Protein AF-A0A9P6NY14-F1 (afdb_monomer)

Structure (mmCIF, N/CA/C/O backbone):
data_AF-A0A9P6NY14-F1
#
_entry.id   AF-A0A9P6NY14-F1
#
loop_
_atom_site.group_PDB
_atom_site.id
_atom_site.type_symbol
_atom_site.label_atom_id
_atom_site.label_alt_id
_atom_site.label_comp_id
_atom_site.label_asym_id
_atom_site.label_entity_id
_atom_site.label_seq_id
_atom_site.pdbx_PDB_ins_code
_atom_site.Cartn_x
_atom_site.Cartn_y
_atom_site.Cartn_z
_atom_site.occupancy
_atom_site.B_iso_or_equiv
_atom_site.auth_seq_id
_atom_site.auth_comp_id
_atom_site.auth_asym_id
_atom_site.auth_atom_id
_atom_site.pdbx_PDB_model_num
ATOM 1 N N . MET A 1 1 ? 7.578 1.731 -20.128 1.00 92.81 1 MET A N 1
ATOM 2 C CA . MET A 1 1 ? 6.341 0.940 -20.241 1.00 92.81 1 MET A CA 1
ATOM 3 C C . MET A 1 1 ? 5.136 1.872 -20.206 1.00 92.81 1 MET A C 1
ATOM 5 O O . MET A 1 1 ? 4.609 2.064 -21.290 1.00 92.81 1 MET A O 1
ATOM 9 N N . PRO A 1 2 ? 4.800 2.592 -19.112 1.00 92.81 2 PRO A N 1
ATOM 10 C CA . PRO A 1 2 ? 3.572 3.403 -19.082 1.00 92.81 2 PRO A CA 1
ATOM 11 C C . PRO A 1 2 ? 3.443 4.472 -20.159 1.00 92.81 2 PRO A C 1
ATOM 13 O O . PRO A 1 2 ? 2.404 4.609 -20.787 1.00 92.81 2 PRO A O 1
ATOM 16 N N . VAL A 1 3 ? 4.559 5.128 -20.467 1.00 92.88 3 VAL A N 1
ATOM 17 C CA . VAL A 1 3 ? 4.665 6.081 -21.575 1.00 92.88 3 VAL A CA 1
ATOM 18 C C . VAL A 1 3 ? 4.125 5.519 -22.896 1.00 92.88 3 VAL A C 1
ATOM 20 O O . VAL A 1 3 ? 3.480 6.238 -23.642 1.00 92.88 3 VAL A O 1
ATOM 23 N N . ILE A 1 4 ? 4.380 4.245 -23.204 1.00 94.00 4 ILE A N 1
ATOM 24 C CA . ILE A 1 4 ? 3.937 3.631 -24.464 1.00 94.00 4 ILE A CA 1
ATOM 25 C C . ILE A 1 4 ? 2.408 3.561 -24.505 1.00 94.00 4 ILE A C 1
ATOM 27 O O . ILE A 1 4 ? 1.803 3.935 -25.508 1.00 94.00 4 ILE A O 1
ATOM 31 N N . ALA A 1 5 ? 1.790 3.143 -23.398 1.00 91.25 5 ALA A N 1
ATOM 32 C CA . ALA A 1 5 ? 0.341 3.098 -23.261 1.00 91.25 5 ALA A CA 1
ATOM 33 C C . ALA A 1 5 ? -0.280 4.506 -23.291 1.00 91.25 5 ALA A C 1
ATOM 35 O O . ALA A 1 5 ? -1.311 4.698 -23.934 1.00 91.25 5 ALA A O 1
ATOM 36 N N . ASP A 1 6 ? 0.352 5.489 -22.640 1.00 90.62 6 ASP A N 1
ATOM 37 C CA . ASP A 1 6 ? -0.086 6.892 -22.656 1.00 90.62 6 ASP A CA 1
ATOM 38 C C . ASP A 1 6 ? -0.083 7.452 -24.091 1.00 90.62 6 ASP A C 1
ATOM 40 O O . ASP A 1 6 ? -1.098 7.971 -24.558 1.00 90.62 6 ASP A O 1
ATOM 44 N N . ILE A 1 7 ? 1.021 7.282 -24.836 1.00 92.19 7 ILE A N 1
ATOM 45 C CA . ILE A 1 7 ? 1.117 7.754 -26.226 1.00 92.19 7 ILE A CA 1
ATOM 46 C C . ILE A 1 7 ? 0.059 7.070 -27.091 1.00 92.19 7 ILE A C 1
ATOM 48 O O . ILE A 1 7 ? -0.626 7.754 -27.839 1.00 92.19 7 ILE A O 1
ATOM 52 N N . ARG A 1 8 ? -0.112 5.746 -26.999 1.00 90.81 8 ARG A N 1
ATOM 53 C CA . ARG A 1 8 ? -1.055 5.012 -27.861 1.00 90.81 8 ARG A CA 1
ATOM 54 C C . ARG A 1 8 ? -2.514 5.365 -27.621 1.00 90.81 8 ARG A C 1
ATOM 56 O O . ARG A 1 8 ? -3.293 5.355 -28.569 1.00 90.81 8 ARG A O 1
ATOM 63 N N . ARG A 1 9 ? -2.884 5.694 -26.381 1.00 88.19 9 ARG A N 1
ATOM 64 C CA . ARG A 1 9 ? -4.227 6.201 -26.068 1.00 88.19 9 ARG A CA 1
ATOM 65 C C . ARG A 1 9 ? -4.517 7.513 -26.795 1.00 88.19 9 ARG A C 1
ATOM 67 O O . ARG A 1 9 ? -5.644 7.734 -27.225 1.00 88.19 9 ARG A O 1
ATOM 74 N N . ARG A 1 10 ? -3.502 8.366 -26.951 1.00 88.62 10 ARG A N 1
ATOM 75 C CA . ARG A 1 10 ? -3.633 9.687 -27.574 1.00 88.62 10 ARG A CA 1
ATOM 76 C C . ARG A 1 10 ? -3.389 9.689 -29.084 1.00 88.62 10 ARG A C 1
ATOM 78 O O . ARG A 1 10 ? -4.052 10.428 -29.806 1.00 88.62 10 ARG A O 1
ATOM 85 N N . TYR A 1 11 ? -2.459 8.860 -29.543 1.00 91.19 11 TYR A N 1
ATOM 86 C CA . TYR A 1 11 ? -1.983 8.747 -30.919 1.00 91.19 11 TYR A CA 1
ATOM 87 C C . TYR A 1 11 ? -2.062 7.272 -31.358 1.00 91.19 11 TYR A C 1
ATOM 89 O O . TYR A 1 11 ? -1.059 6.561 -31.290 1.00 91.19 11 TYR A O 1
ATOM 97 N N . PRO A 1 12 ? -3.239 6.778 -31.788 1.00 88.69 12 PRO A N 1
ATOM 98 C CA . PRO A 1 12 ? -3.440 5.356 -32.091 1.00 88.69 12 PRO A CA 1
ATOM 99 C C . PRO A 1 12 ? -2.534 4.810 -33.204 1.00 88.69 12 PRO A C 1
ATOM 101 O O . PRO A 1 12 ? -2.102 3.661 -33.127 1.00 88.69 12 PRO A O 1
ATOM 104 N N . ASP A 1 13 ? -2.201 5.650 -34.188 1.00 93.06 13 ASP A N 1
ATOM 105 C CA . ASP A 1 13 ? -1.368 5.295 -35.347 1.00 93.06 13 ASP A CA 1
ATOM 106 C C . ASP A 1 13 ? 0.140 5.464 -35.089 1.00 93.06 13 ASP A C 1
ATOM 108 O O . ASP A 1 13 ? 0.958 5.336 -36.004 1.00 93.06 13 ASP A O 1
ATOM 112 N N . VAL A 1 14 ? 0.537 5.787 -33.852 1.00 94.62 14 VAL A N 1
ATOM 113 C CA . VAL A 1 14 ? 1.947 5.977 -33.510 1.00 94.62 14 VAL A CA 1
ATOM 114 C C . VAL A 1 14 ? 2.731 4.680 -33.690 1.00 94.62 14 VAL A C 1
ATOM 116 O O . VAL A 1 14 ? 2.319 3.596 -33.274 1.00 94.62 14 VAL A O 1
ATOM 119 N N . VAL A 1 15 ? 3.925 4.807 -34.257 1.00 95.94 15 VAL A N 1
ATOM 120 C CA . VAL A 1 15 ? 4.855 3.696 -34.412 1.00 95.94 15 VAL A CA 1
ATOM 121 C C . VAL A 1 15 ? 6.021 3.889 -33.458 1.00 95.94 15 VAL A C 1
ATOM 123 O O . VAL A 1 15 ? 6.757 4.869 -33.561 1.00 95.94 15 VAL A O 1
ATOM 126 N N . ILE A 1 16 ? 6.197 2.949 -32.528 1.00 96.56 16 ILE A N 1
ATOM 127 C CA . ILE A 1 16 ? 7.208 3.070 -31.477 1.00 96.56 16 ILE A CA 1
ATOM 128 C C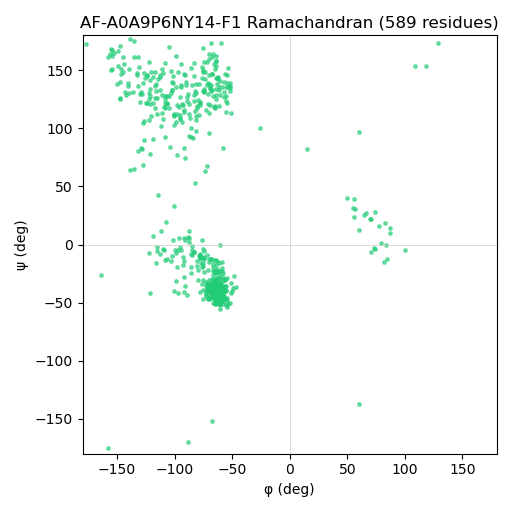 . ILE A 1 16 ? 8.241 1.951 -31.594 1.00 96.56 16 ILE A C 1
ATOM 130 O O . ILE A 1 16 ? 7.928 0.774 -31.420 1.00 96.56 16 ILE A O 1
ATOM 134 N N . ASP A 1 17 ? 9.493 2.340 -31.828 1.00 96.62 17 ASP A N 1
ATOM 135 C CA . ASP A 1 17 ? 10.657 1.467 -31.692 1.00 96.62 17 ASP A CA 1
ATOM 136 C C . ASP A 1 17 ? 11.379 1.778 -30.381 1.00 96.62 17 ASP A C 1
ATOM 138 O O . ASP A 1 17 ? 11.552 2.940 -30.009 1.00 96.62 17 ASP A O 1
ATOM 142 N N . TRP A 1 18 ? 11.842 0.742 -29.686 1.00 96.38 18 TRP A N 1
ATOM 143 C CA . TRP A 1 18 ? 12.481 0.891 -28.382 1.00 96.38 18 TRP A CA 1
ATOM 144 C C . TRP A 1 18 ? 13.914 0.358 -28.407 1.00 96.38 18 TRP A C 1
ATOM 146 O O . TRP A 1 18 ? 14.155 -0.845 -28.460 1.00 96.38 18 TRP A O 1
ATOM 156 N N . LEU A 1 19 ? 14.882 1.272 -28.309 1.00 95.06 19 LEU A N 1
ATOM 157 C CA . LEU A 1 19 ? 16.301 0.958 -28.132 1.00 95.06 19 LEU A CA 1
ATOM 158 C C . LEU A 1 19 ? 16.595 0.376 -26.737 1.00 95.06 19 LEU A C 1
ATOM 160 O O . LEU A 1 19 ? 16.394 1.048 -25.723 1.00 95.06 19 LEU A O 1
ATOM 164 N N . VAL A 1 20 ? 17.119 -0.850 -26.672 1.00 94.38 20 VAL A N 1
ATOM 165 C CA . VAL A 1 20 ? 17.314 -1.574 -25.406 1.00 94.38 20 VAL A CA 1
ATOM 166 C C . VAL A 1 20 ? 18.561 -2.468 -25.430 1.00 94.38 20 VAL A C 1
ATOM 168 O O . VAL A 1 20 ? 18.982 -2.939 -26.483 1.00 94.38 20 VAL A O 1
ATOM 171 N N . GLU A 1 21 ? 19.185 -2.695 -24.268 1.00 92.00 21 GLU A N 1
ATOM 172 C CA . GLU A 1 21 ? 20.272 -3.680 -24.150 1.00 92.00 21 GLU A CA 1
ATOM 173 C C . GLU A 1 21 ? 19.751 -5.088 -24.470 1.00 92.00 21 GLU A C 1
ATOM 175 O O . GLU A 1 21 ? 18.638 -5.446 -24.081 1.00 92.00 21 GLU A O 1
ATOM 180 N N . GLU A 1 22 ? 20.586 -5.902 -25.115 1.00 90.06 22 GLU A N 1
ATOM 181 C CA . GLU A 1 22 ? 20.214 -7.237 -25.614 1.00 90.06 22 GLU A CA 1
ATOM 182 C C . GLU A 1 22 ? 19.545 -8.152 -24.577 1.00 90.06 22 GLU A C 1
ATOM 184 O O . GLU A 1 22 ? 18.645 -8.914 -24.912 1.00 90.06 22 GLU A O 1
ATOM 189 N N . SER A 1 23 ? 19.919 -8.032 -23.300 1.00 89.56 23 SER A N 1
ATOM 190 C CA . SER A 1 23 ? 19.368 -8.849 -22.215 1.00 89.56 23 SER A CA 1
ATOM 191 C C . SER A 1 23 ? 17.906 -8.548 -21.866 1.00 89.56 23 SER A C 1
ATOM 193 O O . SER A 1 23 ? 17.319 -9.296 -21.093 1.00 89.56 23 SER A O 1
ATOM 195 N N . PHE A 1 24 ? 17.332 -7.447 -22.361 1.00 92.06 24 PHE A N 1
ATOM 196 C CA . PHE A 1 24 ? 15.955 -7.034 -22.053 1.00 92.06 24 PHE A CA 1
ATOM 197 C C . PHE A 1 24 ? 15.053 -6.960 -23.291 1.00 92.06 24 PHE A C 1
ATOM 199 O O . PHE A 1 24 ? 13.917 -6.509 -23.176 1.00 92.06 24 PHE A O 1
ATOM 206 N N . VAL A 1 25 ? 15.534 -7.401 -24.457 1.00 94.62 25 VAL A N 1
ATOM 207 C CA . VAL A 1 25 ? 14.773 -7.393 -25.720 1.00 94.62 25 VAL A CA 1
ATOM 208 C C . VAL A 1 25 ? 13.455 -8.134 -25.560 1.00 94.62 25 VAL A C 1
ATOM 210 O O . VAL A 1 25 ? 12.401 -7.557 -25.794 1.00 94.62 25 VAL A O 1
ATOM 213 N N . GLU A 1 26 ? 13.508 -9.365 -25.052 1.00 93.56 26 GLU A N 1
ATOM 214 C CA . GLU A 1 26 ? 12.318 -10.200 -24.870 1.00 93.56 26 GLU A CA 1
ATOM 215 C C . GLU A 1 26 ? 11.290 -9.573 -23.918 1.00 93.56 26 GLU A C 1
ATOM 217 O O . GLU A 1 26 ? 10.092 -9.744 -24.108 1.00 93.56 26 GLU A O 1
ATOM 222 N N . LEU A 1 27 ? 11.735 -8.812 -22.910 1.00 93.69 27 LEU A N 1
ATOM 223 C CA . LEU A 1 27 ? 10.831 -8.090 -22.011 1.00 93.69 27 LEU A CA 1
ATOM 224 C C . LEU A 1 27 ? 10.162 -6.906 -22.717 1.00 93.69 27 LEU A C 1
ATOM 226 O O . LEU A 1 27 ? 8.992 -6.633 -22.479 1.00 93.69 27 LEU A O 1
ATOM 230 N N . VAL A 1 28 ? 10.896 -6.192 -23.571 1.00 95.25 28 VAL A N 1
ATOM 231 C CA . VAL A 1 28 ? 10.347 -5.082 -24.361 1.00 95.25 28 VAL A CA 1
ATOM 232 C C . VAL A 1 28 ? 9.355 -5.590 -25.405 1.00 95.25 28 VAL A C 1
ATOM 234 O O . VAL A 1 28 ? 8.347 -4.938 -25.642 1.00 95.25 28 VAL A O 1
ATOM 237 N N . GLU A 1 29 ? 9.590 -6.766 -25.983 1.00 94.88 29 GLU A N 1
ATOM 238 C CA . GLU A 1 29 ? 8.655 -7.407 -26.913 1.00 94.88 29 GLU A CA 1
ATOM 239 C C . GLU A 1 29 ? 7.339 -7.861 -26.265 1.00 94.88 29 GLU A C 1
ATOM 241 O O . GLU A 1 29 ? 6.376 -8.123 -26.983 1.00 94.88 29 GLU A O 1
ATOM 246 N N . LEU A 1 30 ? 7.278 -7.961 -24.932 1.00 94.62 30 LEU A N 1
ATOM 247 C CA . LEU A 1 30 ? 6.017 -8.160 -24.210 1.00 94.62 30 LEU A CA 1
ATOM 248 C C . LEU A 1 30 ? 5.195 -6.878 -24.084 1.00 94.62 30 LEU A C 1
ATOM 250 O O . LEU A 1 30 ? 4.071 -6.947 -23.604 1.00 94.62 30 LEU A O 1
ATOM 254 N N . VAL A 1 31 ? 5.748 -5.712 -24.423 1.00 95.88 31 VAL A N 1
ATOM 255 C CA . VAL A 1 31 ? 5.056 -4.437 -24.240 1.00 95.88 31 VAL A CA 1
ATOM 256 C C . VAL A 1 31 ? 4.200 -4.137 -25.464 1.00 95.88 31 VAL A C 1
ATOM 258 O O . VAL A 1 31 ? 4.712 -3.819 -26.540 1.00 95.88 31 VAL A O 1
ATOM 261 N N . ASP A 1 32 ? 2.888 -4.170 -25.274 1.00 93.12 32 ASP A N 1
ATOM 262 C CA . ASP A 1 32 ? 1.899 -3.830 -26.281 1.00 93.12 32 ASP A CA 1
ATOM 263 C C . ASP A 1 32 ? 2.141 -2.424 -26.828 1.00 93.12 32 ASP A C 1
ATOM 265 O O . ASP A 1 32 ? 2.121 -1.421 -26.110 1.00 93.12 32 ASP A O 1
ATOM 269 N N . GLY A 1 33 ? 2.304 -2.332 -28.147 1.00 91.75 33 GLY A N 1
ATOM 270 C CA . GLY A 1 33 ? 2.523 -1.058 -28.827 1.00 91.75 33 GLY A CA 1
ATOM 271 C C . GLY A 1 33 ? 3.964 -0.751 -29.194 1.00 91.75 33 GLY A C 1
ATOM 272 O O . GLY A 1 33 ? 4.213 0.246 -29.868 1.00 91.75 33 GLY A O 1
ATOM 273 N N . VAL A 1 34 ? 4.906 -1.603 -28.796 1.00 95.69 34 VAL A N 1
ATOM 274 C CA . VAL A 1 34 ? 6.260 -1.564 -29.341 1.00 95.69 34 VAL A CA 1
ATOM 275 C C . VAL A 1 34 ? 6.268 -2.326 -30.665 1.00 95.69 34 VAL A C 1
ATOM 277 O O . VAL A 1 34 ? 6.070 -3.537 -30.689 1.00 95.69 34 VAL A O 1
ATOM 280 N N . ARG A 1 35 ? 6.527 -1.631 -31.779 1.00 94.94 35 ARG A N 1
ATOM 281 C CA . ARG A 1 35 ? 6.699 -2.260 -33.100 1.00 94.94 35 ARG A CA 1
ATOM 282 C C . ARG A 1 35 ? 7.953 -3.128 -33.121 1.00 94.94 35 ARG A C 1
ATOM 284 O O . ARG A 1 35 ? 7.935 -4.239 -33.642 1.00 94.94 35 ARG A O 1
ATOM 291 N N . ARG A 1 36 ? 9.063 -2.587 -32.610 1.00 94.06 36 ARG A N 1
ATOM 292 C CA . ARG A 1 36 ? 10.374 -3.242 -32.649 1.00 94.06 36 ARG A CA 1
ATOM 293 C C . ARG A 1 36 ? 11.210 -2.900 -31.422 1.00 94.06 36 ARG A C 1
ATOM 295 O O . ARG A 1 36 ? 11.493 -1.731 -31.159 1.00 94.06 36 ARG A O 1
ATOM 302 N N . ALA A 1 37 ? 11.685 -3.927 -30.725 1.00 94.88 37 ALA A N 1
ATOM 303 C CA . ALA A 1 37 ? 12.798 -3.802 -29.793 1.00 94.88 37 ALA A CA 1
ATOM 304 C C . ALA A 1 37 ? 14.110 -3.748 -30.594 1.00 94.88 37 ALA A C 1
ATOM 306 O O . ALA A 1 37 ? 14.409 -4.652 -31.370 1.00 94.88 37 ALA A O 1
ATOM 307 N N . VAL A 1 38 ? 14.888 -2.676 -30.446 1.00 94.25 38 VAL A N 1
ATOM 308 C CA . VAL A 1 38 ? 16.150 -2.472 -31.170 1.00 94.25 38 VAL A CA 1
ATOM 309 C C . VAL A 1 38 ? 17.313 -2.833 -30.234 1.00 94.25 38 VAL A C 1
ATOM 311 O O . VAL A 1 38 ? 17.632 -2.039 -29.343 1.00 94.25 38 VAL A O 1
ATOM 314 N N . PRO A 1 39 ? 17.945 -4.013 -30.385 1.00 92.88 39 PRO A N 1
ATOM 315 C CA . PRO A 1 39 ? 18.987 -4.476 -29.476 1.00 92.88 39 PRO A CA 1
ATOM 316 C C . PRO A 1 39 ? 20.307 -3.749 -29.713 1.00 92.88 39 PRO A C 1
ATOM 318 O O . PRO A 1 39 ? 20.808 -3.717 -30.836 1.00 92.88 39 PRO A O 1
ATOM 321 N N . PHE A 1 40 ? 20.936 -3.257 -28.649 1.00 90.25 40 PHE A N 1
ATOM 322 C CA . PHE A 1 40 ? 22.341 -2.852 -28.688 1.00 90.25 40 PHE A CA 1
ATOM 323 C C . PHE A 1 40 ? 23.150 -3.585 -27.614 1.00 90.25 40 PHE A C 1
ATOM 325 O O . PHE A 1 40 ? 22.654 -3.883 -26.529 1.00 90.25 40 PHE A O 1
ATOM 332 N N . SER A 1 41 ? 24.412 -3.891 -27.917 1.00 88.50 41 SER A N 1
ATOM 333 C CA . SER A 1 41 ? 25.245 -4.791 -27.104 1.00 88.50 41 SER A CA 1
ATOM 334 C C . SER A 1 41 ? 26.420 -4.055 -26.460 1.00 88.50 41 SER A C 1
ATOM 336 O O . SER A 1 41 ? 27.554 -4.543 -26.447 1.00 88.50 41 SER A O 1
ATOM 338 N N . LEU A 1 42 ? 26.181 -2.855 -25.920 1.00 85.94 42 LEU A N 1
ATOM 339 C CA . LEU A 1 42 ? 27.251 -1.980 -25.429 1.00 85.94 42 LEU A CA 1
ATOM 340 C C . LEU A 1 42 ? 28.095 -2.647 -24.340 1.00 85.94 42 LEU A C 1
ATOM 342 O O . LEU A 1 42 ? 29.320 -2.510 -24.335 1.00 85.94 42 LEU A O 1
ATOM 346 N N . ARG A 1 43 ? 27.464 -3.402 -23.431 1.00 84.75 43 ARG A N 1
ATOM 347 C CA . ARG A 1 43 ? 28.181 -4.157 -22.391 1.00 84.75 43 ARG A CA 1
ATOM 348 C C . ARG A 1 43 ? 29.168 -5.160 -22.986 1.00 84.75 43 ARG A C 1
ATOM 350 O O . ARG A 1 43 ? 30.282 -5.275 -22.480 1.00 84.75 43 ARG A O 1
ATOM 357 N N . ARG A 1 44 ? 28.783 -5.864 -24.057 1.00 87.44 44 ARG A N 1
ATOM 358 C CA . ARG A 1 44 ? 29.650 -6.820 -24.760 1.00 87.44 44 ARG A CA 1
ATOM 359 C C . ARG A 1 44 ? 30.764 -6.098 -25.508 1.00 87.44 44 ARG A C 1
ATOM 361 O O . ARG A 1 44 ? 31.927 -6.465 -25.353 1.00 87.44 44 ARG A O 1
ATOM 368 N N . TRP A 1 45 ? 30.434 -5.038 -26.243 1.00 88.00 45 TRP A N 1
ATOM 369 C CA . TRP A 1 45 ? 31.408 -4.251 -27.004 1.00 88.00 45 TRP A CA 1
ATOM 370 C C . TRP A 1 45 ? 32.504 -3.664 -26.109 1.00 88.00 45 TRP A C 1
ATOM 372 O O . TRP A 1 45 ? 33.684 -3.734 -26.446 1.00 88.00 45 TRP A O 1
ATOM 382 N N . ARG A 1 46 ? 32.144 -3.190 -24.909 1.00 86.88 46 ARG A N 1
ATOM 383 C CA . ARG A 1 46 ? 33.103 -2.679 -23.915 1.00 86.88 46 ARG A CA 1
ATOM 384 C C . ARG A 1 46 ? 34.085 -3.726 -23.385 1.00 86.88 46 ARG A C 1
ATOM 386 O O . ARG A 1 46 ? 35.163 -3.339 -22.953 1.00 86.88 46 ARG A O 1
ATOM 393 N N . LYS A 1 47 ? 33.750 -5.023 -23.414 1.00 87.88 47 LYS A N 1
ATOM 394 C CA . LYS A 1 47 ? 34.677 -6.097 -23.004 1.00 87.88 47 LYS A CA 1
ATOM 395 C C . LYS A 1 47 ? 35.768 -6.358 -24.045 1.00 87.88 47 LYS A C 1
ATOM 397 O O . LYS A 1 47 ? 36.809 -6.905 -23.702 1.00 87.88 47 LYS A O 1
ATOM 402 N N . ARG A 1 48 ? 35.527 -6.010 -25.314 1.00 86.38 48 ARG A N 1
ATOM 403 C CA . ARG A 1 48 ? 36.464 -6.221 -26.431 1.00 86.38 48 ARG A CA 1
ATOM 404 C C . ARG A 1 48 ? 36.497 -4.999 -27.364 1.00 86.38 48 ARG A C 1
ATOM 406 O O . ARG A 1 48 ? 36.119 -5.121 -28.532 1.00 86.38 48 ARG A O 1
ATOM 413 N N . PRO A 1 49 ? 36.954 -3.827 -26.883 1.00 84.56 49 PRO A N 1
ATOM 414 C CA . PRO A 1 49 ? 36.851 -2.567 -27.625 1.00 84.56 49 PRO A CA 1
ATOM 415 C C . PRO A 1 49 ? 37.785 -2.488 -28.841 1.00 84.56 49 PRO A C 1
ATOM 417 O O . PRO A 1 49 ? 37.525 -1.724 -29.763 1.00 84.56 49 PRO A O 1
ATOM 420 N N . LEU A 1 50 ? 38.860 -3.282 -28.872 1.00 88.50 50 LEU A N 1
ATOM 421 C CA . LEU A 1 50 ? 39.831 -3.312 -29.975 1.00 88.50 50 LEU A CA 1
ATOM 422 C C . LEU A 1 50 ? 39.534 -4.405 -31.016 1.00 88.50 50 LEU A C 1
ATOM 424 O O . LEU A 1 50 ? 40.218 -4.494 -32.031 1.00 88.50 50 LEU A O 1
ATOM 428 N N . ALA A 1 51 ? 38.528 -5.256 -30.787 1.00 88.56 51 ALA A N 1
ATOM 429 C CA . ALA A 1 51 ? 38.235 -6.361 -31.691 1.00 88.56 51 ALA A CA 1
ATOM 430 C C . ALA A 1 51 ? 37.560 -5.865 -32.978 1.00 88.56 51 ALA A C 1
ATOM 432 O O . ALA A 1 51 ? 36.564 -5.141 -32.943 1.00 88.56 51 ALA A O 1
ATOM 433 N N . VAL A 1 52 ? 38.058 -6.319 -34.130 1.00 89.38 52 VAL A N 1
ATOM 434 C CA . VAL A 1 52 ? 37.492 -5.979 -35.447 1.00 89.38 52 VAL A CA 1
ATOM 435 C C . VAL A 1 52 ? 36.022 -6.403 -35.555 1.00 89.38 52 VAL A C 1
ATOM 437 O O . VAL A 1 52 ? 35.219 -5.682 -36.145 1.00 89.38 52 VAL A O 1
ATOM 440 N N . SER A 1 53 ? 35.643 -7.537 -34.953 1.00 88.62 53 SER A N 1
ATOM 441 C CA . SER A 1 53 ? 34.249 -7.996 -34.891 1.00 88.62 53 SER A CA 1
ATOM 442 C C . SER A 1 53 ? 33.341 -6.999 -34.167 1.00 88.62 53 SER A C 1
ATOM 444 O O . SER A 1 53 ? 32.298 -6.642 -34.708 1.00 88.62 53 SER A O 1
ATOM 446 N N . THR A 1 54 ? 33.776 -6.459 -33.022 1.00 88.88 54 THR A N 1
ATOM 447 C CA . THR A 1 54 ? 33.056 -5.413 -32.277 1.00 88.88 54 THR A CA 1
ATOM 448 C C . THR A 1 54 ? 32.806 -4.186 -33.152 1.00 88.88 54 THR A C 1
ATOM 450 O O . THR A 1 54 ? 31.686 -3.693 -33.228 1.00 88.88 54 THR A O 1
ATOM 453 N N . TRP A 1 55 ? 33.824 -3.703 -33.868 1.00 89.62 55 TRP A N 1
ATOM 454 C CA . TRP A 1 55 ? 33.672 -2.535 -34.743 1.00 89.62 55 TRP A CA 1
ATOM 455 C C . TRP A 1 55 ? 32.767 -2.798 -35.950 1.00 89.62 55 TRP A C 1
ATOM 457 O O . TRP A 1 55 ? 32.044 -1.893 -36.376 1.00 89.62 55 TRP A O 1
ATOM 467 N N . ARG A 1 56 ? 32.769 -4.024 -36.494 1.00 91.06 56 ARG A N 1
ATOM 468 C CA . ARG A 1 56 ? 31.817 -4.434 -37.539 1.00 91.06 56 ARG A CA 1
ATOM 469 C C . ARG A 1 56 ? 30.384 -4.429 -37.010 1.00 91.06 56 ARG A C 1
ATOM 471 O O . ARG A 1 56 ? 29.537 -3.817 -37.655 1.00 91.06 56 ARG A O 1
ATOM 478 N N . GLU A 1 57 ? 30.139 -5.016 -35.836 1.00 90.56 57 GLU A N 1
ATOM 479 C CA . GLU A 1 57 ? 28.827 -4.998 -35.169 1.00 90.56 57 GLU A CA 1
ATOM 480 C C . GLU A 1 57 ? 28.353 -3.565 -34.904 1.00 90.56 57 GLU A C 1
ATOM 482 O O . GLU A 1 57 ? 27.245 -3.206 -35.288 1.00 90.56 57 GLU A O 1
ATOM 487 N N . VAL A 1 58 ? 29.208 -2.708 -34.333 1.00 90.50 58 VAL A N 1
ATOM 488 C CA . VAL A 1 58 ? 28.887 -1.294 -34.070 1.00 90.50 58 VAL A CA 1
ATOM 489 C C . VAL A 1 58 ? 28.543 -0.554 -35.363 1.00 90.50 58 VAL A C 1
ATOM 491 O O . VAL A 1 58 ? 27.567 0.195 -35.415 1.00 90.50 58 VAL A O 1
ATOM 494 N N . ARG A 1 59 ? 29.319 -0.758 -36.437 1.00 92.19 59 ARG A N 1
ATOM 495 C CA . ARG A 1 59 ? 29.063 -0.119 -37.736 1.00 92.19 59 ARG A CA 1
ATOM 496 C C . ARG A 1 59 ? 27.762 -0.618 -38.363 1.00 92.19 59 ARG A C 1
ATOM 498 O O . ARG A 1 59 ? 27.021 0.192 -38.916 1.00 92.19 59 ARG A O 1
ATOM 505 N N . GLN A 1 60 ? 27.488 -1.919 -38.294 1.00 91.88 60 GLN A N 1
ATOM 506 C CA . GLN A 1 60 ? 26.246 -2.516 -38.784 1.00 91.88 60 GLN A CA 1
ATOM 507 C C . GLN A 1 60 ? 25.043 -1.985 -38.003 1.00 91.88 60 GLN A C 1
ATOM 509 O O . GLN A 1 60 ? 24.080 -1.525 -38.610 1.00 91.88 60 GLN A O 1
ATOM 514 N N . PHE A 1 61 ? 25.140 -1.964 -36.676 1.00 92.62 61 PHE A N 1
ATOM 515 C CA . PHE A 1 61 ? 24.115 -1.428 -35.793 1.00 92.62 61 PHE A CA 1
ATOM 516 C C . PHE A 1 61 ? 23.836 0.051 -36.083 1.00 92.62 61 PHE A C 1
ATOM 518 O O . PHE A 1 61 ? 22.690 0.435 -36.294 1.00 92.62 61 PHE A O 1
ATOM 525 N N . ARG A 1 62 ? 24.883 0.881 -36.191 1.00 93.00 62 ARG A N 1
ATOM 526 C CA . ARG A 1 62 ? 24.742 2.301 -36.541 1.00 93.00 62 ARG A CA 1
ATOM 527 C C . ARG A 1 62 ? 24.050 2.490 -37.891 1.00 93.00 62 ARG A C 1
ATOM 529 O O . ARG A 1 62 ? 23.207 3.371 -38.013 1.00 93.00 62 ARG A O 1
ATOM 536 N N . ARG A 1 63 ? 24.395 1.684 -38.904 1.00 92.31 63 ARG A N 1
ATOM 537 C CA . ARG A 1 63 ? 23.729 1.726 -40.218 1.00 92.31 63 ARG A CA 1
ATOM 538 C C . ARG A 1 63 ? 22.256 1.340 -40.118 1.00 92.31 63 ARG A C 1
ATOM 540 O O . ARG A 1 63 ? 21.438 2.028 -40.709 1.00 92.31 63 ARG A O 1
ATOM 547 N N . ALA A 1 64 ? 21.929 0.291 -39.365 1.00 90.31 64 ALA A N 1
ATOM 548 C CA . ALA A 1 64 ? 20.553 -0.157 -39.168 1.00 90.31 64 ALA A CA 1
ATOM 549 C C . ALA A 1 64 ? 19.709 0.888 -38.419 1.00 90.31 64 ALA A C 1
ATOM 551 O O . ALA A 1 64 ? 18.601 1.200 -38.841 1.00 90.31 64 ALA A O 1
ATOM 552 N N . LEU A 1 65 ? 20.255 1.488 -37.357 1.00 91.94 65 LEU A N 1
ATOM 553 C CA . LEU A 1 65 ? 19.567 2.525 -36.587 1.00 91.94 65 LEU A CA 1
ATOM 554 C C . LEU A 1 65 ? 19.371 3.819 -37.395 1.00 91.94 65 LEU A C 1
ATOM 556 O O . LEU A 1 65 ? 18.352 4.486 -37.245 1.00 91.94 65 LEU A O 1
ATOM 560 N N . ALA A 1 66 ? 20.323 4.155 -38.271 1.00 92.25 66 ALA A N 1
ATOM 561 C CA . ALA A 1 66 ? 20.245 5.315 -39.159 1.00 92.25 66 ALA A CA 1
ATOM 562 C C . ALA A 1 66 ? 19.449 5.065 -40.455 1.00 92.25 66 ALA A C 1
ATOM 564 O O . ALA A 1 66 ? 19.277 6.002 -41.237 1.00 92.25 66 ALA A O 1
ATOM 565 N N . ALA A 1 67 ? 19.022 3.827 -40.726 1.00 91.31 67 ALA A N 1
ATOM 566 C CA . ALA A 1 67 ? 18.227 3.500 -41.909 1.00 91.31 67 ALA A CA 1
ATOM 567 C C . ALA A 1 67 ? 16.793 4.032 -41.782 1.00 91.31 67 ALA A C 1
ATOM 569 O O . ALA A 1 67 ? 16.230 4.518 -42.759 1.00 91.31 67 ALA A O 1
ATOM 570 N N . GLU A 1 68 ? 16.245 3.999 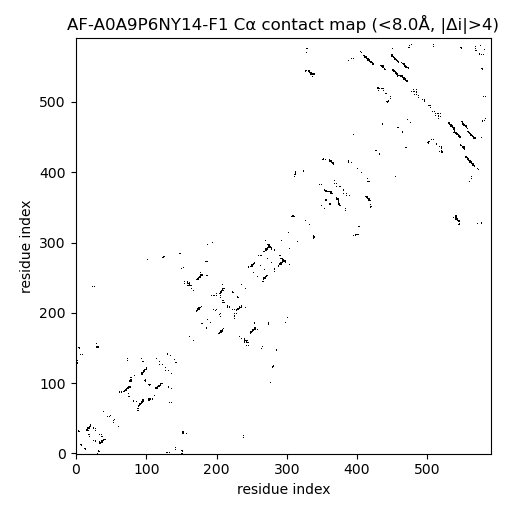-40.568 1.00 91.44 68 GLU A N 1
ATOM 571 C CA . GLU A 1 68 ? 14.942 4.574 -40.251 1.00 91.44 68 GLU A CA 1
ATOM 572 C C . GLU A 1 68 ? 15.050 6.077 -39.986 1.00 91.44 68 GLU A C 1
ATOM 574 O O . GLU A 1 68 ? 16.025 6.559 -39.397 1.00 91.44 68 GLU A O 1
ATOM 579 N N . ARG A 1 69 ? 14.017 6.820 -40.389 1.00 94.44 69 ARG A N 1
ATOM 580 C CA . ARG A 1 69 ? 13.842 8.230 -40.037 1.00 94.44 69 ARG A CA 1
ATOM 581 C C . ARG A 1 69 ? 12.755 8.327 -38.973 1.00 94.44 69 ARG A C 1
ATOM 583 O O . ARG A 1 69 ? 11.614 7.977 -39.235 1.00 94.44 69 ARG A O 1
ATOM 590 N N . TYR A 1 70 ? 13.130 8.809 -37.797 1.00 95.75 70 TYR A N 1
ATOM 591 C CA . TYR A 1 70 ? 12.228 9.038 -36.677 1.00 95.75 70 TYR A CA 1
ATOM 592 C C . TYR A 1 70 ? 11.838 10.513 -36.629 1.00 95.75 70 TYR A C 1
ATOM 594 O O . TYR A 1 70 ? 12.703 11.390 -36.719 1.00 95.75 70 TYR A O 1
ATOM 602 N N . ASP A 1 71 ? 10.553 10.793 -36.429 1.00 95.38 71 ASP A N 1
ATOM 603 C CA . ASP A 1 71 ? 10.075 12.160 -36.198 1.00 95.38 71 ASP A CA 1
ATOM 604 C C . ASP A 1 71 ? 10.642 12.724 -34.887 1.00 95.38 71 ASP A C 1
ATOM 606 O O . ASP A 1 71 ? 11.044 13.889 -34.808 1.00 95.38 71 ASP A O 1
ATOM 610 N N . LEU A 1 72 ? 10.768 11.861 -33.875 1.00 96.06 72 LEU A N 1
ATOM 611 C CA . LEU A 1 72 ? 11.261 12.201 -32.548 1.00 96.06 72 LEU A CA 1
ATOM 612 C C . LEU A 1 72 ? 12.028 11.027 -31.929 1.00 96.06 72 LEU A C 1
ATOM 614 O O . LEU A 1 72 ? 11.611 9.876 -32.029 1.00 96.06 72 LEU A O 1
ATOM 618 N N . VAL A 1 73 ? 13.140 11.322 -31.255 1.00 97.12 73 VAL A N 1
ATOM 619 C CA . VAL A 1 73 ? 13.907 10.356 -30.456 1.00 97.12 73 VAL A CA 1
ATOM 620 C C . VAL A 1 73 ? 13.959 10.873 -29.024 1.00 97.12 73 VAL A C 1
ATOM 622 O O . VAL A 1 73 ? 14.335 12.021 -28.800 1.00 97.12 73 VAL A O 1
ATOM 625 N N . ILE A 1 74 ? 13.592 10.044 -28.046 1.00 97.00 74 ILE A N 1
ATOM 626 C CA . ILE A 1 74 ? 13.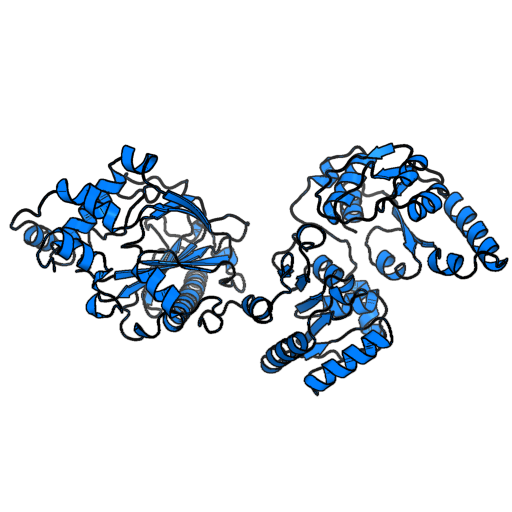511 10.453 -26.636 1.00 97.00 74 ILE A CA 1
ATOM 627 C C . ILE A 1 74 ? 14.436 9.578 -25.785 1.00 97.00 74 ILE A C 1
ATOM 629 O O . ILE A 1 74 ? 14.270 8.361 -25.725 1.00 97.00 74 ILE A O 1
ATOM 633 N N . ASP A 1 75 ? 15.396 10.197 -25.096 1.00 95.69 75 ASP A N 1
ATOM 634 C CA . ASP A 1 75 ? 16.267 9.531 -24.124 1.00 95.69 75 ASP A CA 1
ATOM 635 C C . ASP A 1 75 ? 15.771 9.749 -22.687 1.00 95.69 75 ASP A C 1
ATOM 637 O O . ASP A 1 75 ? 15.953 10.810 -22.085 1.00 95.69 75 ASP A O 1
ATOM 641 N N . CYS A 1 76 ? 15.192 8.692 -22.117 1.00 92.94 76 CYS A N 1
ATOM 642 C CA . CYS A 1 76 ? 14.684 8.658 -20.746 1.00 92.94 76 CYS A CA 1
ATOM 643 C C . CYS A 1 76 ? 15.741 8.314 -19.675 1.00 92.94 76 CYS A C 1
ATOM 645 O O . CYS A 1 76 ? 15.407 8.290 -18.486 1.00 92.94 76 CYS A O 1
ATOM 647 N N . GLN A 1 77 ? 16.986 7.989 -20.051 1.00 90.88 77 GLN A N 1
ATOM 648 C CA . GLN A 1 77 ? 18.023 7.557 -19.105 1.00 90.88 77 GLN A CA 1
ATOM 649 C C . GLN A 1 77 ? 18.873 8.716 -18.578 1.00 90.88 77 GLN A C 1
ATOM 651 O O . GLN A 1 77 ? 19.178 8.728 -17.385 1.00 90.88 77 GLN A O 1
ATOM 656 N N . GLY A 1 78 ? 19.251 9.672 -19.433 1.00 88.12 78 GLY A N 1
ATOM 657 C CA . GLY A 1 78 ? 20.109 10.799 -19.038 1.00 88.12 78 GLY A CA 1
ATOM 658 C C . GLY A 1 78 ? 21.583 10.427 -18.824 1.00 88.12 78 GLY A C 1
ATOM 659 O O . GLY A 1 78 ? 22.268 11.052 -18.011 1.00 88.12 78 GLY A O 1
ATOM 660 N N . LEU A 1 79 ? 22.072 9.393 -19.519 1.00 92.50 79 LEU A N 1
ATOM 661 C CA . LEU A 1 79 ? 23.463 8.933 -19.460 1.00 92.50 79 LEU A CA 1
ATOM 662 C C . LEU A 1 79 ? 24.163 9.183 -20.801 1.00 92.50 79 LEU A C 1
ATOM 664 O O . LEU A 1 79 ? 23.570 9.030 -21.865 1.00 92.50 79 LEU A O 1
ATOM 668 N N . VAL A 1 80 ? 25.459 9.493 -20.786 1.00 92.00 80 VAL A N 1
ATOM 669 C CA . VAL A 1 80 ? 26.247 9.731 -22.009 1.00 92.00 80 VAL A CA 1
ATOM 670 C C . VAL A 1 80 ? 26.188 8.519 -22.928 1.00 92.00 80 VAL A C 1
ATOM 672 O O . VAL A 1 80 ? 26.037 8.660 -24.137 1.00 92.00 80 VAL A O 1
ATOM 675 N N . LYS A 1 81 ? 26.244 7.311 -22.359 1.00 89.94 81 LYS A N 1
ATOM 676 C CA . LYS A 1 81 ? 26.166 6.075 -23.142 1.00 89.94 81 LYS A CA 1
ATOM 677 C C . LYS A 1 81 ? 24.840 5.912 -23.895 1.00 89.94 81 LYS A C 1
ATOM 679 O O . LYS A 1 81 ? 24.863 5.400 -25.008 1.00 89.94 81 LYS A O 1
ATOM 684 N N . SER A 1 82 ? 23.711 6.316 -23.306 1.00 91.06 82 SER A N 1
ATOM 685 C CA . SER A 1 82 ? 22.396 6.186 -23.943 1.00 91.06 82 SER A CA 1
ATOM 686 C C . SER A 1 82 ? 22.232 7.243 -25.020 1.00 91.06 82 SER A C 1
ATOM 688 O O . SER A 1 82 ? 21.899 6.907 -26.154 1.00 91.06 82 SER A O 1
ATOM 690 N N . ALA A 1 83 ? 22.579 8.490 -24.703 1.00 92.94 83 ALA A N 1
ATOM 691 C CA . ALA A 1 83 ? 22.487 9.597 -25.641 1.00 92.94 83 ALA A CA 1
ATOM 692 C C . ALA A 1 83 ? 23.435 9.433 -26.836 1.00 92.94 83 ALA A C 1
ATOM 694 O O . ALA A 1 83 ? 23.064 9.754 -27.960 1.00 92.94 83 ALA A O 1
ATOM 695 N N . TRP A 1 84 ? 24.630 8.873 -26.625 1.00 92.88 84 TRP A N 1
ATOM 696 C CA . TRP A 1 84 ? 25.575 8.591 -27.704 1.00 92.88 84 TRP A CA 1
ATOM 697 C C . TRP A 1 84 ? 25.012 7.589 -28.715 1.00 92.88 84 TRP A C 1
ATOM 699 O O . TRP A 1 84 ? 25.036 7.863 -29.913 1.00 92.88 84 TRP A O 1
ATOM 709 N N . VAL A 1 85 ? 24.452 6.466 -28.255 1.00 92.81 85 VAL A N 1
ATOM 710 C CA . VAL A 1 85 ? 23.838 5.477 -29.157 1.00 92.81 85 VAL A CA 1
ATOM 711 C C . VAL A 1 85 ? 22.572 6.048 -29.801 1.00 92.81 85 VAL A C 1
ATOM 713 O O . VAL A 1 85 ? 22.385 5.903 -31.007 1.00 92.81 85 VAL A O 1
ATOM 716 N N . ALA A 1 86 ? 21.738 6.757 -29.034 1.00 93.56 86 ALA A N 1
ATOM 717 C CA . ALA A 1 86 ? 20.533 7.406 -29.547 1.00 93.56 86 ALA A CA 1
ATOM 718 C C . ALA A 1 86 ? 20.848 8.466 -30.619 1.00 93.56 86 ALA A C 1
ATOM 720 O O . ALA A 1 86 ? 20.094 8.602 -31.578 1.00 93.56 86 ALA A O 1
ATOM 721 N N . SER A 1 87 ? 21.990 9.158 -30.520 1.00 93.88 87 SER A N 1
ATOM 722 C CA . SER A 1 87 ? 22.416 10.175 -31.495 1.00 93.88 87 SER A CA 1
ATOM 723 C C . SER A 1 87 ? 22.722 9.623 -32.892 1.00 93.88 87 SER A C 1
ATOM 725 O O . SER A 1 87 ? 22.864 10.385 -33.846 1.00 93.88 87 SER A O 1
ATOM 727 N N . TRP A 1 88 ? 22.838 8.300 -33.037 1.00 94.25 88 TRP A N 1
ATOM 728 C CA . TRP A 1 88 ? 22.995 7.652 -34.338 1.00 94.25 88 TRP A CA 1
ATOM 729 C C . TRP A 1 88 ? 21.681 7.479 -35.100 1.00 94.25 88 TRP A C 1
ATOM 731 O O . TRP A 1 88 ? 21.724 7.262 -36.312 1.00 94.25 88 TRP A O 1
ATOM 741 N N . ALA A 1 89 ? 20.538 7.561 -34.417 1.00 94.50 89 ALA A N 1
ATOM 742 C CA . ALA A 1 89 ? 19.231 7.554 -35.055 1.00 94.50 89 ALA A CA 1
ATOM 743 C C . ALA A 1 89 ? 19.000 8.864 -35.820 1.00 94.50 89 ALA A C 1
ATOM 745 O O . ALA A 1 89 ? 19.438 9.938 -35.404 1.00 94.50 89 ALA A O 1
ATOM 746 N N . ARG A 1 90 ? 18.286 8.797 -36.947 1.00 93.88 90 ARG A N 1
ATOM 747 C CA . ARG A 1 90 ? 17.923 9.994 -37.715 1.00 93.88 90 ARG A CA 1
ATOM 748 C C . ARG A 1 90 ? 16.633 10.598 -37.170 1.00 93.88 90 ARG A C 1
ATOM 750 O O . ARG A 1 90 ? 15.560 10.219 -37.619 1.00 93.88 90 ARG A O 1
ATOM 757 N N . GLY A 1 91 ? 16.740 11.543 -36.242 1.00 92.81 91 GLY A N 1
ATOM 758 C CA . GLY A 1 91 ? 15.595 12.270 -35.687 1.00 92.81 91 GLY A CA 1
ATOM 759 C C . GLY A 1 91 ? 16.011 13.348 -34.689 1.00 92.81 91 GLY A C 1
ATOM 760 O O . GLY A 1 91 ? 17.186 13.462 -34.336 1.00 92.81 91 GLY A O 1
ATOM 761 N N . SER A 1 92 ? 15.056 14.168 -34.242 1.00 94.56 92 SER A N 1
ATOM 762 C CA . SER A 1 92 ? 15.314 15.160 -33.191 1.00 94.56 92 SER A CA 1
ATOM 763 C C . SER A 1 92 ? 15.466 14.458 -31.842 1.00 94.56 92 SER A C 1
ATOM 765 O O . SER A 1 92 ? 14.509 13.854 -31.365 1.00 94.56 92 SER A O 1
ATOM 767 N N . LEU A 1 93 ? 16.652 14.531 -31.231 1.00 97.00 93 LEU A N 1
ATOM 768 C CA . LEU A 1 93 ? 16.917 13.903 -29.936 1.00 97.00 93 LEU A CA 1
ATOM 769 C C . LEU A 1 93 ? 16.545 14.836 -28.776 1.00 97.00 93 LEU A C 1
ATOM 771 O O . LEU A 1 93 ? 17.108 15.926 -28.632 1.00 97.00 93 LEU A O 1
ATOM 775 N N . VAL A 1 94 ? 15.626 14.378 -27.931 1.00 97.25 94 VAL A N 1
ATOM 776 C CA . VAL A 1 94 ? 15.155 15.050 -26.716 1.00 97.25 94 VAL A CA 1
ATOM 777 C C . VAL A 1 94 ? 15.550 14.229 -25.496 1.00 97.25 94 VAL A C 1
ATOM 779 O O . VAL A 1 94 ? 15.498 13.001 -25.527 1.00 97.25 94 VAL A O 1
ATOM 782 N N . GLY A 1 95 ? 15.934 14.887 -24.407 1.00 95.56 95 GLY A N 1
ATOM 783 C CA . GLY A 1 95 ? 16.290 14.191 -23.174 1.00 95.56 95 GLY A CA 1
ATOM 784 C C . GLY A 1 95 ? 16.177 15.059 -21.928 1.00 95.56 95 GLY A C 1
ATOM 785 O O . GLY A 1 95 ? 15.728 16.208 -21.974 1.00 95.56 95 GLY A O 1
ATOM 786 N N . LEU A 1 96 ? 16.594 14.487 -20.799 1.00 93.81 96 LEU A N 1
ATOM 787 C CA . LEU A 1 96 ? 16.561 15.144 -19.492 1.00 93.81 96 LEU A CA 1
ATOM 788 C C . LEU A 1 96 ? 17.480 16.376 -19.453 1.00 93.81 96 LEU A C 1
ATOM 790 O O . LEU A 1 96 ? 18.640 16.321 -19.863 1.00 93.81 96 LEU A O 1
ATOM 794 N N . GLY A 1 97 ? 16.966 17.485 -18.923 1.00 91.75 97 GLY A N 1
ATOM 795 C CA . GLY A 1 97 ? 17.695 18.746 -18.780 1.00 91.75 97 GLY A CA 1
ATOM 796 C C . GLY A 1 97 ? 18.535 18.857 -17.505 1.00 91.75 97 GLY A C 1
ATOM 797 O O . GLY A 1 97 ? 19.458 19.671 -17.452 1.00 91.75 97 GLY A O 1
ATOM 798 N N . ASN A 1 98 ? 18.243 18.046 -16.487 1.00 91.88 98 ASN A N 1
ATOM 799 C CA . ASN A 1 98 ? 18.891 18.092 -15.178 1.00 91.88 98 ASN A CA 1
ATOM 800 C C . ASN A 1 98 ? 18.959 16.712 -14.507 1.00 91.88 98 ASN A C 1
ATOM 802 O O . ASN A 1 98 ? 18.288 15.755 -14.896 1.00 91.88 98 ASN A O 1
ATOM 806 N N . ARG A 1 99 ? 19.782 16.634 -13.456 1.00 91.50 99 ARG A N 1
ATOM 807 C CA . ARG A 1 99 ? 19.845 15.481 -12.554 1.00 91.50 99 ARG A CA 1
ATOM 808 C C . ARG A 1 99 ? 18.582 15.423 -11.691 1.00 91.50 99 ARG A C 1
ATOM 810 O O . ARG A 1 99 ? 18.142 16.452 -11.189 1.00 91.50 99 ARG A O 1
ATOM 817 N N . THR A 1 100 ? 18.070 14.210 -11.495 1.00 88.75 100 THR A N 1
ATOM 818 C CA . THR A 1 100 ? 17.001 13.877 -10.537 1.00 88.75 100 THR A CA 1
ATOM 819 C C . THR A 1 100 ? 17.575 13.033 -9.398 1.00 88.75 100 THR A C 1
ATOM 821 O O . THR A 1 100 ? 18.561 12.312 -9.589 1.00 88.75 100 THR A O 1
ATOM 824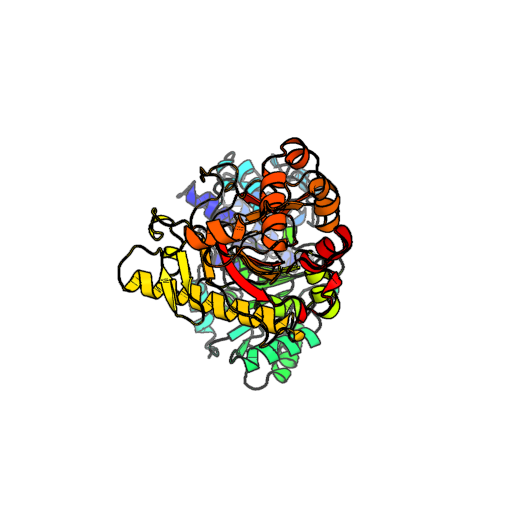 N N . ASP A 1 101 ? 16.988 13.136 -8.211 1.00 85.56 101 ASP A N 1
ATOM 825 C CA . ASP A 1 101 ? 17.505 12.558 -6.973 1.00 85.56 101 ASP A CA 1
ATOM 826 C C . ASP A 1 101 ? 17.603 11.027 -7.051 1.00 85.56 101 ASP A C 1
ATOM 828 O O . ASP A 1 101 ? 16.698 10.320 -7.501 1.00 85.56 101 ASP A O 1
ATOM 832 N N . GLY A 1 102 ? 18.754 10.494 -6.634 1.00 77.12 102 GLY A N 1
ATOM 833 C CA . GLY A 1 102 ? 19.048 9.058 -6.643 1.00 77.12 102 GLY A CA 1
ATOM 834 C C . GLY A 1 102 ? 19.251 8.433 -8.032 1.00 77.12 102 GLY A C 1
ATOM 835 O O . GLY A 1 102 ? 19.621 7.257 -8.114 1.00 77.12 102 GLY A O 1
ATOM 836 N N . ALA A 1 103 ? 19.034 9.166 -9.126 1.00 81.56 103 ALA A N 1
ATOM 837 C CA . ALA A 1 103 ? 19.259 8.678 -10.482 1.00 81.56 103 ALA A CA 1
ATOM 838 C C . ALA A 1 103 ? 20.668 8.999 -10.996 1.00 81.56 103 ALA A C 1
ATOM 840 O O . ALA A 1 103 ? 21.240 10.050 -10.710 1.00 81.56 103 ALA A O 1
ATOM 841 N N . GLY A 1 104 ? 21.216 8.098 -11.815 1.00 80.94 104 GLY A N 1
ATOM 842 C CA . GLY A 1 104 ? 22.413 8.404 -12.590 1.00 80.94 104 GLY A CA 1
ATOM 843 C C . GLY A 1 104 ? 22.112 9.523 -13.588 1.00 80.94 104 GLY A C 1
ATOM 844 O O . GLY A 1 104 ? 21.129 9.440 -14.318 1.00 80.94 104 GLY A O 1
ATOM 845 N N . TYR A 1 105 ? 22.945 10.561 -13.600 1.00 88.31 105 TYR A N 1
ATOM 846 C CA . TYR A 1 105 ? 22.908 11.633 -14.594 1.00 88.31 105 TYR A CA 1
ATOM 847 C C . TYR A 1 105 ? 24.323 12.148 -14.827 1.00 88.31 105 TYR A C 1
ATOM 849 O O . TYR A 1 105 ? 25.010 12.566 -13.880 1.00 88.31 105 TYR A O 1
ATOM 857 N N . GLU A 1 106 ? 24.737 12.141 -16.087 1.00 88.88 106 GLU A N 1
ATOM 858 C CA . GLU A 1 106 ? 26.070 12.542 -16.523 1.00 88.88 106 GLU A CA 1
ATOM 859 C C . GLU A 1 106 ? 25.955 13.857 -17.295 1.00 88.88 106 GLU A C 1
ATOM 861 O O . GLU A 1 106 ? 25.482 13.878 -18.422 1.00 88.88 106 GLU A O 1
ATOM 866 N N . TRP A 1 107 ? 26.404 14.968 -16.706 1.00 87.12 107 TRP A N 1
ATOM 867 C CA . TRP A 1 107 ? 26.261 16.314 -17.284 1.00 87.12 107 TRP A CA 1
ATOM 868 C C . TRP A 1 107 ? 26.638 16.457 -18.776 1.00 87.12 107 TRP A C 1
ATOM 870 O O . TRP A 1 107 ? 25.922 17.182 -19.475 1.00 87.12 107 TRP A O 1
ATOM 880 N N . PRO A 1 108 ? 27.674 15.772 -19.316 1.00 92.81 108 PRO A N 1
ATOM 881 C CA . PRO A 1 108 ? 28.004 15.854 -20.743 1.00 92.81 108 PRO A CA 1
ATOM 882 C C . PRO A 1 108 ? 26.892 15.363 -21.681 1.00 92.81 108 PRO A C 1
ATOM 884 O O . PRO A 1 108 ? 26.910 15.683 -22.867 1.00 92.81 108 PRO A O 1
ATOM 887 N N . VAL A 1 109 ? 25.895 14.634 -21.171 1.00 92.38 109 VAL A N 1
ATOM 888 C CA . VAL A 1 109 ? 24.754 14.144 -21.953 1.00 92.38 109 VAL A CA 1
ATOM 889 C C . VAL A 1 109 ? 23.996 15.274 -22.665 1.00 92.38 109 VAL A C 1
ATOM 891 O O . VAL A 1 109 ? 23.499 15.101 -23.775 1.00 92.38 109 VAL A O 1
ATOM 894 N N . ARG A 1 110 ? 24.005 16.480 -22.081 1.00 90.75 110 ARG A N 1
ATOM 895 C CA . ARG A 1 110 ? 23.327 17.671 -22.609 1.00 90.75 110 ARG A CA 1
ATOM 896 C C . ARG A 1 110 ? 23.773 18.079 -24.016 1.00 90.75 110 ARG A C 1
ATOM 898 O O . ARG A 1 110 ? 23.019 18.763 -24.695 1.00 90.75 110 ARG A O 1
ATOM 905 N N . PHE A 1 111 ? 24.989 17.711 -24.429 1.00 93.25 111 PHE A N 1
ATOM 906 C CA . PHE A 1 111 ? 25.534 18.074 -25.741 1.00 93.25 111 PHE A CA 1
ATOM 907 C C . PHE A 1 111 ? 24.958 17.228 -26.882 1.00 93.25 111 PHE A C 1
ATOM 909 O O . PHE A 1 111 ? 25.076 17.616 -28.039 1.00 93.25 111 PHE A O 1
ATOM 916 N N . PHE A 1 112 ? 24.319 16.098 -26.569 1.00 94.88 112 PHE A N 1
ATOM 917 C CA . PHE A 1 112 ? 23.633 15.263 -27.556 1.00 94.88 112 PHE A CA 1
ATOM 918 C C . PHE A 1 112 ? 22.197 15.730 -27.821 1.00 94.88 112 PHE A C 1
ATOM 920 O O . PHE A 1 112 ? 21.637 15.443 -28.875 1.00 94.88 112 PHE A O 1
ATOM 927 N N . TYR A 1 113 ? 21.583 16.426 -26.863 1.00 95.62 113 TYR A N 1
ATOM 928 C CA . TYR A 1 113 ? 20.161 16.749 -26.899 1.00 95.62 113 TYR A CA 1
ATOM 929 C C . TYR A 1 113 ? 19.898 18.066 -27.626 1.00 95.62 113 TYR A C 1
ATOM 931 O O . TYR A 1 113 ? 20.423 19.115 -27.248 1.00 95.62 113 TYR A O 1
ATOM 939 N N . ARG A 1 114 ? 19.009 18.026 -28.622 1.00 95.06 114 ARG A N 1
ATOM 940 C CA . ARG A 1 114 ? 18.488 19.233 -29.273 1.00 95.06 114 ARG A CA 1
ATOM 941 C C . ARG A 1 114 ? 17.552 19.987 -28.334 1.00 95.06 114 ARG A C 1
ATOM 943 O O . ARG A 1 114 ? 17.697 21.195 -28.164 1.00 95.06 114 ARG A O 1
ATOM 950 N N . THR A 1 115 ? 16.650 19.255 -27.682 1.00 94.88 115 THR A N 1
ATOM 951 C CA . THR A 1 115 ? 15.729 19.791 -26.673 1.00 94.88 115 THR A CA 1
ATOM 952 C C . THR A 1 115 ? 16.001 19.134 -25.330 1.00 94.88 115 THR A C 1
ATOM 954 O O . THR A 1 115 ? 16.205 17.925 -25.236 1.00 94.88 115 THR A O 1
ATOM 957 N N . ARG A 1 116 ? 16.014 19.950 -24.278 1.00 95.25 116 ARG A N 1
ATOM 958 C CA . ARG A 1 116 ? 16.292 19.538 -22.903 1.00 95.25 116 ARG A CA 1
ATOM 959 C C . ARG A 1 116 ? 15.066 19.840 -22.065 1.00 95.25 116 ARG A C 1
ATOM 961 O O . ARG A 1 116 ? 14.659 20.996 -22.001 1.00 95.25 116 ARG A O 1
ATOM 968 N N . VAL A 1 117 ? 14.500 18.819 -21.436 1.00 94.31 117 VAL A N 1
ATOM 969 C CA . VAL A 1 117 ? 13.308 18.974 -20.599 1.00 94.31 117 VAL A CA 1
ATOM 970 C C . VAL A 1 117 ? 13.734 18.998 -19.133 1.00 94.31 117 VAL A C 1
ATOM 972 O O . VAL A 1 117 ? 14.230 17.979 -18.640 1.00 94.31 117 VAL A O 1
ATOM 975 N N . PRO A 1 118 ? 13.602 20.138 -18.433 1.00 92.94 118 PRO A N 1
ATOM 976 C CA . PRO A 1 118 ? 13.825 20.174 -16.999 1.00 92.94 118 PRO A CA 1
ATOM 977 C C . PRO A 1 118 ? 12.711 19.401 -16.285 1.00 92.94 118 PRO A C 1
ATOM 979 O O . PRO A 1 118 ? 11.538 19.565 -16.605 1.00 92.94 118 PRO A O 1
ATOM 982 N N . ILE A 1 119 ? 13.086 18.567 -15.322 1.00 92.31 119 ILE A N 1
ATOM 983 C CA . ILE A 1 119 ? 12.164 17.803 -14.479 1.00 92.31 119 ILE A CA 1
ATOM 984 C C . ILE A 1 119 ? 12.464 18.129 -13.019 1.00 92.31 119 ILE A C 1
ATOM 986 O O . ILE A 1 119 ? 13.622 18.334 -12.652 1.00 92.31 119 ILE A O 1
ATOM 990 N N . GLU A 1 120 ? 11.436 18.163 -12.177 1.00 89.31 120 GLU A N 1
ATOM 991 C CA . GLU A 1 120 ? 11.608 18.325 -10.736 1.00 89.31 120 GLU A CA 1
ATOM 992 C C . GLU A 1 120 ? 12.602 17.296 -10.174 1.00 89.31 120 GLU A C 1
ATOM 994 O O . GLU A 1 120 ? 12.555 16.111 -10.509 1.00 89.31 120 GLU A O 1
ATOM 999 N N . SER A 1 121 ? 13.532 17.746 -9.324 1.00 86.81 121 SER A N 1
ATOM 1000 C CA . SER A 1 121 ? 14.612 16.890 -8.817 1.00 86.81 121 SER A CA 1
ATOM 1001 C C . SER A 1 121 ? 14.079 15.667 -8.072 1.00 86.81 121 SER A C 1
ATOM 1003 O O . SER A 1 121 ? 14.600 14.566 -8.257 1.00 86.81 121 SER A O 1
ATOM 1005 N N . ARG A 1 122 ? 13.016 15.835 -7.275 1.00 89.38 122 ARG A N 1
ATOM 1006 C CA . ARG A 1 122 ? 12.430 14.778 -6.450 1.00 89.38 122 ARG A CA 1
ATOM 1007 C C . ARG A 1 122 ? 11.135 14.253 -7.059 1.00 89.38 122 ARG A C 1
ATOM 1009 O O . ARG A 1 122 ? 10.044 14.648 -6.676 1.00 89.38 122 ARG A O 1
ATOM 1016 N N . VAL A 1 123 ? 11.276 13.319 -7.991 1.00 87.50 123 VAL A N 1
ATOM 1017 C CA . VAL A 1 123 ? 10.163 12.749 -8.760 1.00 87.50 123 VAL A CA 1
ATOM 1018 C C . VAL A 1 123 ? 10.233 11.220 -8.796 1.00 87.50 123 VAL A C 1
ATOM 1020 O O . VAL A 1 123 ? 11.320 10.633 -8.832 1.00 87.50 123 VAL A O 1
ATOM 1023 N N . HIS A 1 124 ? 9.073 10.561 -8.808 1.00 89.81 124 HIS A N 1
ATOM 1024 C CA . HIS A 1 124 ? 8.990 9.113 -9.000 1.00 89.81 124 HIS A CA 1
ATOM 1025 C C . HIS A 1 124 ? 9.497 8.718 -10.400 1.00 89.81 124 HIS A C 1
ATOM 1027 O O . HIS A 1 124 ? 9.258 9.425 -11.378 1.00 89.81 124 HIS A O 1
ATOM 1033 N N . VAL A 1 125 ? 10.184 7.578 -10.541 1.00 91.25 125 VAL A N 1
ATOM 1034 C CA . VAL A 1 125 ? 10.846 7.202 -11.808 1.00 91.25 125 VAL A CA 1
ATOM 1035 C C . VAL A 1 125 ? 9.868 7.040 -12.977 1.00 91.25 125 VAL A C 1
ATOM 1037 O O . VAL A 1 125 ? 10.197 7.419 -14.101 1.00 91.25 125 VAL A O 1
ATOM 1040 N N . VAL A 1 126 ? 8.668 6.515 -12.708 1.00 91.56 126 VAL A N 1
ATOM 1041 C CA . VAL A 1 126 ? 7.591 6.385 -13.705 1.00 91.56 126 VAL A CA 1
ATOM 1042 C C . VAL A 1 126 ? 7.114 7.766 -14.152 1.00 91.56 126 VAL A C 1
ATOM 1044 O O . VAL A 1 126 ? 7.123 8.046 -15.350 1.00 91.56 126 VAL A O 1
ATOM 1047 N N . GLU A 1 127 ? 6.806 8.654 -13.205 1.00 90.44 127 GLU A N 1
ATOM 1048 C CA . GLU A 1 127 ? 6.332 10.010 -13.503 1.00 90.44 127 GLU A CA 1
ATOM 1049 C C . GLU A 1 127 ? 7.373 10.838 -14.235 1.00 90.44 127 GLU A C 1
ATOM 1051 O O . GLU A 1 127 ? 7.052 11.517 -15.202 1.00 90.44 127 GLU A O 1
ATOM 1056 N N . ARG A 1 128 ? 8.649 10.696 -13.875 1.00 92.25 128 ARG A N 1
ATOM 1057 C CA . ARG A 1 128 ? 9.755 11.345 -14.579 1.00 92.25 128 ARG A CA 1
ATOM 1058 C C . ARG A 1 128 ? 9.750 11.027 -16.073 1.00 92.25 128 ARG A C 1
ATOM 1060 O O . ARG A 1 128 ? 9.940 11.918 -16.895 1.00 92.25 128 ARG A O 1
ATOM 1067 N N . SER A 1 129 ? 9.572 9.753 -16.428 1.00 93.25 129 SER A N 1
ATOM 1068 C CA . SER A 1 129 ? 9.525 9.334 -17.831 1.00 93.25 129 SER A CA 1
ATOM 1069 C C . SER A 1 129 ? 8.252 9.811 -18.529 1.00 93.25 129 SER A C 1
ATOM 1071 O O . SER A 1 129 ? 8.337 10.227 -19.682 1.00 93.25 129 SER A O 1
ATOM 1073 N N . ARG A 1 130 ? 7.103 9.798 -17.842 1.00 92.81 130 ARG A N 1
ATOM 1074 C CA . ARG A 1 130 ? 5.828 10.307 -18.376 1.00 92.81 130 ARG A CA 1
ATOM 1075 C C . ARG A 1 130 ? 5.887 11.808 -18.645 1.00 92.81 130 ARG A C 1
ATOM 1077 O O . ARG A 1 130 ? 5.610 12.226 -19.762 1.00 92.81 130 ARG A O 1
ATOM 1084 N N . GLN A 1 131 ? 6.361 12.598 -17.683 1.00 92.38 131 GLN A N 1
ATOM 1085 C CA . GLN A 1 131 ? 6.553 14.044 -17.814 1.00 92.38 131 GLN A CA 1
ATOM 1086 C C . GLN A 1 131 ? 7.542 14.396 -18.931 1.00 92.38 131 GLN A C 1
ATOM 1088 O O . GLN A 1 131 ? 7.238 15.236 -19.773 1.00 92.38 131 GLN A O 1
ATOM 1093 N N . LEU A 1 132 ? 8.701 13.723 -18.989 1.00 94.56 132 LEU A N 1
ATOM 1094 C CA . LEU A 1 132 ? 9.685 13.941 -20.054 1.00 94.56 132 LEU A CA 1
ATOM 1095 C C . LEU A 1 132 ? 9.063 13.746 -21.439 1.00 94.56 132 LEU A C 1
ATOM 1097 O O . LEU A 1 132 ? 9.274 14.567 -22.330 1.00 94.56 132 LEU A O 1
ATOM 1101 N N . VAL A 1 133 ? 8.315 12.660 -21.622 1.00 94.81 133 VAL A N 1
ATOM 1102 C CA . VAL A 1 133 ? 7.753 12.312 -22.928 1.00 94.81 133 VAL A CA 1
ATOM 1103 C C . VAL A 1 133 ? 6.563 13.199 -23.281 1.00 94.81 133 VAL A C 1
ATOM 1105 O O . VAL A 1 133 ? 6.486 13.658 -24.418 1.00 94.81 133 VAL A O 1
ATOM 1108 N N . ALA A 1 134 ? 5.709 13.527 -22.311 1.00 93.06 134 ALA A N 1
ATOM 1109 C CA . ALA A 1 134 ? 4.637 14.506 -22.472 1.00 93.06 134 ALA A CA 1
ATOM 1110 C C . ALA A 1 134 ? 5.185 15.856 -22.965 1.00 93.06 134 ALA A C 1
ATOM 1112 O O . ALA A 1 134 ? 4.724 16.397 -23.970 1.00 93.06 134 ALA A O 1
ATOM 1113 N N . CYS A 1 135 ? 6.247 16.362 -22.329 1.00 93.50 135 CYS A N 1
ATOM 1114 C CA . CYS A 1 135 ? 6.914 17.588 -22.760 1.00 93.50 135 CYS A CA 1
ATOM 1115 C C . CYS A 1 135 ? 7.597 17.447 -24.127 1.00 93.50 135 CYS A C 1
ATOM 1117 O O . CYS A 1 135 ? 7.547 18.380 -24.924 1.00 93.50 135 CYS A O 1
ATOM 1119 N N . ALA A 1 136 ? 8.232 16.307 -24.414 1.00 94.00 136 ALA A N 1
ATOM 1120 C CA . ALA A 1 136 ? 8.899 16.070 -25.695 1.00 94.00 136 ALA A CA 1
ATOM 1121 C C . ALA A 1 136 ? 7.914 16.050 -26.877 1.00 94.00 136 ALA A C 1
ATOM 1123 O O . ALA A 1 136 ? 8.271 16.495 -27.966 1.00 94.00 136 ALA A O 1
ATOM 1124 N N . LEU A 1 137 ? 6.690 15.566 -26.650 1.00 93.50 137 LEU A N 1
ATOM 1125 C CA . LEU A 1 137 ? 5.598 15.555 -27.628 1.00 93.50 137 LEU A CA 1
ATOM 1126 C C . LEU A 1 137 ? 4.800 16.868 -27.661 1.00 93.50 137 LEU A C 1
ATOM 1128 O O . LEU A 1 137 ? 3.974 17.049 -28.550 1.00 93.50 137 LEU A O 1
ATOM 1132 N N . GLY A 1 138 ? 5.038 17.788 -26.719 1.00 92.62 138 GLY A N 1
ATOM 1133 C CA . GLY A 1 138 ? 4.267 19.027 -26.599 1.00 92.62 138 GLY A CA 1
ATOM 1134 C C . GLY A 1 138 ? 2.826 18.811 -26.125 1.00 92.62 138 GLY A C 1
ATOM 1135 O O . GLY A 1 138 ? 1.982 19.670 -26.361 1.00 92.62 138 GLY A O 1
ATOM 1136 N N . ASP A 1 139 ? 2.546 17.689 -25.457 1.00 89.44 139 ASP A N 1
ATOM 1137 C CA . ASP A 1 139 ? 1.209 17.310 -24.994 1.00 89.44 139 ASP A CA 1
ATOM 1138 C C . ASP A 1 139 ? 1.222 16.989 -23.486 1.00 89.44 139 ASP A C 1
ATOM 1140 O O . ASP A 1 139 ? 1.449 15.842 -23.087 1.00 89.44 139 ASP A O 1
ATOM 1144 N N . PRO A 1 140 ? 0.987 17.993 -22.617 1.00 80.50 140 PRO A N 1
ATOM 1145 C CA . PRO A 1 140 ? 0.974 17.813 -21.165 1.00 80.50 140 PRO A CA 1
ATOM 1146 C C . PRO A 1 140 ? -0.120 16.864 -20.652 1.00 80.50 140 PRO A C 1
ATOM 1148 O O . PRO A 1 140 ? 0.021 16.324 -19.550 1.00 80.50 140 PRO A O 1
ATOM 1151 N N . SER A 1 141 ? -1.187 16.639 -21.434 1.00 79.81 141 SER A N 1
ATOM 1152 C CA . SER A 1 141 ? -2.313 15.778 -21.035 1.00 79.81 141 SER A CA 1
ATOM 1153 C C . SER A 1 141 ? -1.889 14.318 -20.834 1.00 79.81 141 SER A C 1
ATOM 1155 O O . SER A 1 141 ? -2.385 13.641 -19.934 1.00 79.81 141 SER A O 1
ATOM 1157 N N . LEU A 1 142 ? -0.851 13.874 -21.556 1.00 80.19 142 LEU A N 1
ATOM 1158 C CA . LEU A 1 142 ? -0.252 12.540 -21.427 1.00 80.19 142 LEU A CA 1
ATOM 1159 C C . LEU A 1 142 ? 0.244 12.220 -20.006 1.00 80.19 142 LEU A C 1
ATOM 1161 O O . LEU A 1 142 ? 0.261 11.059 -19.603 1.00 80.19 142 LEU A O 1
ATOM 1165 N N . ALA A 1 143 ? 0.660 13.236 -19.242 1.00 69.44 143 ALA A N 1
ATOM 1166 C CA . ALA A 1 143 ? 1.127 13.065 -17.867 1.00 69.44 143 ALA A CA 1
ATOM 1167 C C . ALA A 1 143 ? 0.008 13.228 -16.819 1.00 69.44 143 ALA A C 1
ATOM 1169 O O . ALA A 1 143 ? 0.210 12.861 -15.663 1.00 69.44 143 ALA A O 1
ATOM 1170 N N . THR A 1 144 ? -1.152 13.780 -17.196 1.00 59.88 144 THR A N 1
ATOM 1171 C CA . THR A 1 144 ? -2.219 14.198 -16.265 1.00 59.88 144 THR A CA 1
ATOM 1172 C C . THR A 1 144 ? -3.469 13.319 -16.280 1.00 59.88 144 THR A C 1
ATOM 1174 O O . THR A 1 144 ? -4.231 13.392 -15.318 1.00 59.88 144 THR A O 1
ATOM 1177 N N . ASP A 1 145 ? -3.641 12.430 -17.268 1.00 56.03 145 ASP A N 1
ATOM 1178 C CA . ASP A 1 145 ? -4.677 11.380 -17.268 1.00 56.03 145 ASP A CA 1
ATOM 1179 C C . ASP A 1 145 ? -4.334 10.281 -16.241 1.00 56.03 145 ASP A C 1
ATOM 1181 O O . ASP A 1 145 ? -3.925 9.158 -16.550 1.00 56.03 145 ASP A O 1
ATOM 1185 N N . GLY A 1 146 ? -4.399 10.664 -14.968 1.00 56.28 146 GLY A N 1
ATOM 1186 C CA . GLY A 1 146 ? -4.111 9.851 -13.803 1.00 56.28 146 GLY A CA 1
ATOM 1187 C C . GLY A 1 146 ? -5.384 9.246 -13.240 1.00 56.28 146 GLY A C 1
ATOM 1188 O O . GLY A 1 146 ? -6.202 9.953 -12.663 1.00 56.28 146 GLY A O 1
ATOM 1189 N N . GLN A 1 147 ? -5.501 7.928 -13.362 1.00 56.28 147 GLN A N 1
ATOM 1190 C CA . GLN A 1 147 ? -6.120 7.070 -12.345 1.00 56.28 147 GLN A CA 1
ATOM 1191 C C . GLN A 1 147 ? -5.752 5.601 -12.574 1.00 56.28 147 GLN A C 1
ATOM 1193 O O . GLN A 1 147 ? -5.637 4.859 -11.604 1.00 56.28 147 GLN A O 1
ATOM 1198 N N . ASP A 1 148 ? -5.446 5.211 -13.818 1.00 75.56 148 ASP A N 1
ATOM 1199 C CA . ASP A 1 148 ? -4.991 3.859 -14.132 1.00 75.56 148 ASP A CA 1
ATOM 1200 C C . ASP A 1 148 ? -3.678 3.866 -14.929 1.00 75.56 148 ASP A C 1
ATOM 1202 O O . ASP A 1 148 ? -3.648 4.184 -16.118 1.00 75.56 148 ASP A O 1
ATOM 1206 N N . ILE A 1 149 ? -2.562 3.547 -14.263 1.00 87.94 149 ILE A N 1
ATOM 1207 C CA . ILE A 1 149 ? -1.265 3.399 -14.936 1.00 87.94 149 ILE A CA 1
ATOM 1208 C C . ILE A 1 149 ? -1.242 2.035 -15.616 1.00 87.94 149 ILE A C 1
ATOM 1210 O O . ILE A 1 149 ? -1.207 0.997 -14.951 1.00 87.94 149 ILE A O 1
ATOM 1214 N N . ASP A 1 150 ? -1.251 2.036 -16.943 1.00 90.38 150 ASP A N 1
ATOM 1215 C CA . ASP A 1 150 ? -1.112 0.827 -17.746 1.00 90.38 150 ASP A CA 1
ATOM 1216 C C . ASP A 1 150 ? 0.347 0.622 -18.164 1.00 90.38 150 ASP A C 1
ATOM 1218 O O . ASP A 1 150 ? 0.968 1.515 -18.729 1.00 90.38 150 ASP A O 1
ATOM 1222 N N . PHE A 1 151 ? 0.906 -0.556 -17.891 1.00 93.50 151 PHE A N 1
ATOM 1223 C CA . PHE A 1 151 ? 2.268 -0.920 -18.288 1.00 93.50 151 PHE A CA 1
ATOM 1224 C C . PHE A 1 151 ? 2.319 -1.640 -19.643 1.00 93.50 151 PHE A C 1
ATOM 1226 O O . PHE A 1 151 ? 3.415 -1.794 -20.187 1.00 93.50 151 PHE A O 1
ATOM 1233 N N . GLY A 1 152 ? 1.168 -2.052 -20.186 1.00 92.81 152 GLY A N 1
ATOM 1234 C CA . GLY A 1 152 ? 1.046 -2.705 -21.487 1.00 92.81 152 GLY A CA 1
ATOM 1235 C C . GLY A 1 152 ? 1.725 -4.071 -21.561 1.00 92.81 152 GLY A C 1
ATOM 1236 O O . GLY A 1 152 ? 2.177 -4.449 -22.629 1.00 92.81 152 GLY A O 1
ATOM 1237 N N . ILE A 1 153 ? 1.892 -4.787 -20.446 1.00 95.25 153 ILE A N 1
ATOM 1238 C CA . ILE A 1 153 ? 2.547 -6.104 -20.452 1.00 95.25 153 ILE A CA 1
ATOM 1239 C C . ILE A 1 153 ? 1.559 -7.162 -20.968 1.00 95.25 153 ILE A C 1
ATOM 1241 O O . ILE A 1 153 ? 0.538 -7.410 -20.323 1.00 95.25 153 ILE A O 1
ATOM 1245 N N . ASP A 1 154 ? 1.893 -7.840 -22.069 1.00 95.19 154 ASP A N 1
ATOM 1246 C CA . ASP A 1 154 ? 1.108 -8.943 -22.632 1.00 95.19 154 ASP A CA 1
ATOM 1247 C C . ASP A 1 154 ? 1.180 -10.188 -21.730 1.00 95.19 154 ASP A C 1
ATOM 1249 O O . ASP A 1 154 ? 2.098 -11.019 -21.787 1.00 95.19 154 ASP A O 1
ATOM 1253 N N . ARG A 1 155 ? 0.156 -10.319 -20.884 1.00 94.44 155 ARG A N 1
ATOM 1254 C CA . ARG A 1 155 ? -0.022 -11.434 -19.942 1.00 94.44 155 ARG A CA 1
ATOM 1255 C C . ARG A 1 155 ? -0.291 -12.760 -20.643 1.00 94.44 155 ARG A C 1
ATOM 1257 O O . ARG A 1 155 ? 0.052 -13.818 -20.123 1.00 94.44 155 ARG A O 1
ATOM 1264 N N . ARG A 1 156 ? -0.921 -12.732 -21.820 1.00 94.94 156 ARG A N 1
ATOM 1265 C CA . ARG A 1 156 ? -1.234 -13.953 -22.564 1.00 94.94 156 ARG A CA 1
ATOM 1266 C C . ARG A 1 156 ? 0.049 -14.543 -23.128 1.00 94.94 156 ARG A C 1
ATOM 1268 O O . ARG A 1 156 ? 0.284 -15.741 -22.976 1.00 94.94 156 ARG A O 1
ATOM 1275 N N . ARG A 1 157 ? 0.890 -13.711 -23.747 1.00 94.06 157 ARG A N 1
ATOM 1276 C CA . ARG A 1 157 ? 2.197 -14.140 -24.249 1.00 94.06 157 ARG A CA 1
ATOM 1277 C C . ARG A 1 157 ? 3.087 -14.624 -23.110 1.00 94.06 157 ARG A C 1
ATOM 1279 O O . ARG A 1 157 ? 3.654 -15.705 -23.232 1.00 94.06 157 ARG A O 1
ATOM 1286 N N . SER A 1 158 ? 3.149 -13.909 -21.985 1.00 95.06 158 SER A N 1
ATOM 1287 C CA . SER A 1 158 ? 3.949 -14.348 -20.833 1.00 95.06 158 SER A CA 1
ATOM 1288 C C . SER A 1 158 ? 3.473 -15.690 -20.247 1.00 95.06 158 SER A C 1
ATOM 1290 O O . SER A 1 158 ? 4.303 -16.547 -19.937 1.00 95.06 158 SER A O 1
ATOM 1292 N N . ALA A 1 159 ? 2.158 -15.936 -20.184 1.00 93.81 159 ALA A N 1
ATOM 1293 C CA . ALA A 1 159 ? 1.596 -17.224 -19.773 1.00 93.81 159 ALA A CA 1
ATOM 1294 C C . ALA A 1 159 ? 1.950 -18.369 -20.743 1.00 93.81 159 ALA A C 1
ATOM 1296 O O . ALA A 1 159 ? 2.261 -19.475 -20.302 1.00 93.81 159 ALA A O 1
ATOM 1297 N N . ILE A 1 160 ? 1.956 -18.111 -22.057 1.00 94.75 160 ILE A N 1
ATOM 1298 C CA . ILE A 1 160 ? 2.384 -19.093 -23.069 1.00 94.75 160 ILE A CA 1
ATOM 1299 C C . ILE A 1 160 ? 3.872 -19.431 -22.903 1.00 94.75 160 ILE A C 1
ATOM 1301 O O . ILE A 1 160 ? 4.234 -20.607 -22.939 1.00 94.75 160 ILE A O 1
ATOM 1305 N N . GLU A 1 161 ? 4.735 -18.432 -22.696 1.00 94.12 161 GLU A N 1
ATOM 1306 C CA . GLU A 1 161 ? 6.170 -18.671 -22.480 1.00 94.12 161 GLU A CA 1
ATOM 1307 C C . GLU A 1 161 ? 6.436 -19.456 -21.188 1.00 94.12 161 GLU A C 1
ATOM 1309 O O . GLU A 1 161 ? 7.305 -20.327 -21.165 1.00 94.12 161 GLU A O 1
ATOM 1314 N N . LEU A 1 162 ? 5.655 -19.218 -20.129 1.00 95.06 162 LEU A N 1
ATOM 1315 C CA . LEU A 1 162 ? 5.714 -20.039 -18.919 1.00 95.06 162 LEU A CA 1
ATOM 1316 C C . LEU A 1 162 ? 5.275 -21.485 -19.189 1.00 95.06 162 LEU A C 1
ATOM 1318 O O . LEU A 1 162 ? 5.949 -22.416 -18.756 1.00 95.06 162 LEU A O 1
ATOM 1322 N N . ALA A 1 163 ? 4.173 -21.690 -19.915 1.00 93.19 163 ALA A N 1
ATOM 1323 C CA . ALA A 1 163 ? 3.682 -23.029 -20.240 1.00 93.19 163 ALA A CA 1
ATOM 1324 C C . ALA A 1 163 ? 4.712 -23.838 -21.049 1.00 93.19 163 ALA A C 1
ATOM 1326 O O . ALA A 1 163 ? 4.890 -25.032 -20.809 1.00 93.19 163 ALA A O 1
ATOM 1327 N N . ARG A 1 164 ? 5.459 -23.182 -21.948 1.00 93.44 164 ARG A N 1
ATOM 1328 C CA . ARG A 1 164 ? 6.570 -23.800 -22.696 1.00 93.44 164 ARG A CA 1
ATOM 1329 C C . ARG A 1 164 ? 7.722 -24.266 -21.810 1.00 93.44 164 ARG A C 1
ATOM 1331 O O . ARG A 1 164 ? 8.443 -25.175 -22.209 1.00 93.44 164 ARG A O 1
ATOM 1338 N N . ALA A 1 165 ? 7.887 -23.689 -20.620 1.00 90.75 165 ALA A N 1
ATOM 1339 C CA . ALA A 1 165 ? 8.878 -24.155 -19.656 1.00 90.75 165 ALA A CA 1
ATOM 1340 C C . ALA A 1 165 ? 8.491 -25.498 -19.000 1.00 90.75 165 ALA A C 1
ATOM 1342 O O . ALA A 1 165 ? 9.320 -26.082 -18.305 1.00 90.75 165 ALA A O 1
ATOM 1343 N N . GLY A 1 166 ? 7.261 -25.994 -19.207 1.00 89.06 166 GLY A N 1
ATOM 1344 C CA . GLY A 1 166 ? 6.830 -27.321 -18.756 1.00 89.06 166 GLY A CA 1
ATOM 1345 C C . GLY A 1 166 ? 6.775 -27.478 -17.235 1.00 89.06 166 GLY A C 1
ATOM 1346 O O . GLY A 1 166 ? 6.964 -28.579 -16.722 1.00 89.06 166 GLY A O 1
ATOM 1347 N N . LEU A 1 167 ? 6.567 -26.381 -16.502 1.00 89.00 167 LEU A N 1
ATOM 1348 C CA . LEU A 1 167 ? 6.575 -26.387 -15.042 1.00 89.00 167 LEU A CA 1
ATOM 1349 C C . LEU A 1 167 ? 5.225 -26.813 -14.475 1.00 89.00 167 LEU A C 1
ATOM 1351 O O . LEU A 1 167 ? 4.196 -26.220 -14.789 1.00 89.00 167 LEU A O 1
ATOM 1355 N N . ASN A 1 168 ? 5.249 -27.788 -13.568 1.00 87.38 168 ASN A N 1
ATOM 1356 C CA . ASN A 1 168 ? 4.109 -28.089 -12.714 1.00 87.38 168 ASN A CA 1
ATOM 1357 C C . ASN A 1 168 ? 4.182 -27.206 -11.462 1.00 87.38 168 ASN A C 1
ATOM 1359 O O . ASN A 1 168 ? 4.895 -27.522 -10.507 1.00 87.38 168 ASN A O 1
ATOM 1363 N N . LEU A 1 169 ? 3.516 -26.052 -11.510 1.00 89.75 169 LEU A N 1
ATOM 1364 C CA . LEU A 1 169 ? 3.545 -25.084 -10.419 1.00 89.75 169 LEU A CA 1
ATOM 1365 C C . LEU A 1 169 ? 2.546 -25.474 -9.319 1.00 89.75 169 LEU A C 1
ATOM 1367 O O . LEU A 1 169 ? 1.385 -25.752 -9.622 1.00 89.75 169 LEU A O 1
ATOM 1371 N N . PRO A 1 170 ? 2.962 -25.465 -8.041 1.00 84.75 170 PRO A N 1
ATOM 1372 C CA . PRO A 1 170 ? 2.045 -25.687 -6.929 1.00 84.75 170 PRO A CA 1
ATOM 1373 C C . PRO A 1 170 ? 1.062 -24.517 -6.812 1.00 84.75 170 PRO A C 1
ATOM 1375 O O . PRO A 1 170 ? 1.447 -23.384 -7.064 1.00 84.75 170 PRO A O 1
ATOM 1378 N N . VAL A 1 171 ? -0.186 -24.750 -6.399 1.00 84.25 171 VAL A N 1
ATOM 1379 C CA . VAL A 1 171 ? -1.195 -23.685 -6.229 1.00 84.25 171 VAL A CA 1
ATOM 1380 C C . VAL A 1 171 ? -1.850 -23.804 -4.843 1.00 84.25 171 VAL A C 1
ATOM 1382 O O . VAL A 1 171 ? -2.319 -24.892 -4.512 1.00 84.25 171 VAL A O 1
ATOM 1385 N N . PRO A 1 172 ? -1.928 -22.720 -4.043 1.00 93.50 172 PRO A N 1
ATOM 1386 C CA . PRO A 1 172 ? -1.361 -21.394 -4.295 1.00 93.50 172 PRO A CA 1
ATOM 1387 C C . PRO A 1 172 ? 0.158 -21.358 -4.068 1.00 93.50 172 PRO A C 1
ATOM 1389 O O . PRO A 1 172 ? 0.700 -22.087 -3.234 1.00 93.50 172 PRO A O 1
ATOM 1392 N N . TYR A 1 173 ? 0.845 -20.453 -4.767 1.00 96.69 173 TYR A N 1
ATOM 1393 C CA . TYR A 1 173 ? 2.269 -20.199 -4.559 1.00 96.69 173 TYR A CA 1
ATOM 1394 C C . TYR A 1 173 ? 2.595 -18.715 -4.415 1.00 96.69 173 TYR A C 1
ATOM 1396 O O . TYR A 1 173 ? 1.900 -17.851 -4.952 1.00 96.69 173 TYR A O 1
ATOM 1404 N N . VAL A 1 174 ? 3.678 -18.438 -3.693 1.00 97.44 174 VAL A N 1
ATOM 1405 C CA . VAL A 1 174 ? 4.248 -17.107 -3.486 1.00 97.44 174 VAL A CA 1
ATOM 1406 C C . VAL A 1 174 ? 5.638 -17.065 -4.106 1.00 97.44 174 VAL A C 1
ATOM 1408 O O . VAL A 1 174 ? 6.453 -17.960 -3.874 1.00 97.44 174 VAL A O 1
ATOM 1411 N N . VAL A 1 175 ? 5.922 -16.028 -4.891 1.00 98.06 175 VAL A N 1
ATOM 1412 C CA . VAL A 1 175 ? 7.238 -15.838 -5.512 1.00 98.06 175 VAL A CA 1
ATOM 1413 C C . VAL A 1 175 ? 8.134 -15.033 -4.579 1.00 98.06 175 VAL A C 1
ATOM 1415 O O . VAL A 1 175 ? 7.791 -13.918 -4.189 1.00 98.06 175 VAL A O 1
ATOM 1418 N N . PHE A 1 176 ? 9.297 -15.584 -4.235 1.00 97.38 176 PHE A N 1
ATOM 1419 C CA . PHE A 1 176 ? 10.327 -14.899 -3.456 1.00 97.38 176 PHE A CA 1
ATOM 1420 C C . PHE A 1 176 ? 11.431 -14.384 -4.372 1.00 97.38 176 PHE A C 1
ATOM 1422 O O . PHE A 1 176 ? 12.234 -15.147 -4.912 1.00 97.38 176 PHE A O 1
ATOM 1429 N N . VAL A 1 177 ? 11.495 -13.063 -4.506 1.00 95.50 177 VAL A N 1
ATOM 1430 C CA . VAL A 1 177 ? 12.525 -12.363 -5.270 1.00 95.50 177 VAL A CA 1
ATOM 1431 C C . VAL A 1 177 ? 13.602 -11.862 -4.302 1.00 95.50 177 VAL A C 1
ATOM 1433 O O . VAL A 1 177 ? 13.653 -10.690 -3.931 1.00 95.50 177 VAL A O 1
ATOM 1436 N N . HIS A 1 178 ? 14.461 -12.781 -3.858 1.00 91.56 178 HIS A N 1
ATOM 1437 C CA . HIS A 1 178 ? 15.535 -12.493 -2.892 1.00 91.56 178 HIS A CA 1
ATOM 1438 C C . HIS A 1 178 ? 16.772 -11.837 -3.526 1.00 91.56 178 HIS A C 1
ATOM 1440 O O . HIS A 1 178 ? 17.547 -11.169 -2.841 1.00 91.56 178 HIS A O 1
ATOM 1446 N N . ALA A 1 179 ? 16.946 -12.010 -4.838 1.00 84.69 179 ALA A N 1
ATOM 1447 C CA . ALA A 1 179 ? 18.138 -11.603 -5.565 1.00 84.69 179 ALA A CA 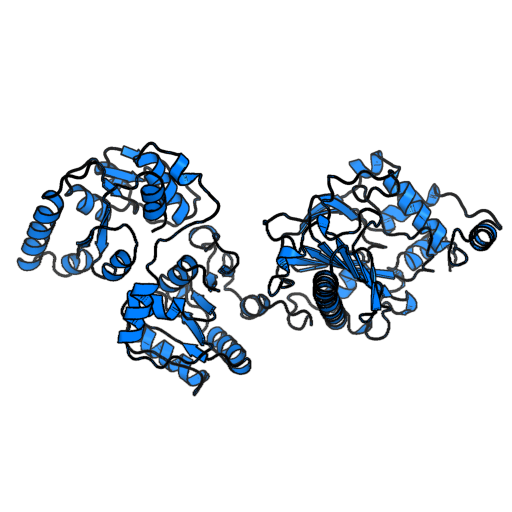1
ATOM 1448 C C . ALA A 1 179 ? 18.232 -10.084 -5.788 1.00 84.69 179 ALA A C 1
ATOM 1450 O O . ALA A 1 179 ? 17.320 -9.443 -6.314 1.00 84.69 179 ALA A O 1
ATOM 1451 N N . THR A 1 180 ? 19.397 -9.513 -5.481 1.00 79.75 180 THR A N 1
ATOM 1452 C CA . THR A 1 180 ? 19.738 -8.116 -5.777 1.00 79.75 180 THR A CA 1
ATOM 1453 C C . THR A 1 180 ? 21.214 -7.986 -6.132 1.00 79.75 180 THR A C 1
ATOM 1455 O O . THR A 1 180 ? 22.065 -8.715 -5.626 1.00 79.75 180 THR A O 1
ATOM 1458 N N . SER A 1 181 ? 21.536 -7.024 -6.999 1.00 70.94 181 SER A N 1
ATOM 1459 C CA . SER A 1 181 ? 22.905 -6.770 -7.457 1.00 70.94 181 SER A CA 1
ATOM 1460 C C . SER A 1 181 ? 23.794 -6.080 -6.416 1.00 70.94 181 SER A C 1
ATOM 1462 O O . SER A 1 181 ? 24.965 -5.838 -6.696 1.00 70.94 181 SER A O 1
ATOM 1464 N N . ARG A 1 182 ? 23.243 -5.678 -5.263 1.00 72.81 182 ARG A N 1
ATOM 1465 C CA . ARG A 1 182 ? 23.991 -5.050 -4.168 1.00 72.81 182 ARG A CA 1
ATOM 1466 C C . ARG A 1 182 ? 23.709 -5.773 -2.860 1.00 72.81 182 ARG A C 1
ATOM 1468 O O . ARG A 1 182 ? 22.549 -5.943 -2.497 1.00 72.81 182 ARG A O 1
ATOM 1475 N N . GLU A 1 183 ? 24.767 -6.142 -2.150 1.00 71.12 183 GLU A N 1
ATOM 1476 C CA . GLU A 1 183 ? 24.680 -6.854 -0.870 1.00 71.12 183 GLU A CA 1
ATOM 1477 C C . GLU A 1 183 ? 23.896 -6.061 0.185 1.00 71.12 183 GLU A C 1
ATOM 1479 O O . GLU A 1 183 ? 23.044 -6.611 0.872 1.00 71.12 183 GLU A O 1
ATOM 1484 N N . ASP A 1 184 ? 24.068 -4.740 0.216 1.00 72.44 184 ASP A N 1
ATOM 1485 C CA . ASP A 1 184 ? 23.378 -3.838 1.146 1.00 72.44 184 ASP A CA 1
ATOM 1486 C C . ASP A 1 184 ? 21.860 -3.704 0.908 1.00 72.44 184 ASP A C 1
ATOM 1488 O O . ASP A 1 184 ? 21.125 -3.193 1.755 1.00 72.44 184 ASP A O 1
ATOM 1492 N N . LYS A 1 185 ? 21.363 -4.194 -0.232 1.00 76.19 185 LYS A N 1
ATOM 1493 C CA . LYS A 1 185 ? 19.932 -4.292 -0.545 1.00 76.19 185 LYS A CA 1
ATOM 1494 C C . LYS A 1 185 ? 19.333 -5.662 -0.220 1.00 76.19 185 LYS A C 1
ATOM 1496 O O . LYS A 1 185 ? 18.149 -5.863 -0.472 1.00 76.19 185 LYS A O 1
ATOM 1501 N N . GLN A 1 186 ? 20.125 -6.621 0.261 1.00 84.12 186 GLN A N 1
ATOM 1502 C CA . GLN A 1 186 ? 19.616 -7.947 0.599 1.00 84.12 186 GLN A CA 1
ATOM 1503 C C . GLN A 1 186 ? 18.802 -7.893 1.892 1.00 84.12 186 GLN A C 1
ATOM 1505 O O . GLN A 1 186 ? 19.152 -7.190 2.839 1.00 84.12 186 GLN A O 1
ATOM 1510 N N . TRP A 1 187 ? 17.718 -8.662 1.945 1.00 86.31 187 TRP A N 1
ATOM 1511 C CA . TRP A 1 187 ? 16.987 -8.895 3.187 1.00 86.31 187 TRP A CA 1
ATOM 1512 C C . TRP A 1 187 ? 17.558 -10.140 3.886 1.00 86.31 187 TRP A C 1
ATOM 1514 O O . TRP A 1 187 ? 17.888 -11.106 3.184 1.00 86.31 187 TRP A O 1
ATOM 1524 N N . PRO A 1 188 ? 17.716 -10.152 5.225 1.00 86.19 188 PRO A N 1
ATOM 1525 C CA . PRO A 1 188 ? 18.383 -11.250 5.917 1.00 86.19 188 PRO A CA 1
ATOM 1526 C C . PRO A 1 188 ? 17.753 -12.612 5.604 1.00 86.19 188 PRO A C 1
ATOM 1528 O O . PRO A 1 188 ? 16.533 -12.772 5.645 1.00 86.19 188 PRO A O 1
ATOM 1531 N N . GLN A 1 189 ? 18.588 -13.624 5.343 1.00 88.50 189 GLN A N 1
ATOM 1532 C CA . GLN A 1 189 ? 18.115 -14.977 5.010 1.00 88.50 189 GLN A CA 1
ATOM 1533 C C . GLN A 1 189 ? 17.205 -15.560 6.099 1.00 88.50 189 GLN A C 1
ATOM 1535 O O . GLN A 1 189 ? 16.205 -16.192 5.776 1.00 88.50 189 GLN A O 1
ATOM 1540 N N . ALA A 1 190 ? 17.491 -15.290 7.377 1.00 83.25 190 ALA A N 1
ATOM 1541 C CA . ALA A 1 190 ? 16.639 -15.716 8.488 1.00 83.25 190 ALA A CA 1
ATOM 1542 C C . ALA A 1 190 ? 15.197 -15.186 8.363 1.00 83.25 190 ALA A C 1
ATOM 1544 O O . ALA A 1 190 ? 14.247 -15.921 8.626 1.00 83.25 190 ALA A O 1
ATOM 1545 N N . CYS A 1 191 ? 15.019 -13.949 7.890 1.00 84.44 191 CYS A N 1
ATOM 1546 C CA . CYS A 1 191 ? 13.699 -13.363 7.694 1.00 84.44 191 CYS A CA 1
ATOM 1547 C C . CYS A 1 191 ? 12.953 -14.012 6.518 1.00 84.44 191 CYS A C 1
ATOM 1549 O O . CYS A 1 191 ? 11.766 -14.313 6.648 1.00 84.44 191 CYS A O 1
ATOM 1551 N N . TRP A 1 192 ? 13.648 -14.311 5.411 1.00 91.44 192 TRP A N 1
ATOM 1552 C CA . TRP A 1 192 ? 13.080 -15.098 4.308 1.00 91.44 192 TRP A CA 1
ATOM 1553 C C . TRP A 1 192 ? 12.612 -16.477 4.773 1.00 91.44 192 TRP A C 1
ATOM 1555 O O . TRP A 1 192 ? 11.515 -16.905 4.420 1.00 91.44 192 TRP A O 1
ATOM 1565 N N . ILE A 1 193 ? 13.428 -17.159 5.580 1.00 90.12 193 ILE A N 1
ATOM 1566 C CA . ILE A 1 193 ? 13.116 -18.488 6.114 1.00 90.12 193 ILE A CA 1
ATOM 1567 C C . ILE A 1 193 ? 11.878 -18.423 7.008 1.00 90.12 193 ILE A C 1
ATOM 1569 O O . ILE A 1 193 ? 10.927 -19.176 6.813 1.00 90.12 193 ILE A O 1
ATOM 1573 N N . GLU A 1 194 ? 11.835 -17.500 7.963 1.00 79.31 194 GLU A N 1
ATOM 1574 C CA . GLU A 1 194 ? 10.712 -17.427 8.894 1.00 79.31 194 GLU A CA 1
ATOM 1575 C C . GLU A 1 194 ? 9.405 -16.986 8.201 1.00 79.31 194 GLU A C 1
ATOM 1577 O O . GLU A 1 194 ? 8.325 -17.491 8.533 1.00 79.31 194 GLU A O 1
ATOM 1582 N N . LEU A 1 195 ? 9.485 -16.091 7.207 1.00 86.75 195 LEU A N 1
ATOM 1583 C CA . LEU A 1 195 ? 8.345 -15.726 6.362 1.00 86.75 195 LEU A CA 1
ATOM 1584 C C . LEU A 1 195 ? 7.851 -16.922 5.544 1.00 86.75 195 LEU A C 1
ATOM 1586 O O . LEU A 1 195 ? 6.662 -17.238 5.573 1.00 86.75 195 LEU A O 1
ATOM 1590 N N . GLY A 1 196 ? 8.758 -17.601 4.838 1.00 89.69 196 GLY A N 1
ATOM 1591 C CA . GLY A 1 196 ? 8.422 -18.755 4.010 1.00 89.69 196 GLY A CA 1
ATOM 1592 C C . GLY A 1 196 ? 7.797 -19.877 4.834 1.00 89.69 196 GLY A C 1
ATOM 1593 O O . GLY A 1 196 ? 6.736 -20.376 4.478 1.00 89.69 196 GLY A O 1
ATOM 1594 N N . GLN A 1 197 ? 8.346 -20.191 6.011 1.00 86.19 197 GLN A N 1
ATOM 1595 C CA . GLN A 1 197 ? 7.759 -21.172 6.931 1.00 86.19 197 GLN A CA 1
ATOM 1596 C C . GLN A 1 197 ? 6.357 -20.768 7.412 1.00 86.19 197 GLN A C 1
ATOM 1598 O O . GLN A 1 197 ? 5.483 -21.622 7.569 1.00 86.19 197 GLN A O 1
ATOM 1603 N N . ALA A 1 198 ? 6.112 -19.475 7.651 1.00 77.19 198 ALA A N 1
ATOM 1604 C CA . ALA A 1 198 ? 4.785 -18.991 8.022 1.00 77.19 198 ALA A CA 1
ATOM 1605 C C . ALA A 1 198 ? 3.766 -19.142 6.880 1.00 77.19 198 ALA A C 1
ATOM 1607 O O . ALA A 1 198 ? 2.621 -19.505 7.145 1.00 77.19 198 ALA A O 1
ATOM 1608 N N . LEU A 1 199 ? 4.177 -18.906 5.632 1.00 84.75 199 LEU A N 1
ATOM 1609 C CA . LEU A 1 199 ? 3.342 -19.089 4.441 1.00 84.75 199 LEU A CA 1
ATOM 1610 C C . LEU A 1 199 ? 3.079 -20.570 4.140 1.00 84.75 199 LEU A C 1
ATOM 1612 O O . LEU A 1 199 ? 1.938 -20.941 3.870 1.00 84.75 199 LEU A O 1
ATOM 1616 N N . VAL A 1 200 ? 4.089 -21.429 4.293 1.00 89.25 200 VAL A N 1
ATOM 1617 C CA . VAL A 1 200 ? 3.949 -22.888 4.157 1.00 89.25 200 VAL A CA 1
ATOM 1618 C C . VAL A 1 200 ? 2.958 -23.446 5.176 1.00 89.25 200 VAL A C 1
ATOM 1620 O O . VAL A 1 200 ? 2.070 -24.212 4.809 1.00 89.25 200 VAL A O 1
ATOM 1623 N N . ARG A 1 201 ? 3.003 -22.993 6.439 1.00 83.31 201 ARG A N 1
ATOM 1624 C CA . ARG A 1 201 ? 1.991 -23.357 7.454 1.00 83.31 201 ARG A CA 1
ATOM 1625 C C . ARG A 1 201 ? 0.567 -22.925 7.089 1.00 83.31 201 ARG A C 1
ATOM 1627 O O . ARG A 1 201 ? -0.384 -23.494 7.612 1.00 83.31 201 ARG A O 1
ATOM 1634 N N . ARG A 1 202 ? 0.414 -21.926 6.216 1.00 81.69 202 ARG A N 1
ATOM 1635 C CA . ARG A 1 202 ? -0.876 -21.454 5.683 1.00 81.69 202 ARG A CA 1
ATOM 1636 C C . ARG A 1 202 ? -1.275 -22.155 4.375 1.00 81.69 202 ARG A C 1
ATOM 1638 O O . ARG A 1 202 ? -2.280 -21.779 3.784 1.00 81.69 202 ARG A O 1
ATOM 1645 N N . GLY A 1 203 ? -0.515 -23.159 3.930 1.00 83.38 203 GLY A N 1
ATOM 1646 C CA . GLY A 1 203 ? -0.816 -23.960 2.741 1.00 83.38 203 GLY A CA 1
ATOM 1647 C C . GLY A 1 203 ? -0.291 -23.390 1.420 1.00 83.38 203 GLY A C 1
ATOM 1648 O O . GLY A 1 203 ? -0.653 -23.904 0.367 1.00 83.38 203 GLY A O 1
ATOM 1649 N N . ALA A 1 204 ? 0.548 -22.350 1.445 1.00 90.50 204 ALA A N 1
ATOM 1650 C CA . ALA A 1 204 ? 1.176 -21.817 0.238 1.00 90.50 204 ALA A CA 1
ATOM 1651 C C . ALA A 1 204 ? 2.530 -22.482 -0.037 1.00 90.50 204 ALA A C 1
ATOM 1653 O O . ALA A 1 204 ? 3.286 -22.778 0.885 1.00 90.50 204 ALA A O 1
ATOM 1654 N N . SER A 1 205 ? 2.866 -22.655 -1.312 1.00 96.44 205 SER A N 1
ATOM 1655 C CA . SER A 1 205 ? 4.215 -23.054 -1.727 1.00 96.44 205 SER A CA 1
ATOM 1656 C C . SER A 1 205 ? 5.086 -21.845 -2.075 1.00 96.44 205 SER A C 1
ATOM 1658 O O . SER A 1 205 ? 4.573 -20.790 -2.440 1.00 96.44 205 SER A O 1
ATOM 1660 N N . ILE A 1 206 ? 6.408 -21.981 -1.982 1.00 97.94 206 ILE A N 1
ATOM 1661 C CA . ILE A 1 206 ? 7.368 -20.902 -2.249 1.00 97.94 206 ILE A CA 1
ATOM 1662 C C . ILE A 1 206 ? 8.111 -21.171 -3.559 1.00 97.94 206 ILE A C 1
ATOM 1664 O O . ILE A 1 206 ? 8.740 -22.215 -3.713 1.00 97.94 206 ILE A O 1
ATOM 1668 N N . VAL A 1 207 ? 8.085 -20.225 -4.497 1.00 97.81 207 VAL A N 1
ATOM 1669 C CA . VAL A 1 207 ? 8.831 -20.321 -5.762 1.00 97.81 207 VAL A CA 1
ATOM 1670 C C . VAL A 1 207 ? 9.968 -19.301 -5.786 1.00 97.81 207 VAL A C 1
ATOM 1672 O O . VAL A 1 207 ? 9.751 -18.117 -5.536 1.00 97.81 207 VAL A O 1
ATOM 1675 N N . LEU A 1 208 ? 11.186 -19.757 -6.090 1.00 97.19 208 LEU A N 1
ATOM 1676 C CA . LEU A 1 208 ? 12.428 -18.982 -5.938 1.00 97.19 208 LEU A CA 1
ATOM 1677 C C . LEU A 1 208 ? 13.178 -18.839 -7.280 1.00 97.19 208 LEU A C 1
ATOM 1679 O O . LEU A 1 208 ? 14.156 -19.561 -7.515 1.00 97.19 208 LEU A O 1
ATOM 1683 N N . PRO A 1 209 ? 12.741 -17.944 -8.190 1.00 96.12 209 PRO A N 1
ATOM 1684 C CA . PRO A 1 209 ? 13.421 -17.718 -9.465 1.00 96.12 209 PRO A CA 1
ATOM 1685 C C . PRO A 1 209 ? 14.834 -17.144 -9.273 1.00 96.12 209 PRO A C 1
ATOM 1687 O O . PRO A 1 209 ? 15.150 -16.547 -8.245 1.00 96.12 209 PRO A O 1
ATOM 1690 N N . TRP A 1 210 ? 15.687 -17.323 -10.282 1.00 95.12 210 TRP A N 1
ATOM 1691 C CA . TRP A 1 210 ? 17.094 -16.911 -10.267 1.00 95.12 210 TRP A CA 1
ATOM 1692 C C . TRP A 1 210 ? 17.576 -16.537 -11.678 1.00 95.12 210 TRP A C 1
ATOM 1694 O O . TRP A 1 210 ? 17.050 -17.031 -12.676 1.00 95.12 210 TRP A O 1
ATOM 1704 N N . GLY A 1 211 ? 18.580 -15.662 -11.767 1.00 90.69 211 GLY A N 1
ATOM 1705 C CA . GLY A 1 211 ? 19.159 -15.170 -13.022 1.00 90.69 211 GLY A CA 1
ATOM 1706 C C . GLY A 1 211 ? 20.630 -15.539 -13.250 1.00 90.69 211 GLY A C 1
ATOM 1707 O O . GLY A 1 211 ? 21.111 -15.447 -14.384 1.00 90.69 211 GLY A O 1
ATOM 1708 N N . ASN A 1 212 ? 21.348 -15.969 -12.208 1.00 91.00 212 ASN A N 1
ATOM 1709 C CA . ASN A 1 212 ? 22.730 -16.460 -12.274 1.00 91.00 212 ASN A CA 1
ATOM 1710 C C . ASN A 1 212 ? 23.003 -17.561 -11.230 1.00 91.00 212 ASN A C 1
ATOM 1712 O O . ASN A 1 212 ? 22.181 -17.804 -10.349 1.00 91.00 212 ASN A O 1
ATOM 1716 N N . ASP A 1 213 ? 24.166 -18.209 -11.313 1.00 92.38 213 ASP A N 1
ATOM 1717 C CA . ASP A 1 213 ? 24.495 -19.373 -10.476 1.00 92.38 213 ASP A CA 1
ATOM 1718 C C . ASP A 1 213 ? 24.592 -19.051 -8.974 1.00 92.38 213 ASP A C 1
ATOM 1720 O O . ASP A 1 213 ? 24.241 -19.885 -8.141 1.00 92.38 213 ASP A O 1
ATOM 1724 N N . ALA A 1 214 ? 25.002 -17.834 -8.601 1.00 90.88 214 ALA A N 1
ATOM 1725 C CA . ALA A 1 214 ? 25.051 -17.420 -7.196 1.00 90.88 214 ALA A CA 1
ATOM 1726 C C . ALA A 1 214 ? 23.640 -17.219 -6.612 1.00 90.88 214 ALA A C 1
ATOM 1728 O O . ALA A 1 214 ? 23.351 -17.620 -5.479 1.00 90.88 214 ALA A O 1
ATOM 1729 N N . GLU A 1 215 ? 22.738 -16.638 -7.406 1.00 93.31 215 GLU A N 1
ATOM 1730 C CA . GLU A 1 215 ? 21.319 -16.528 -7.063 1.00 93.31 215 GLU A CA 1
ATOM 1731 C C . GLU A 1 215 ? 20.671 -17.910 -6.978 1.00 93.31 215 GLU A C 1
ATOM 1733 O O . GLU A 1 215 ? 19.945 -18.171 -6.022 1.00 93.31 215 GLU A O 1
ATOM 1738 N N . ARG A 1 216 ? 20.997 -18.816 -7.910 1.00 95.38 216 ARG A N 1
ATOM 1739 C CA . ARG A 1 216 ? 20.528 -20.207 -7.898 1.00 95.38 216 ARG A CA 1
ATOM 1740 C C . ARG A 1 216 ? 20.922 -20.923 -6.612 1.00 95.38 216 ARG A C 1
ATOM 1742 O O . ARG A 1 216 ? 20.055 -21.475 -5.944 1.00 95.38 216 ARG A O 1
ATOM 1749 N N . ALA A 1 217 ? 22.198 -20.860 -6.233 1.00 94.69 217 ALA A N 1
ATOM 1750 C CA . ALA A 1 217 ? 22.685 -21.478 -5.003 1.00 94.69 217 ALA A CA 1
ATOM 1751 C C . ALA A 1 217 ? 21.970 -20.917 -3.760 1.00 94.69 217 ALA A C 1
ATOM 1753 O O . ALA A 1 217 ? 21.723 -21.631 -2.791 1.00 94.69 217 ALA A O 1
ATOM 1754 N N . THR A 1 218 ? 21.603 -19.634 -3.773 1.00 93.81 218 THR A N 1
ATOM 1755 C CA . THR A 1 218 ? 20.818 -19.026 -2.689 1.00 93.81 218 THR A CA 1
ATOM 1756 C C . THR A 1 218 ? 19.358 -19.486 -2.705 1.00 93.81 218 THR A C 1
ATOM 1758 O O . THR A 1 218 ? 18.842 -19.842 -1.646 1.00 93.81 218 THR A O 1
ATOM 1761 N N . SER A 1 219 ? 18.719 -19.567 -3.877 1.00 96.25 219 SER A N 1
ATOM 1762 C CA . SER A 1 219 ? 17.380 -20.154 -4.033 1.00 96.25 219 SER A CA 1
ATOM 1763 C C . SER A 1 219 ? 17.334 -21.596 -3.523 1.00 96.25 219 SER A C 1
ATOM 1765 O O . SER A 1 219 ? 16.433 -21.944 -2.769 1.00 96.25 219 SER A O 1
ATOM 1767 N N . GLU A 1 220 ? 18.318 -22.424 -3.880 1.00 96.56 220 GLU A N 1
ATOM 1768 C CA . GLU A 1 220 ? 18.405 -23.827 -3.454 1.00 96.56 220 GLU A CA 1
ATOM 1769 C C . GLU A 1 220 ? 18.585 -23.948 -1.932 1.00 96.56 220 GLU A C 1
ATOM 1771 O O . GLU A 1 220 ? 17.878 -24.730 -1.294 1.00 96.56 220 GLU A O 1
ATOM 1776 N N . ARG A 1 221 ? 19.446 -23.122 -1.318 1.00 95.69 221 ARG A N 1
ATOM 1777 C CA . ARG A 1 221 ? 19.612 -23.080 0.149 1.00 95.69 221 ARG A CA 1
ATOM 1778 C C . ARG A 1 221 ? 18.330 -22.670 0.876 1.00 95.69 221 ARG A C 1
ATOM 1780 O O . ARG A 1 221 ? 18.006 -23.262 1.902 1.00 95.69 221 ARG A O 1
ATOM 1787 N N . LEU A 1 222 ? 17.601 -21.676 0.365 1.00 95.81 222 LEU A N 1
ATOM 1788 C CA . LEU A 1 222 ? 16.319 -21.261 0.946 1.00 95.81 222 LEU A CA 1
ATOM 1789 C C . LEU A 1 222 ? 15.251 -22.347 0.771 1.00 95.81 222 LEU A C 1
ATOM 1791 O O . LEU A 1 222 ? 14.550 -22.663 1.727 1.00 95.81 222 LEU A O 1
ATOM 1795 N N . ALA A 1 223 ? 15.162 -22.963 -0.410 1.00 96.38 223 ALA A N 1
ATOM 1796 C CA . ALA A 1 223 ? 14.188 -24.015 -0.697 1.00 96.38 223 ALA A CA 1
ATOM 1797 C C . ALA A 1 223 ? 14.321 -25.218 0.252 1.00 96.38 223 ALA A C 1
ATOM 1799 O O . ALA A 1 223 ? 13.309 -25.751 0.706 1.00 96.38 223 ALA A O 1
ATOM 1800 N N . GLN A 1 224 ? 15.547 -25.592 0.637 1.00 96.56 224 GLN A N 1
ATOM 1801 C CA . GLN A 1 224 ? 15.789 -26.653 1.626 1.00 96.56 224 GLN A CA 1
ATOM 1802 C C . GLN A 1 224 ? 15.093 -26.393 2.972 1.00 96.56 224 GLN A C 1
ATOM 1804 O O . GLN A 1 224 ? 14.667 -27.337 3.630 1.00 96.56 224 GLN A O 1
ATOM 1809 N N . GLN A 1 225 ? 14.919 -25.127 3.365 1.00 96.75 225 GLN A N 1
ATOM 1810 C CA . GLN A 1 225 ? 14.263 -24.748 4.624 1.00 96.75 225 GLN A CA 1
ATOM 1811 C C . GLN A 1 225 ? 12.733 -24.896 4.582 1.00 96.75 225 GLN A C 1
ATOM 1813 O O . GLN A 1 225 ? 12.075 -24.821 5.621 1.00 96.75 225 GLN A O 1
ATOM 1818 N N . PHE A 1 226 ? 12.166 -25.098 3.390 1.00 95.00 226 PHE A N 1
ATOM 1819 C CA . PHE A 1 226 ? 10.728 -25.229 3.142 1.00 95.00 226 PHE A CA 1
ATOM 1820 C C . PHE A 1 226 ? 10.327 -26.647 2.694 1.00 95.00 226 PHE A C 1
ATOM 1822 O O . PHE A 1 226 ? 9.137 -26.954 2.610 1.00 95.00 226 PHE A O 1
ATOM 1829 N N . GLY A 1 227 ? 11.302 -27.522 2.425 1.00 93.00 227 GLY A N 1
ATOM 1830 C CA . GLY A 1 227 ? 11.074 -28.909 2.019 1.00 93.00 227 GLY A CA 1
ATOM 1831 C C . GLY A 1 227 ? 10.266 -29.024 0.723 1.00 93.00 227 GLY A C 1
ATOM 1832 O O . GLY A 1 227 ? 10.482 -28.279 -0.229 1.00 93.00 227 GLY A O 1
ATOM 1833 N N . ALA A 1 228 ? 9.307 -29.954 0.693 1.00 91.88 228 ALA A N 1
ATOM 1834 C CA . ALA A 1 228 ? 8.467 -30.216 -0.481 1.00 91.88 228 ALA A CA 1
ATOM 1835 C C . ALA A 1 228 ? 7.556 -29.037 -0.882 1.00 91.88 228 ALA A C 1
ATOM 1837 O O . ALA A 1 228 ? 7.008 -29.037 -1.980 1.00 91.88 228 ALA A O 1
ATOM 1838 N N . ALA A 1 229 ? 7.398 -28.032 -0.013 1.00 93.50 229 ALA A N 1
ATOM 1839 C CA . ALA A 1 229 ? 6.590 -26.847 -0.279 1.00 93.50 229 ALA A CA 1
ATOM 1840 C C . ALA A 1 229 ? 7.369 -25.728 -0.998 1.00 93.50 229 ALA A C 1
ATOM 1842 O O . ALA A 1 229 ? 6.879 -24.602 -1.074 1.00 93.50 229 ALA A O 1
ATOM 1843 N N . ALA A 1 230 ? 8.574 -25.992 -1.514 1.00 96.50 230 ALA A N 1
ATOM 1844 C CA . ALA A 1 230 ? 9.317 -25.032 -2.323 1.00 96.50 230 ALA A CA 1
ATOM 1845 C C . ALA A 1 230 ? 9.767 -25.589 -3.672 1.00 96.50 230 ALA A C 1
ATOM 1847 O O . ALA A 1 230 ? 10.103 -26.762 -3.812 1.00 96.50 230 ALA A O 1
ATOM 1848 N N . LEU A 1 231 ? 9.815 -24.697 -4.660 1.00 96.31 231 LEU A N 1
ATOM 1849 C CA . LEU A 1 231 ? 10.255 -24.980 -6.017 1.00 96.31 231 LEU A CA 1
ATOM 1850 C C . LEU A 1 231 ? 11.292 -23.942 -6.455 1.00 96.31 231 LEU A C 1
ATOM 1852 O O . LEU A 1 231 ? 11.019 -22.740 -6.510 1.00 96.31 231 LEU A O 1
ATOM 1856 N N . VAL A 1 232 ? 12.476 -24.416 -6.830 1.00 96.81 232 VAL A N 1
ATOM 1857 C CA . VAL A 1 232 ? 13.445 -23.621 -7.590 1.00 96.81 232 VAL A CA 1
ATOM 1858 C C . VAL A 1 232 ? 13.240 -23.970 -9.064 1.00 96.81 232 VAL A C 1
ATOM 1860 O O . VAL A 1 232 ? 13.539 -25.100 -9.454 1.00 96.81 232 VAL A O 1
ATOM 1863 N N . PRO A 1 233 ? 12.688 -23.063 -9.890 1.00 95.69 233 PRO A N 1
ATOM 1864 C CA . PRO A 1 233 ? 12.478 -23.358 -11.299 1.00 95.69 233 PRO A CA 1
ATOM 1865 C C . PRO A 1 233 ? 13.828 -23.492 -12.031 1.00 95.69 233 PRO A C 1
ATOM 1867 O O . PRO A 1 233 ? 14.853 -22.993 -11.549 1.00 95.69 233 PRO A O 1
ATOM 1870 N N . PRO A 1 234 ? 13.857 -24.124 -13.219 1.00 94.38 234 PRO A N 1
ATOM 1871 C CA . PRO A 1 234 ? 14.992 -24.011 -14.126 1.00 94.38 234 PRO A CA 1
ATOM 1872 C C . PRO A 1 234 ? 15.214 -22.544 -14.517 1.00 94.38 234 PRO A C 1
ATOM 1874 O O . PRO A 1 234 ? 14.413 -21.662 -14.203 1.00 94.38 234 PRO A O 1
ATOM 1877 N N . ARG A 1 235 ? 16.303 -22.265 -15.236 1.00 94.31 235 ARG A N 1
ATOM 1878 C CA . ARG A 1 235 ? 16.544 -20.913 -15.741 1.00 94.31 235 ARG A CA 1
ATOM 1879 C C . ARG A 1 235 ? 15.418 -20.510 -16.695 1.00 94.31 235 ARG A C 1
ATOM 1881 O O . ARG A 1 235 ? 15.236 -21.142 -17.731 1.00 94.31 235 ARG A O 1
ATOM 1888 N N . LEU A 1 236 ? 14.700 -19.448 -16.347 1.00 94.75 236 LEU A N 1
ATOM 1889 C CA . LEU A 1 236 ? 13.581 -18.926 -17.127 1.00 94.75 236 LEU A CA 1
ATOM 1890 C C . LEU A 1 236 ? 13.985 -17.668 -17.904 1.00 94.75 236 LEU A C 1
ATOM 1892 O O . LEU A 1 236 ? 14.829 -16.887 -17.458 1.00 94.75 236 LEU A O 1
ATOM 1896 N N . SER A 1 237 ? 13.353 -17.465 -19.060 1.00 94.44 237 SER A N 1
ATOM 1897 C CA . SER A 1 237 ? 13.404 -16.199 -19.794 1.00 94.44 237 SER A CA 1
ATOM 1898 C C . SER A 1 237 ? 12.617 -15.109 -19.055 1.00 94.44 237 SER A C 1
ATOM 1900 O O . SER A 1 237 ? 11.750 -15.410 -18.232 1.00 94.44 237 SER A O 1
ATOM 1902 N N . LEU A 1 238 ? 12.880 -13.828 -19.342 1.00 94.69 238 LEU A N 1
ATOM 1903 C CA . LEU A 1 238 ? 12.128 -12.727 -18.719 1.00 94.69 238 LEU A CA 1
ATOM 1904 C C . LEU A 1 238 ? 10.612 -12.816 -18.988 1.00 94.69 238 LEU A C 1
ATOM 1906 O O . LEU A 1 238 ? 9.845 -12.605 -18.045 1.00 94.69 238 LEU A O 1
ATOM 1910 N N . PRO A 1 239 ? 10.148 -13.188 -20.197 1.00 96.00 239 PRO A N 1
ATOM 1911 C CA . PRO A 1 239 ? 8.740 -13.497 -20.427 1.00 96.00 239 PRO A CA 1
ATOM 1912 C C . PRO A 1 239 ? 8.185 -14.625 -19.562 1.00 96.00 239 PRO A C 1
ATOM 1914 O O . PRO A 1 239 ? 7.129 -14.458 -18.956 1.00 96.00 239 PRO A O 1
ATOM 1917 N N . ALA A 1 240 ? 8.903 -15.744 -19.444 1.00 96.44 240 ALA A N 1
ATOM 1918 C CA . ALA A 1 240 ? 8.446 -16.869 -18.636 1.00 96.44 240 ALA A CA 1
ATOM 1919 C C . ALA A 1 240 ? 8.404 -16.519 -17.137 1.00 96.44 240 ALA A C 1
ATOM 1921 O O . ALA A 1 240 ? 7.444 -16.870 -16.456 1.00 96.44 240 ALA A O 1
ATOM 1922 N N . VAL A 1 241 ? 9.385 -15.765 -16.619 1.00 96.44 241 VAL A N 1
ATOM 1923 C CA . VAL A 1 241 ? 9.349 -15.259 -15.231 1.00 96.44 241 VAL A CA 1
ATOM 1924 C C . VAL A 1 241 ? 8.192 -14.279 -15.029 1.00 96.44 241 VAL A C 1
ATOM 1926 O O . VAL A 1 241 ? 7.554 -14.292 -13.982 1.00 96.44 241 VAL A O 1
ATOM 1929 N N . THR A 1 242 ? 7.884 -13.454 -16.028 1.00 97.12 242 THR A N 1
ATOM 1930 C CA . THR A 1 242 ? 6.737 -12.538 -15.982 1.00 97.12 242 THR A CA 1
ATOM 1931 C C . THR A 1 242 ? 5.427 -13.325 -15.887 1.00 97.12 242 THR A C 1
ATOM 1933 O O . THR A 1 242 ? 4.583 -12.990 -15.062 1.00 97.12 242 THR A O 1
ATOM 1936 N N . GLY A 1 243 ? 5.281 -14.412 -16.654 1.00 96.44 243 GLY A N 1
ATOM 1937 C CA . GLY A 1 243 ? 4.146 -15.334 -16.536 1.00 96.44 243 GLY A CA 1
ATOM 1938 C C . GLY A 1 243 ? 4.093 -16.021 -15.169 1.00 96.44 243 GLY A C 1
ATOM 1939 O O . GLY A 1 243 ? 3.025 -16.129 -14.572 1.00 96.44 243 GLY A O 1
ATOM 1940 N N . LEU A 1 244 ? 5.250 -16.441 -14.637 1.00 97.00 244 LEU A N 1
ATOM 1941 C CA . LEU A 1 244 ? 5.357 -17.057 -13.309 1.00 97.00 244 LEU A CA 1
ATOM 1942 C C . LEU A 1 244 ? 4.859 -16.109 -12.213 1.00 97.00 244 LEU A C 1
ATOM 1944 O O . LEU A 1 244 ? 4.126 -16.531 -11.323 1.00 97.00 244 LEU A O 1
ATOM 1948 N N . ILE A 1 245 ? 5.262 -14.841 -12.275 1.00 97.06 245 ILE A N 1
ATOM 1949 C CA . ILE A 1 245 ? 4.828 -13.795 -11.346 1.00 97.06 245 ILE A CA 1
ATOM 1950 C C . ILE A 1 245 ? 3.337 -13.503 -11.528 1.00 97.06 245 ILE A C 1
ATOM 1952 O O . ILE A 1 245 ? 2.621 -13.336 -10.543 1.00 97.06 245 ILE A O 1
ATOM 1956 N N . ASP A 1 246 ? 2.851 -13.472 -12.770 1.00 96.06 246 ASP A N 1
ATOM 1957 C CA . ASP A 1 246 ? 1.450 -13.172 -13.053 1.00 96.06 246 ASP A CA 1
ATOM 1958 C C . ASP A 1 246 ? 0.477 -14.229 -12.511 1.00 96.06 246 ASP A C 1
ATOM 1960 O O . ASP A 1 246 ? -0.635 -13.888 -12.108 1.00 96.06 246 ASP A O 1
ATOM 1964 N N . GLY A 1 247 ? 0.894 -15.497 -12.484 1.00 93.50 247 GLY A N 1
ATOM 1965 C CA . GLY A 1 247 ? 0.121 -16.605 -11.915 1.00 93.50 247 GLY A CA 1
ATOM 1966 C C . GLY A 1 247 ? 0.242 -16.764 -10.394 1.00 93.50 247 GLY A C 1
ATOM 1967 O O . GLY A 1 247 ? -0.457 -17.597 -9.817 1.00 93.50 247 GLY A O 1
ATOM 1968 N N . ALA A 1 248 ? 1.121 -16.002 -9.735 1.00 95.75 248 ALA A N 1
ATOM 1969 C CA . ALA A 1 248 ? 1.384 -16.147 -8.308 1.00 95.75 248 ALA A CA 1
ATOM 1970 C C . ALA A 1 248 ? 0.253 -15.562 -7.449 1.00 95.75 248 ALA A C 1
ATOM 1972 O O . ALA A 1 248 ? -0.353 -14.545 -7.790 1.00 95.75 248 ALA A O 1
ATOM 1973 N N . ALA A 1 249 ? 0.020 -16.156 -6.276 1.00 92.88 249 ALA A N 1
ATOM 1974 C CA . ALA A 1 249 ? -0.904 -15.600 -5.287 1.00 92.88 249 ALA A CA 1
ATOM 1975 C C . ALA A 1 249 ? -0.366 -14.292 -4.683 1.00 92.88 249 ALA A C 1
ATOM 1977 O O . ALA A 1 249 ? -1.139 -13.384 -4.382 1.00 92.88 249 ALA A O 1
ATOM 1978 N N . ALA A 1 250 ? 0.958 -14.198 -4.519 1.00 95.56 250 ALA A N 1
ATOM 1979 C CA . ALA A 1 250 ? 1.660 -12.976 -4.148 1.00 95.56 250 ALA A CA 1
ATOM 1980 C C . ALA A 1 250 ? 3.139 -13.030 -4.563 1.00 95.56 250 ALA A C 1
ATOM 1982 O O . ALA A 1 250 ? 3.700 -14.108 -4.773 1.00 95.56 250 ALA A O 1
ATOM 1983 N N . THR A 1 251 ? 3.787 -11.869 -4.628 1.00 97.31 251 THR A N 1
ATOM 1984 C CA . THR A 1 251 ? 5.242 -11.733 -4.782 1.00 97.31 251 THR A CA 1
ATOM 1985 C C . THR A 1 251 ? 5.818 -10.953 -3.604 1.00 97.31 251 THR A C 1
ATOM 1987 O O . THR A 1 251 ? 5.291 -9.911 -3.234 1.00 97.31 251 THR A O 1
ATOM 1990 N N . VAL A 1 252 ? 6.911 -11.433 -3.016 1.00 95.88 252 VAL A N 1
ATOM 1991 C CA . VAL A 1 252 ? 7.668 -10.707 -1.986 1.00 95.88 252 VAL A CA 1
ATOM 1992 C C . VAL A 1 252 ? 9.096 -10.562 -2.479 1.00 95.88 252 VAL A C 1
ATOM 1994 O O . VAL A 1 252 ? 9.729 -11.557 -2.839 1.00 95.88 252 VAL A O 1
ATOM 1997 N N . GLY A 1 253 ? 9.615 -9.340 -2.527 1.00 93.50 253 GLY A N 1
ATOM 1998 C CA . GLY A 1 253 ? 10.914 -9.088 -3.138 1.00 93.50 253 GLY A CA 1
ATOM 1999 C C . GLY A 1 253 ? 11.614 -7.853 -2.612 1.00 93.50 253 GLY A C 1
ATOM 2000 O O . GLY A 1 253 ? 10.969 -6.884 -2.235 1.00 93.50 253 GLY A O 1
ATOM 2001 N N . VAL A 1 254 ? 12.945 -7.873 -2.625 1.00 91.62 254 VAL A N 1
ATOM 2002 C CA . VAL A 1 254 ? 13.755 -6.654 -2.442 1.00 91.62 254 VAL A CA 1
ATOM 2003 C C . VAL A 1 254 ? 13.648 -5.737 -3.663 1.00 91.62 254 VAL A C 1
ATOM 2005 O O . VAL A 1 254 ? 13.235 -6.188 -4.726 1.00 91.62 254 VAL A O 1
ATOM 2008 N N . ASP A 1 255 ? 14.044 -4.465 -3.538 1.00 88.88 255 ASP A N 1
ATOM 2009 C CA . ASP A 1 255 ? 14.075 -3.471 -4.632 1.00 88.88 255 ASP A CA 1
ATOM 2010 C C . ASP A 1 255 ? 14.964 -3.910 -5.824 1.00 88.88 255 ASP A C 1
ATOM 2012 O O . ASP A 1 255 ? 16.138 -3.531 -5.945 1.00 88.88 255 ASP A O 1
ATOM 2016 N N . THR A 1 256 ? 14.388 -4.731 -6.708 1.00 88.25 256 THR A N 1
ATOM 2017 C CA . THR A 1 256 ? 15.010 -5.353 -7.885 1.00 88.25 256 THR A CA 1
ATOM 2018 C C . THR A 1 256 ? 14.023 -5.460 -9.049 1.00 88.25 256 THR A C 1
ATOM 2020 O O . THR A 1 256 ? 12.812 -5.405 -8.873 1.00 88.25 256 THR A O 1
ATOM 2023 N N . GLY A 1 257 ? 14.521 -5.647 -10.273 1.00 89.50 257 GLY A N 1
ATOM 2024 C CA . GLY A 1 257 ? 13.697 -5.575 -11.487 1.00 89.50 257 GLY A CA 1
ATOM 2025 C C . GLY A 1 257 ? 12.482 -6.513 -11.508 1.00 89.50 257 GLY A C 1
ATOM 2026 O O . GLY A 1 257 ? 11.436 -6.123 -12.014 1.00 89.50 257 GLY A O 1
ATOM 2027 N N . LEU A 1 258 ? 12.588 -7.719 -10.939 1.00 93.62 258 LEU A N 1
ATOM 2028 C CA . LEU A 1 258 ? 11.477 -8.677 -10.925 1.00 93.62 258 LEU A CA 1
ATOM 2029 C C . LEU A 1 258 ? 10.340 -8.269 -9.972 1.00 93.62 258 LEU A C 1
ATOM 2031 O O . LEU A 1 258 ? 9.183 -8.506 -10.307 1.00 93.62 258 LEU A O 1
ATOM 2035 N N . VAL A 1 259 ? 10.633 -7.623 -8.833 1.00 94.31 259 VAL A N 1
ATOM 2036 C CA . VAL A 1 259 ? 9.563 -7.136 -7.938 1.00 94.31 259 VAL A CA 1
ATOM 2037 C C . VAL A 1 259 ? 8.777 -6.005 -8.608 1.00 94.31 259 VAL A C 1
ATOM 2039 O O . VAL A 1 259 ? 7.550 -6.016 -8.601 1.00 94.31 259 VAL A O 1
ATOM 2042 N N . HIS A 1 260 ? 9.479 -5.134 -9.342 1.00 94.50 260 HIS A N 1
ATOM 2043 C CA . HIS A 1 260 ? 8.870 -4.067 -10.142 1.00 94.50 260 HIS A CA 1
ATOM 2044 C C . HIS A 1 260 ? 7.986 -4.600 -11.277 1.00 94.50 260 HIS A C 1
ATOM 2046 O O . HIS A 1 260 ? 6.998 -3.964 -11.638 1.00 94.50 260 HIS A O 1
ATOM 2052 N N . ILE A 1 261 ? 8.303 -5.774 -11.838 1.00 95.81 261 ILE A N 1
ATOM 2053 C CA . ILE A 1 261 ? 7.426 -6.454 -12.807 1.00 95.81 261 ILE A CA 1
ATOM 2054 C C . ILE A 1 261 ? 6.136 -6.931 -12.123 1.00 95.81 261 ILE A C 1
ATOM 2056 O O . ILE A 1 261 ? 5.057 -6.743 -12.682 1.00 95.81 261 ILE A O 1
ATOM 2060 N N . ALA A 1 262 ? 6.213 -7.485 -10.908 1.00 96.38 262 ALA A N 1
ATOM 2061 C CA . ALA A 1 262 ? 5.026 -7.876 -10.139 1.00 96.38 262 ALA A CA 1
ATOM 2062 C C . ALA A 1 262 ? 4.116 -6.675 -9.833 1.00 96.38 262 ALA A C 1
ATOM 2064 O O . ALA A 1 262 ? 2.901 -6.734 -10.054 1.00 96.38 262 ALA A O 1
ATOM 2065 N N . ALA A 1 263 ? 4.724 -5.555 -9.433 1.00 94.62 263 ALA A N 1
ATOM 2066 C CA . ALA A 1 263 ? 4.039 -4.285 -9.240 1.00 94.62 263 ALA A CA 1
ATOM 2067 C C . ALA A 1 263 ? 3.399 -3.770 -10.543 1.00 94.62 263 ALA A C 1
ATOM 2069 O O . ALA A 1 263 ? 2.226 -3.389 -10.552 1.00 94.62 263 ALA A O 1
ATOM 2070 N N . ALA A 1 264 ? 4.113 -3.813 -11.672 1.00 95.06 264 ALA A N 1
ATOM 2071 C CA . ALA A 1 264 ? 3.592 -3.416 -12.985 1.00 95.06 264 ALA A CA 1
ATOM 2072 C C . ALA A 1 264 ? 2.389 -4.268 -13.442 1.00 95.06 264 ALA A C 1
ATOM 2074 O O . ALA A 1 264 ? 1.456 -3.744 -14.049 1.00 95.06 264 ALA A O 1
ATOM 2075 N N . LEU A 1 265 ? 2.371 -5.561 -13.098 1.00 95.06 265 LEU A N 1
ATOM 2076 C CA . LEU A 1 265 ? 1.250 -6.482 -13.342 1.00 95.06 265 LEU A CA 1
ATOM 2077 C C . LEU A 1 265 ? 0.054 -6.270 -12.392 1.00 95.06 265 LEU A C 1
ATOM 2079 O O . LEU A 1 265 ? -0.972 -6.947 -12.534 1.00 95.06 265 LEU A O 1
ATOM 2083 N N . LYS A 1 266 ? 0.185 -5.356 -11.416 1.00 92.69 266 LYS A N 1
ATOM 2084 C CA . LYS A 1 266 ? -0.803 -5.058 -10.364 1.00 92.69 266 LYS A CA 1
ATOM 2085 C C . LYS A 1 266 ? -1.189 -6.295 -9.543 1.00 92.69 266 LYS A C 1
ATOM 2087 O O . LYS A 1 266 ? -2.319 -6.398 -9.070 1.00 92.69 266 LYS A O 1
ATOM 2092 N N . ARG A 1 267 ? -0.265 -7.247 -9.383 1.00 92.31 267 ARG A N 1
ATOM 2093 C CA . ARG A 1 267 ? -0.459 -8.433 -8.536 1.00 92.31 267 ARG A CA 1
ATOM 2094 C C . ARG A 1 267 ? -0.150 -8.113 -7.070 1.00 92.31 267 ARG A C 1
ATOM 2096 O O . ARG A 1 267 ? 0.611 -7.176 -6.823 1.00 92.31 267 ARG A O 1
ATOM 2103 N N . PRO A 1 268 ? -0.704 -8.871 -6.100 1.00 93.12 268 PRO A N 1
ATOM 2104 C CA . PRO A 1 268 ? -0.333 -8.744 -4.692 1.00 93.12 268 PRO A CA 1
ATOM 2105 C C . PRO A 1 268 ? 1.188 -8.803 -4.517 1.00 93.12 268 PRO A C 1
ATOM 2107 O O . PRO A 1 268 ? 1.806 -9.827 -4.807 1.00 93.12 268 PRO A O 1
ATOM 2110 N N . THR A 1 269 ? 1.793 -7.692 -4.106 1.00 94.31 269 THR A N 1
ATOM 2111 C CA . THR A 1 269 ? 3.249 -7.515 -4.108 1.00 94.31 269 THR A CA 1
ATOM 2112 C C . THR A 1 269 ? 3.697 -6.793 -2.846 1.00 94.31 269 THR A C 1
ATOM 2114 O O . THR A 1 269 ? 3.159 -5.740 -2.522 1.00 94.31 269 THR A O 1
ATOM 2117 N N . VAL A 1 270 ? 4.707 -7.334 -2.166 1.00 92.88 270 VAL A N 1
ATOM 2118 C CA . VAL A 1 270 ? 5.409 -6.670 -1.063 1.00 92.88 270 VAL A CA 1
ATOM 2119 C C . VAL A 1 270 ? 6.827 -6.334 -1.520 1.00 92.88 270 VAL A C 1
ATOM 2121 O O . VAL A 1 270 ? 7.644 -7.228 -1.760 1.00 92.88 270 VAL A O 1
ATOM 2124 N N . GLU A 1 271 ? 7.108 -5.041 -1.642 1.00 92.25 271 GLU A N 1
ATOM 2125 C CA . GLU A 1 271 ? 8.395 -4.476 -2.040 1.00 92.25 271 GLU A CA 1
ATOM 2126 C C . GLU A 1 271 ? 9.200 -4.093 -0.793 1.00 92.25 271 GLU A C 1
ATOM 2128 O O . GLU A 1 271 ? 8.784 -3.256 0.010 1.00 92.25 271 GLU A O 1
ATOM 2133 N N . LEU A 1 272 ? 10.364 -4.716 -0.617 1.00 90.25 272 LEU A N 1
ATOM 2134 C CA . LEU A 1 272 ? 11.237 -4.532 0.537 1.00 90.25 272 LEU A CA 1
ATOM 2135 C C . LEU A 1 272 ? 12.359 -3.541 0.206 1.00 90.25 272 LEU A C 1
ATOM 2137 O O . LEU A 1 272 ? 13.196 -3.769 -0.676 1.00 90.25 272 LEU A O 1
ATOM 2141 N N . TYR A 1 273 ? 12.400 -2.451 0.965 1.00 83.94 273 TYR A N 1
ATOM 2142 C CA . TYR A 1 273 ? 13.340 -1.351 0.817 1.00 83.94 273 TYR A CA 1
ATOM 2143 C C . TYR A 1 273 ? 14.251 -1.226 2.037 1.00 83.94 273 TYR A C 1
ATOM 2145 O O . TYR A 1 273 ? 13.839 -0.779 3.100 1.00 83.94 273 TYR A O 1
ATOM 2153 N N . ASN A 1 274 ? 15.541 -1.509 1.864 1.00 76.88 274 ASN A N 1
ATOM 2154 C CA . ASN A 1 274 ? 16.540 -1.285 2.921 1.00 76.88 274 ASN A CA 1
ATOM 2155 C C . ASN A 1 274 ? 16.957 0.195 3.069 1.00 76.88 274 ASN A C 1
ATOM 2157 O O . ASN A 1 274 ? 17.692 0.558 3.986 1.00 76.88 274 ASN A O 1
ATOM 2161 N N . PHE A 1 275 ? 16.518 1.056 2.148 1.00 76.88 275 PHE A N 1
ATOM 2162 C CA . PHE A 1 275 ? 16.852 2.478 2.082 1.00 76.88 275 PHE A CA 1
ATOM 2163 C C . PHE A 1 275 ? 15.587 3.298 1.812 1.00 76.88 275 PHE A C 1
ATOM 2165 O O . PHE A 1 275 ? 14.615 2.775 1.273 1.00 76.88 275 PHE A O 1
ATOM 2172 N N . ALA A 1 276 ? 15.602 4.609 2.083 1.00 74.81 276 ALA A N 1
ATOM 2173 C CA . ALA A 1 276 ? 14.497 5.508 1.719 1.00 74.81 276 ALA A CA 1
ATOM 2174 C C . ALA A 1 276 ? 14.452 5.801 0.209 1.00 74.81 276 ALA A C 1
ATOM 2176 O O . ALA A 1 276 ? 14.618 6.939 -0.231 1.00 74.81 276 ALA A O 1
ATOM 2177 N N . THR A 1 277 ? 14.235 4.763 -0.594 1.00 81.62 277 THR A N 1
ATOM 2178 C CA . THR A 1 277 ? 14.074 4.837 -2.050 1.00 81.62 277 THR A CA 1
ATOM 2179 C C . THR A 1 277 ? 12.678 4.428 -2.514 1.00 81.62 277 THR A C 1
ATOM 2181 O O . THR A 1 277 ? 12.392 4.572 -3.699 1.00 81.62 277 THR A O 1
ATOM 2184 N N . ALA A 1 278 ? 11.789 4.017 -1.600 1.00 83.94 278 ALA A N 1
ATOM 2185 C CA . ALA A 1 278 ? 10.393 3.692 -1.906 1.00 83.94 278 ALA A CA 1
ATOM 2186 C C . ALA A 1 278 ? 9.660 4.850 -2.605 1.00 83.94 278 ALA A C 1
ATOM 2188 O O . ALA A 1 278 ? 8.981 4.641 -3.598 1.00 83.94 278 ALA A O 1
ATOM 2189 N N . TRP A 1 279 ? 9.892 6.103 -2.194 1.00 83.38 279 TRP A N 1
ATOM 2190 C CA . TRP A 1 279 ? 9.312 7.279 -2.868 1.00 83.38 279 TRP A CA 1
ATOM 2191 C C . TRP A 1 279 ? 9.700 7.398 -4.356 1.00 83.38 279 TRP A C 1
ATOM 2193 O O . TRP A 1 279 ? 9.052 8.126 -5.103 1.00 83.38 279 TRP A O 1
ATOM 2203 N N . ARG A 1 280 ? 10.782 6.732 -4.784 1.00 85.50 280 ARG A N 1
ATOM 2204 C CA . ARG A 1 280 ? 11.353 6.843 -6.129 1.00 85.50 280 ARG A CA 1
ATOM 2205 C C . ARG A 1 280 ? 10.966 5.688 -7.046 1.00 85.50 280 ARG A C 1
ATOM 2207 O O . ARG A 1 280 ? 10.810 5.929 -8.244 1.00 85.50 280 ARG A O 1
ATOM 2214 N N . THR A 1 281 ? 10.930 4.462 -6.529 1.00 89.12 281 THR A N 1
ATOM 2215 C CA . THR A 1 281 ? 10.673 3.250 -7.329 1.00 89.12 281 THR A CA 1
ATOM 2216 C C . THR A 1 281 ? 9.477 2.437 -6.854 1.00 89.12 281 THR A C 1
ATOM 2218 O O . THR A 1 281 ? 9.118 1.500 -7.551 1.00 89.12 281 THR A O 1
ATOM 2221 N N . GLY A 1 282 ? 8.884 2.782 -5.712 1.00 88.50 282 GLY A N 1
ATOM 2222 C CA . GLY A 1 282 ? 7.791 2.035 -5.105 1.00 88.50 282 GLY A CA 1
ATOM 2223 C C . GLY A 1 282 ? 6.493 2.124 -5.884 1.00 88.50 282 GLY A C 1
ATOM 2224 O O . GLY A 1 282 ? 6.065 3.204 -6.303 1.00 88.50 282 GLY A O 1
ATOM 2225 N N . GLY A 1 283 ? 5.841 0.979 -6.054 1.00 86.25 283 GLY A N 1
ATOM 2226 C CA . GLY A 1 283 ? 4.561 0.904 -6.733 1.00 86.25 283 GLY A CA 1
ATOM 2227 C C . GLY A 1 283 ? 3.475 1.630 -5.945 1.00 86.25 283 GLY A C 1
ATOM 2228 O O . GLY A 1 283 ? 3.154 1.254 -4.819 1.00 86.25 283 GLY A O 1
ATOM 2229 N N . TYR A 1 284 ? 2.896 2.671 -6.546 1.00 85.75 284 TYR A N 1
ATOM 2230 C CA . TYR A 1 284 ? 1.824 3.478 -5.947 1.00 85.75 284 TYR A CA 1
ATOM 2231 C C . TYR A 1 284 ? 0.488 3.375 -6.711 1.00 85.75 284 TYR A C 1
ATOM 2233 O O . TYR A 1 284 ? -0.529 3.907 -6.278 1.00 85.75 284 TYR A O 1
ATOM 2241 N N . TRP A 1 285 ? 0.487 2.690 -7.858 1.00 85.56 285 TRP A N 1
ATOM 2242 C CA . TRP A 1 285 ? -0.625 2.625 -8.817 1.00 85.56 285 TRP A CA 1
ATOM 2243 C C . TRP A 1 285 ? -1.604 1.466 -8.585 1.00 85.56 285 TRP A C 1
ATOM 2245 O O . TRP A 1 285 ? -2.497 1.247 -9.399 1.00 85.56 285 TRP A O 1
ATOM 2255 N N . SER A 1 286 ? -1.431 0.679 -7.523 1.00 84.12 286 SER A N 1
ATOM 2256 C CA . SER A 1 286 ? -2.374 -0.378 -7.149 1.00 84.12 286 SER A CA 1
ATOM 2257 C C . SER A 1 286 ? -2.369 -0.595 -5.635 1.00 84.12 286 SER A C 1
ATOM 2259 O O . SER A 1 286 ? -1.290 -0.666 -5.046 1.00 84.12 286 SER A O 1
ATOM 2261 N N . PRO A 1 287 ? -3.542 -0.773 -4.994 1.00 79.31 287 PRO A N 1
ATOM 2262 C CA . PRO A 1 287 ? -3.632 -1.079 -3.565 1.00 79.31 287 PRO A CA 1
ATOM 2263 C C . PRO A 1 287 ? -3.111 -2.480 -3.210 1.00 79.31 287 PRO A C 1
ATOM 2265 O O . PRO A 1 287 ? -2.945 -2.788 -2.029 1.00 79.31 287 PRO A O 1
ATOM 2268 N N . SER A 1 288 ? -2.882 -3.332 -4.215 1.00 83.75 288 SER A N 1
ATOM 2269 C CA . SER A 1 288 ? -2.273 -4.656 -4.063 1.00 83.75 288 SER A CA 1
ATOM 2270 C C . SER A 1 288 ? -0.754 -4.599 -3.895 1.00 83.75 288 SER A C 1
ATOM 2272 O O . SER A 1 288 ? -0.148 -5.631 -3.624 1.00 83.75 288 SER A O 1
ATOM 2274 N N . ILE A 1 289 ? -0.138 -3.430 -4.076 1.00 86.19 289 ILE A N 1
ATOM 2275 C CA . ILE A 1 289 ? 1.300 -3.236 -3.908 1.00 86.19 289 ILE A CA 1
ATOM 2276 C C . ILE A 1 289 ? 1.535 -2.565 -2.569 1.00 86.19 289 ILE A C 1
ATOM 2278 O O . ILE A 1 289 ? 0.878 -1.571 -2.242 1.00 86.19 289 ILE A O 1
ATOM 2282 N N . VAL A 1 290 ? 2.490 -3.087 -1.812 1.00 84.00 290 VAL A N 1
ATOM 2283 C CA . VAL A 1 290 ? 2.890 -2.479 -0.559 1.00 84.00 290 VAL A CA 1
ATOM 2284 C C . VAL A 1 290 ? 4.396 -2.347 -0.452 1.00 84.00 290 VAL A C 1
ATOM 2286 O O . VAL A 1 290 ? 5.147 -3.255 -0.789 1.00 84.00 290 VAL A O 1
ATOM 2289 N N . ASN A 1 291 ? 4.821 -1.180 0.018 1.00 83.38 291 ASN A N 1
ATOM 2290 C CA . ASN A 1 291 ? 6.211 -0.773 0.116 1.00 83.38 291 ASN A CA 1
ATOM 2291 C C . ASN A 1 291 ? 6.618 -0.764 1.589 1.00 83.38 291 ASN A C 1
ATOM 2293 O O . ASN A 1 291 ? 6.078 0.026 2.365 1.00 83.38 291 ASN A O 1
ATOM 2297 N N . LEU A 1 292 ? 7.583 -1.599 1.970 1.00 80.06 292 LEU A N 1
ATOM 2298 C CA . LEU A 1 292 ? 8.045 -1.728 3.351 1.00 80.06 292 LEU A CA 1
ATOM 2299 C C . LEU A 1 292 ? 9.509 -1.313 3.505 1.00 80.06 292 LEU A C 1
ATOM 2301 O O . LEU A 1 292 ? 10.361 -1.703 2.710 1.00 80.06 292 LEU A O 1
ATOM 2305 N N . GLY A 1 293 ? 9.799 -0.577 4.582 1.00 64.69 293 GLY A N 1
ATOM 2306 C CA . GLY A 1 293 ? 11.138 -0.109 4.959 1.00 64.69 293 GLY A CA 1
ATOM 2307 C C . GLY A 1 293 ? 11.354 1.402 4.782 1.00 64.69 293 GLY A C 1
ATOM 2308 O O . GLY A 1 293 ? 10.681 2.064 3.990 1.00 64.69 293 GLY A O 1
ATOM 2309 N N . THR A 1 294 ? 12.272 1.979 5.567 1.00 56.28 294 THR A N 1
ATOM 2310 C CA . THR A 1 294 ? 12.593 3.423 5.569 1.00 56.28 294 THR A CA 1
ATOM 2311 C C . THR A 1 294 ? 14.109 3.661 5.675 1.00 56.28 294 THR A C 1
ATOM 2313 O O . THR A 1 294 ? 14.897 2.719 5.735 1.00 56.28 294 THR A O 1
ATOM 2316 N N . ALA A 1 295 ? 14.564 4.922 5.622 1.00 47.66 295 ALA A N 1
ATOM 2317 C CA . ALA A 1 295 ? 15.993 5.253 5.683 1.00 47.66 295 ALA A CA 1
ATOM 2318 C C . ALA A 1 295 ? 16.653 4.659 6.938 1.00 47.66 295 ALA A C 1
ATOM 2320 O O . ALA A 1 295 ? 16.367 5.097 8.047 1.00 47.66 295 ALA A O 1
ATOM 2321 N N . GLY A 1 296 ? 17.575 3.712 6.746 1.00 45.25 296 GLY A N 1
ATOM 2322 C CA . GLY A 1 296 ? 18.410 3.167 7.820 1.00 45.25 296 GLY A CA 1
ATOM 2323 C C . GLY A 1 296 ? 17.769 2.051 8.650 1.00 45.25 296 GLY A C 1
ATOM 2324 O O . GLY A 1 296 ? 18.438 1.521 9.531 1.00 45.25 296 GLY A O 1
ATOM 2325 N N . ALA A 1 297 ? 16.528 1.655 8.357 1.00 55.91 297 ALA A N 1
ATOM 2326 C CA . ALA A 1 297 ? 15.860 0.528 9.001 1.00 55.91 297 ALA A CA 1
ATOM 2327 C C . ALA A 1 297 ? 15.339 -0.436 7.929 1.00 55.91 297 ALA A C 1
ATOM 2329 O O . ALA A 1 297 ? 14.361 -0.148 7.235 1.00 55.91 297 ALA A O 1
ATOM 2330 N N . SER A 1 298 ? 16.013 -1.583 7.788 1.00 58.03 298 SER A N 1
ATOM 2331 C CA . SER A 1 298 ? 15.495 -2.681 6.965 1.00 58.03 298 SER A CA 1
ATOM 2332 C C . SER A 1 298 ? 14.143 -3.134 7.527 1.00 58.03 298 SER A C 1
ATOM 2334 O O . SER A 1 298 ? 14.006 -3.185 8.753 1.00 58.03 298 SER A O 1
ATOM 2336 N N . PRO A 1 299 ? 13.157 -3.462 6.674 1.00 64.06 299 PRO A N 1
ATOM 2337 C CA . PRO A 1 299 ? 11.845 -3.886 7.143 1.00 64.06 299 PRO A CA 1
ATOM 2338 C C . PRO A 1 299 ? 11.996 -5.106 8.051 1.00 64.06 299 PRO A C 1
ATOM 2340 O O . PRO A 1 299 ? 12.645 -6.092 7.685 1.00 64.06 299 PRO A O 1
ATOM 2343 N N . SER A 1 300 ? 11.432 -5.031 9.256 1.00 65.12 300 SER A N 1
ATOM 2344 C CA . SER A 1 300 ? 11.449 -6.163 10.170 1.00 65.12 300 SER A CA 1
ATOM 2345 C C . SER A 1 300 ? 10.492 -7.237 9.661 1.00 65.12 300 SER A C 1
ATOM 2347 O O . SER A 1 300 ? 9.533 -6.969 8.936 1.00 65.12 300 SER A O 1
ATOM 2349 N N . LEU A 1 301 ? 10.712 -8.484 10.064 1.00 57.12 301 LEU A N 1
ATOM 2350 C CA . LEU A 1 301 ? 9.758 -9.539 9.745 1.00 57.12 301 LEU A CA 1
ATOM 2351 C C . LEU A 1 301 ? 8.374 -9.271 10.354 1.00 57.12 301 LEU A C 1
ATOM 2353 O O . LEU A 1 301 ? 7.370 -9.693 9.783 1.00 57.12 301 LEU A O 1
ATOM 2357 N N . ALA A 1 302 ? 8.316 -8.562 11.486 1.00 53.28 302 ALA A N 1
ATOM 2358 C CA . ALA A 1 302 ? 7.058 -8.105 12.048 1.00 53.28 302 ALA A CA 1
ATOM 2359 C C . ALA A 1 302 ? 6.341 -7.189 11.052 1.00 53.28 302 ALA A C 1
ATOM 2361 O O . ALA A 1 302 ? 5.183 -7.459 10.776 1.00 53.28 302 ALA A O 1
ATOM 2362 N N . ASP A 1 303 ? 7.025 -6.219 10.435 1.00 53.22 303 ASP A N 1
ATOM 2363 C CA . ASP A 1 303 ? 6.439 -5.322 9.424 1.00 53.22 303 ASP A CA 1
ATOM 2364 C C . ASP A 1 303 ? 5.897 -6.096 8.214 1.00 53.22 303 ASP A C 1
ATOM 2366 O O . ASP A 1 303 ? 4.780 -5.846 7.771 1.00 53.22 303 ASP A O 1
ATOM 2370 N N . VAL A 1 304 ? 6.640 -7.101 7.733 1.00 54.75 304 VAL A N 1
ATOM 2371 C CA . VAL A 1 304 ? 6.220 -7.957 6.605 1.00 54.75 304 VAL A CA 1
ATOM 2372 C C . VAL A 1 304 ? 5.037 -8.863 6.970 1.00 54.75 304 VAL A C 1
ATOM 2374 O O . VAL A 1 304 ? 4.171 -9.129 6.139 1.00 54.75 304 VAL A O 1
ATOM 2377 N N . LYS A 1 305 ? 4.966 -9.342 8.219 1.00 49.25 305 LYS A N 1
ATOM 2378 C CA . LYS A 1 305 ? 3.845 -10.155 8.723 1.00 49.25 305 LYS A CA 1
ATOM 2379 C C . LYS A 1 305 ? 2.621 -9.312 9.103 1.00 49.25 305 LYS A C 1
ATOM 2381 O O . LYS A 1 305 ? 1.502 -9.812 8.993 1.00 49.25 305 LYS A O 1
ATOM 2386 N N . LEU A 1 306 ? 2.820 -8.066 9.540 1.00 46.56 306 LEU A N 1
ATOM 2387 C CA . LEU A 1 306 ? 1.793 -7.138 10.033 1.00 46.56 306 LEU A CA 1
ATOM 2388 C C . LEU A 1 306 ? 0.853 -6.631 8.938 1.00 46.56 306 LEU A C 1
ATOM 2390 O O . LEU A 1 306 ? -0.230 -6.147 9.254 1.00 46.56 306 LEU A O 1
ATOM 2394 N N . GLU A 1 307 ? 1.202 -6.802 7.664 1.00 45.59 307 GLU A N 1
ATOM 2395 C CA . GLU A 1 307 ? 0.310 -6.455 6.549 1.00 45.59 307 GLU A CA 1
ATOM 2396 C C . GLU A 1 307 ? -0.835 -7.453 6.349 1.00 45.59 307 GLU A C 1
ATOM 2398 O O . GLU A 1 307 ? -1.819 -7.171 5.667 1.00 45.59 307 GLU A O 1
ATOM 2403 N N . SER A 1 308 ? -0.763 -8.593 7.035 1.00 40.94 308 SER A N 1
ATOM 2404 C CA . SER A 1 308 ? -1.933 -9.381 7.396 1.00 40.94 308 SER A CA 1
ATOM 2405 C C . SER A 1 308 ? -2.394 -8.917 8.774 1.00 40.94 308 SER A C 1
ATOM 2407 O O . SER A 1 308 ? -2.036 -9.542 9.771 1.00 40.94 308 SER A O 1
ATOM 2409 N N . ALA A 1 309 ? -3.174 -7.835 8.807 1.00 50.25 309 ALA A N 1
ATOM 2410 C CA . ALA A 1 309 ? -3.892 -7.307 9.966 1.00 50.25 309 ALA A CA 1
ATOM 2411 C C . ALA A 1 309 ? -4.206 -8.387 11.018 1.00 50.25 309 ALA A C 1
ATOM 2413 O O . ALA A 1 309 ? -5.146 -9.169 10.852 1.00 50.25 309 ALA A O 1
ATOM 2414 N N . ASP A 1 310 ? -3.418 -8.457 12.095 1.00 69.69 310 ASP A N 1
ATOM 2415 C CA . ASP A 1 310 ? -3.743 -9.372 13.180 1.00 69.69 310 ASP A CA 1
ATOM 2416 C C . ASP A 1 310 ? -4.749 -8.707 14.110 1.00 69.69 310 ASP A C 1
ATOM 2418 O O . ASP A 1 310 ? -4.401 -8.038 15.084 1.00 69.69 310 ASP A O 1
ATOM 2422 N N . TRP A 1 311 ? -6.023 -8.940 13.810 1.00 83.19 311 TRP A N 1
ATOM 2423 C CA . TRP A 1 311 ? -7.137 -8.587 14.680 1.00 83.19 311 TRP A CA 1
ATOM 2424 C C . TRP A 1 311 ? -7.078 -9.292 16.043 1.00 83.19 311 TRP A C 1
ATOM 2426 O O . TRP A 1 311 ? -7.942 -9.033 16.852 1.00 83.19 311 TRP A O 1
ATOM 2436 N N . HIS A 1 312 ? -6.088 -10.141 16.346 1.00 83.50 312 HIS A N 1
ATOM 2437 C CA . HIS A 1 312 ? -5.853 -10.691 17.689 1.00 83.50 312 HIS A CA 1
ATOM 2438 C C . HIS A 1 312 ? -4.719 -9.993 18.450 1.00 83.50 312 HIS A C 1
ATOM 2440 O O . HIS A 1 312 ? -4.369 -10.439 19.542 1.00 83.50 312 HIS A O 1
ATOM 2446 N N . ALA A 1 313 ? -4.125 -8.938 17.886 1.00 76.38 313 ALA A N 1
ATOM 2447 C CA . ALA A 1 313 ? -3.082 -8.141 18.527 1.00 76.38 313 ALA A CA 1
ATOM 2448 C C . ALA A 1 313 ? -1.852 -8.952 19.010 1.00 76.38 313 ALA A C 1
ATOM 2450 O O . ALA A 1 313 ? -1.223 -8.594 20.004 1.00 76.38 313 ALA A O 1
ATOM 2451 N N . ARG A 1 314 ? -1.472 -10.049 18.332 1.00 68.31 314 ARG A N 1
ATOM 2452 C CA . ARG A 1 314 ? -0.352 -10.918 18.760 1.00 68.31 314 ARG A CA 1
ATOM 2453 C C . ARG A 1 314 ? 1.022 -10.318 18.466 1.00 68.31 314 ARG A C 1
ATOM 2455 O O . ARG A 1 314 ? 2.014 -10.744 19.052 1.00 68.31 314 ARG A O 1
ATOM 2462 N N . HIS A 1 315 ? 1.090 -9.348 17.556 1.00 66.44 315 HIS A N 1
ATOM 2463 C CA . HIS A 1 315 ? 2.333 -8.741 17.075 1.00 66.44 315 HIS A CA 1
ATOM 2464 C C . HIS A 1 315 ? 2.283 -7.213 17.194 1.00 66.44 315 HIS A C 1
ATOM 2466 O O . HIS A 1 315 ? 2.207 -6.500 16.198 1.00 66.44 315 HIS A O 1
ATOM 2472 N N . LEU A 1 316 ? 2.287 -6.707 18.428 1.00 66.94 316 LEU A N 1
ATOM 2473 C CA . LEU A 1 316 ? 2.280 -5.270 18.717 1.00 66.94 316 LEU A CA 1
ATOM 2474 C C . LEU A 1 316 ? 3.705 -4.701 18.703 1.00 66.94 316 LEU A C 1
ATOM 2476 O O . LEU A 1 316 ? 4.623 -5.300 19.257 1.00 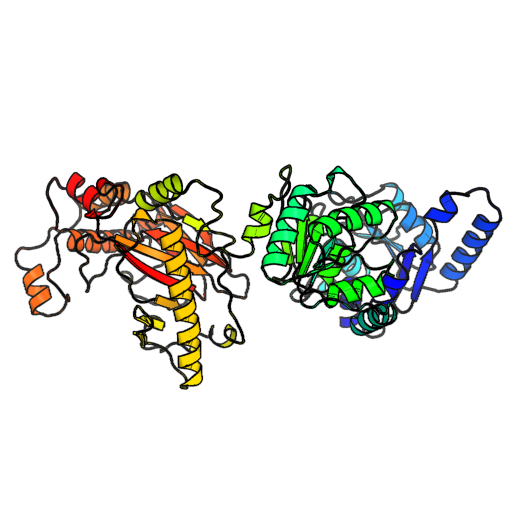66.94 316 LEU A O 1
ATOM 2480 N N . SER A 1 317 ? 3.881 -3.523 18.102 1.00 64.56 317 SER A N 1
ATOM 2481 C CA . SER A 1 317 ? 5.159 -2.792 18.084 1.00 64.56 317 SER A CA 1
ATOM 2482 C C . SER A 1 317 ? 5.492 -2.112 19.417 1.00 64.56 317 SER A C 1
ATOM 2484 O O . SER A 1 317 ? 6.644 -1.765 19.665 1.00 64.56 317 SER A O 1
ATOM 2486 N N . VAL A 1 318 ? 4.486 -1.921 20.272 1.00 70.88 318 VAL A N 1
ATOM 2487 C CA . VAL A 1 318 ? 4.582 -1.287 21.592 1.00 70.88 318 VAL A CA 1
ATOM 2488 C C . VAL A 1 318 ? 4.092 -2.285 22.648 1.00 70.88 318 VAL A C 1
ATOM 2490 O O . VAL A 1 318 ? 3.110 -2.986 22.385 1.00 70.88 318 VAL A O 1
ATOM 2493 N N . PRO A 1 319 ? 4.721 -2.355 23.839 1.00 79.88 319 PRO A N 1
ATOM 2494 C CA . PRO A 1 319 ? 4.247 -3.208 24.925 1.00 79.88 319 PRO A CA 1
ATOM 2495 C C . PRO A 1 319 ? 2.783 -2.940 25.280 1.00 79.88 319 PRO A C 1
ATOM 2497 O O . PRO A 1 319 ? 2.342 -1.787 25.358 1.00 79.88 319 PRO A O 1
ATOM 2500 N N . ARG A 1 320 ? 2.029 -4.012 25.532 1.00 86.25 320 ARG A N 1
ATOM 2501 C CA . ARG A 1 320 ? 0.586 -3.952 25.794 1.00 86.25 320 ARG A CA 1
ATOM 2502 C C . ARG A 1 320 ? 0.251 -3.050 26.980 1.00 86.25 320 ARG A C 1
ATOM 2504 O O . ARG A 1 320 ? -0.704 -2.283 26.912 1.00 86.25 320 ARG A O 1
ATOM 2511 N N . GLU A 1 321 ? 1.059 -3.088 28.036 1.00 85.94 321 GLU A N 1
ATOM 2512 C CA . GLU A 1 321 ? 0.851 -2.294 29.250 1.00 85.94 321 GLU A CA 1
ATOM 2513 C C . GLU A 1 321 ? 0.894 -0.787 28.962 1.00 85.94 321 GLU A C 1
ATOM 2515 O O . GLU A 1 321 ? 0.145 -0.015 29.563 1.00 85.94 321 GLU A O 1
ATOM 2520 N N . GLN A 1 322 ? 1.729 -0.359 28.009 1.00 85.31 322 GLN A N 1
ATOM 2521 C CA . GLN A 1 322 ? 1.796 1.041 27.591 1.00 85.31 322 GLN A CA 1
ATOM 2522 C C . GLN A 1 322 ? 0.564 1.442 26.779 1.00 85.31 322 GLN A C 1
ATOM 2524 O O . GLN A 1 322 ? 0.043 2.540 26.968 1.00 85.31 322 GLN A O 1
ATOM 2529 N N . LEU A 1 323 ? 0.066 0.556 25.909 1.00 88.50 323 LEU A N 1
ATOM 2530 C CA . LEU A 1 323 ? -1.162 0.793 25.144 1.00 88.50 323 LEU A CA 1
ATOM 2531 C C . LEU A 1 323 ? -2.387 0.877 26.063 1.00 88.50 323 LEU A C 1
ATOM 2533 O O . LEU A 1 323 ? -3.218 1.765 25.891 1.00 88.50 323 LEU A O 1
ATOM 2537 N N . LEU A 1 324 ? -2.468 0.001 27.068 1.00 91.50 324 LEU A N 1
ATOM 2538 C CA . LEU A 1 324 ? -3.502 0.035 28.102 1.00 91.50 324 LEU A CA 1
ATOM 2539 C C . LEU A 1 324 ? -3.461 1.351 28.884 1.00 91.50 324 LEU A C 1
ATOM 2541 O O . LEU A 1 324 ? -4.468 2.052 28.957 1.00 91.50 324 LEU A O 1
ATOM 2545 N N . ALA A 1 325 ? -2.290 1.736 29.400 1.00 89.56 325 ALA A N 1
ATOM 2546 C CA . ALA A 1 325 ? -2.131 2.994 30.126 1.00 89.56 325 ALA A CA 1
ATOM 2547 C C . ALA A 1 325 ? -2.460 4.218 29.250 1.00 89.56 325 ALA A C 1
ATOM 2549 O O . ALA A 1 325 ? -3.099 5.165 29.712 1.00 89.56 325 ALA A O 1
ATOM 2550 N N . ALA A 1 326 ? -2.067 4.206 27.973 1.00 90.19 326 ALA A N 1
ATOM 2551 C CA . ALA A 1 326 ? -2.400 5.265 27.025 1.00 90.19 326 ALA A CA 1
ATOM 2552 C C . ALA A 1 326 ? -3.917 5.353 26.784 1.00 90.19 326 ALA A C 1
ATOM 2554 O O . ALA A 1 326 ? -4.479 6.448 26.824 1.00 90.19 326 ALA A O 1
ATOM 2555 N N . ALA A 1 327 ? -4.597 4.220 26.592 1.00 91.75 327 ALA A N 1
ATOM 2556 C CA . ALA A 1 327 ? -6.047 4.194 26.430 1.00 91.75 327 ALA A CA 1
ATOM 2557 C C . ALA A 1 327 ? -6.765 4.712 27.689 1.00 91.75 327 ALA A C 1
ATOM 2559 O O . ALA A 1 327 ? -7.598 5.610 27.581 1.00 91.75 327 ALA A O 1
ATOM 2560 N N . GLU A 1 328 ? -6.413 4.222 28.884 1.00 92.94 328 GLU A N 1
ATOM 2561 C CA . GLU A 1 328 ? -7.039 4.646 30.151 1.00 92.94 328 GLU A CA 1
ATOM 2562 C C . GLU A 1 328 ? -6.783 6.124 30.500 1.00 92.94 328 GLU A C 1
ATOM 2564 O O . GLU A 1 328 ? -7.578 6.736 31.212 1.00 92.94 328 GLU A O 1
ATOM 2569 N N . THR A 1 329 ? -5.713 6.725 29.970 1.00 90.50 329 THR A N 1
ATOM 2570 C CA . THR A 1 329 ? -5.426 8.168 30.102 1.00 90.50 329 THR A CA 1
ATOM 2571 C C . THR A 1 329 ? -6.071 9.021 29.000 1.00 90.50 329 THR A C 1
ATOM 2573 O O . THR A 1 329 ? -5.844 10.231 28.935 1.00 90.50 329 THR A O 1
ATOM 2576 N N . GLY A 1 330 ? -6.904 8.421 28.143 1.00 89.06 330 GLY A N 1
ATOM 2577 C CA . GLY A 1 330 ? -7.696 9.117 27.128 1.00 89.06 330 GLY A CA 1
ATOM 2578 C C . GLY A 1 330 ? -6.983 9.344 25.792 1.00 89.06 330 GLY A C 1
ATOM 2579 O O . GLY A 1 330 ? -7.465 10.146 24.985 1.00 89.06 330 GLY A O 1
ATOM 2580 N N . LYS A 1 331 ? -5.856 8.669 25.525 1.00 92.50 331 LYS A N 1
ATOM 2581 C CA . LYS A 1 331 ? -5.196 8.703 24.209 1.00 92.50 331 LYS A CA 1
ATOM 2582 C C . LYS A 1 331 ? -5.958 7.862 23.183 1.00 92.50 331 LYS A C 1
ATOM 2584 O O . LYS A 1 331 ? -6.682 6.927 23.518 1.00 92.50 331 LYS A O 1
ATOM 2589 N N . VAL A 1 332 ? -5.747 8.187 21.909 1.00 94.38 332 VAL A N 1
ATOM 2590 C CA . VAL A 1 332 ? -6.225 7.388 20.777 1.00 94.38 332 VAL A CA 1
ATOM 2591 C C . VAL A 1 332 ? -5.124 6.418 20.369 1.00 94.38 332 VAL A C 1
ATOM 2593 O O . VAL A 1 332 ? -4.035 6.846 19.989 1.00 94.38 332 VAL A O 1
ATOM 2596 N N . LEU A 1 333 ? -5.405 5.119 20.433 1.00 93.75 333 LEU A N 1
ATOM 2597 C CA . LEU A 1 333 ? -4.526 4.096 19.877 1.00 93.75 333 LEU A CA 1
ATOM 2598 C C . LEU A 1 333 ? -4.754 4.035 18.370 1.00 93.75 333 LEU A C 1
ATOM 2600 O O . LEU A 1 333 ? -5.888 3.854 17.931 1.00 93.75 333 LEU A O 1
ATOM 2604 N N . TYR A 1 334 ? -3.694 4.195 17.585 1.00 91.00 334 TYR A N 1
ATOM 2605 C CA . TYR A 1 334 ? -3.769 4.270 16.130 1.00 91.00 334 TYR A CA 1
ATOM 2606 C C . TYR A 1 334 ? -3.016 3.109 15.478 1.00 91.00 334 TYR A C 1
ATOM 2608 O O . TYR A 1 334 ? -1.832 2.901 15.739 1.00 91.00 334 TYR A O 1
ATOM 2616 N N . PHE A 1 335 ? -3.709 2.380 14.606 1.00 87.75 335 PHE A N 1
ATOM 2617 C CA . PHE A 1 335 ? -3.210 1.221 13.876 1.00 87.75 335 PHE A CA 1
ATOM 2618 C C . PHE A 1 335 ? -3.283 1.509 12.365 1.00 87.75 335 PHE A C 1
ATOM 2620 O O . PHE A 1 335 ? -4.311 1.239 11.734 1.00 87.75 335 PHE A O 1
ATOM 2627 N N . PRO A 1 336 ? -2.213 2.063 11.761 1.00 78.69 336 PRO A N 1
ATOM 2628 C CA . PRO A 1 336 ? -2.220 2.480 10.354 1.00 78.69 336 PRO A CA 1
ATOM 2629 C C . PRO A 1 336 ? -2.408 1.313 9.375 1.00 78.69 336 PRO A C 1
ATOM 2631 O O . PRO A 1 336 ? -2.981 1.502 8.307 1.00 78.69 336 PRO A O 1
ATOM 2634 N N . ASN A 1 337 ? -1.965 0.112 9.760 1.00 71.69 337 ASN A N 1
ATOM 2635 C CA . ASN A 1 337 ? -1.875 -1.053 8.875 1.00 71.69 337 ASN A CA 1
ATOM 2636 C C . ASN A 1 337 ? -2.870 -2.178 9.233 1.00 71.69 337 ASN A C 1
ATOM 2638 O O . ASN A 1 337 ? -2.767 -3.284 8.709 1.00 71.69 337 ASN A O 1
ATOM 2642 N N . LEU A 1 338 ? -3.847 -1.926 10.113 1.00 81.44 338 LEU A N 1
ATOM 2643 C CA . LEU A 1 338 ? -4.845 -2.927 10.513 1.00 81.44 338 LEU A CA 1
ATOM 2644 C C . LEU A 1 338 ? -6.088 -2.853 9.608 1.00 81.44 338 LEU A C 1
ATOM 2646 O O . LEU A 1 338 ? -7.133 -2.348 10.001 1.00 81.44 338 LEU A O 1
ATOM 2650 N N . ARG A 1 339 ? -5.978 -3.349 8.372 1.00 82.50 339 ARG A N 1
ATOM 2651 C CA . ARG A 1 339 ? -7.071 -3.273 7.388 1.00 82.50 339 ARG A CA 1
ATOM 2652 C C . ARG A 1 339 ? -8.230 -4.218 7.719 1.00 82.50 339 ARG A C 1
ATOM 2654 O O . ARG A 1 339 ? -8.037 -5.393 8.037 1.00 82.50 339 ARG A O 1
ATOM 2661 N N . PHE A 1 340 ? -9.457 -3.718 7.568 1.00 87.38 340 PHE A N 1
ATOM 2662 C CA . PHE A 1 340 ? -10.653 -4.554 7.471 1.00 87.38 340 PHE A CA 1
ATOM 2663 C C . PHE A 1 340 ? -10.928 -4.861 5.997 1.00 87.38 340 PHE A C 1
ATOM 2665 O O . PHE A 1 340 ? -11.193 -3.947 5.217 1.00 87.38 340 PHE A O 1
ATOM 2672 N N . ALA A 1 341 ? -10.838 -6.134 5.612 1.00 80.19 341 ALA A N 1
ATOM 2673 C CA . ALA A 1 341 ? -11.076 -6.549 4.236 1.00 80.19 341 ALA A CA 1
ATOM 2674 C C . ALA A 1 341 ? -12.567 -6.434 3.874 1.00 80.19 341 ALA A C 1
ATOM 2676 O O . ALA A 1 341 ? -13.437 -6.942 4.589 1.00 80.19 341 ALA A O 1
ATOM 2677 N N . ILE A 1 342 ? -12.836 -5.772 2.747 1.00 80.81 342 ILE A N 1
ATOM 2678 C CA . ILE A 1 342 ? -14.129 -5.783 2.059 1.00 80.81 342 ILE A CA 1
ATOM 2679 C C . ILE A 1 342 ? -14.062 -6.920 1.033 1.00 80.81 342 ILE A C 1
ATOM 2681 O O . ILE A 1 342 ? -13.231 -6.892 0.125 1.00 80.81 342 ILE A O 1
ATOM 2685 N N . GLU A 1 343 ? -14.877 -7.949 1.230 1.00 77.75 343 GLU A N 1
ATOM 2686 C CA . GLU A 1 343 ? -14.849 -9.226 0.514 1.00 77.75 343 GLU A CA 1
ATOM 2687 C C . GLU A 1 343 ? -15.908 -9.268 -0.602 1.00 77.75 343 GLU A C 1
ATOM 2689 O O . GLU A 1 343 ? -16.834 -8.467 -0.627 1.00 77.75 343 GLU A O 1
ATOM 2694 N N . GLY A 1 344 ? -15.759 -10.202 -1.548 1.00 58.94 344 GLY A N 1
ATOM 2695 C CA . GLY A 1 344 ? -16.757 -10.624 -2.549 1.00 58.94 344 GLY A CA 1
ATOM 2696 C C . GLY A 1 344 ? -17.983 -9.727 -2.786 1.00 58.94 344 GLY A C 1
ATOM 2697 O O . GLY A 1 344 ? -19.065 -10.014 -2.286 1.00 58.94 344 GLY A O 1
ATOM 2698 N N . GLY A 1 345 ? -17.843 -8.672 -3.595 1.00 71.38 345 GLY A N 1
ATOM 2699 C CA . GLY A 1 345 ? -18.968 -7.816 -4.003 1.00 71.38 345 GLY A CA 1
ATOM 2700 C C . GLY A 1 345 ? -19.518 -6.874 -2.920 1.00 71.38 345 GLY A C 1
ATOM 2701 O O . GLY A 1 345 ? -20.357 -6.033 -3.232 1.00 71.38 345 GLY A O 1
ATOM 2702 N N . GLU A 1 346 ? -19.013 -6.918 -1.680 1.00 84.62 346 GLU A N 1
ATOM 2703 C CA . GLU A 1 346 ? -19.438 -6.034 -0.581 1.00 84.62 346 GLU A CA 1
ATOM 2704 C C . GLU A 1 346 ? -19.142 -4.550 -0.848 1.00 84.62 346 GLU A C 1
ATOM 2706 O O . GLU A 1 346 ? -19.699 -3.681 -0.182 1.00 84.62 346 GLU A O 1
ATOM 2711 N N . GLN A 1 347 ? -18.313 -4.236 -1.847 1.00 84.75 347 GLN A N 1
ATOM 2712 C CA . GLN A 1 347 ? -18.095 -2.863 -2.313 1.00 84.75 347 GLN A CA 1
ATOM 2713 C C . GLN A 1 347 ? -19.413 -2.187 -2.717 1.00 84.75 347 GLN A C 1
ATOM 2715 O O . GLN A 1 347 ? -19.603 -1.010 -2.429 1.00 84.75 347 GLN A O 1
ATOM 2720 N N . ALA A 1 348 ? -20.353 -2.944 -3.296 1.00 85.19 348 ALA A N 1
ATOM 2721 C CA . ALA A 1 348 ? -21.681 -2.445 -3.649 1.00 85.19 348 ALA A CA 1
ATOM 2722 C C . ALA A 1 348 ? -22.537 -2.082 -2.419 1.00 85.19 348 ALA A C 1
ATOM 2724 O O . ALA A 1 348 ? -23.494 -1.326 -2.537 1.00 85.19 348 ALA A O 1
ATOM 2725 N N . LEU A 1 349 ? -22.193 -2.591 -1.229 1.00 88.00 349 LEU A N 1
ATOM 2726 C CA . LEU A 1 349 ? -22.878 -2.259 0.025 1.00 88.00 349 LEU A CA 1
ATOM 2727 C C . LEU A 1 349 ? -22.409 -0.922 0.612 1.00 88.00 349 LEU A C 1
ATOM 2729 O O . LEU A 1 349 ? -23.059 -0.385 1.512 1.00 88.00 349 LEU A O 1
ATOM 2733 N N . LEU A 1 350 ? -21.289 -0.376 0.126 1.00 89.12 350 LEU A N 1
ATOM 2734 C CA . LEU A 1 350 ? -20.784 0.943 0.505 1.00 89.12 350 LEU A CA 1
ATOM 2735 C C . LEU A 1 350 ? -21.488 2.042 -0.303 1.00 89.12 350 LEU A C 1
ATOM 2737 O O . LEU A 1 350 ? -20.854 2.897 -0.913 1.00 89.12 350 LEU A O 1
ATOM 2741 N N . ASP A 1 351 ? -22.818 2.027 -0.283 1.00 88.62 351 ASP A N 1
ATOM 2742 C CA . ASP A 1 351 ? -23.673 2.995 -0.965 1.00 88.62 351 ASP A CA 1
ATOM 2743 C C . ASP A 1 351 ? -24.640 3.635 0.047 1.00 88.62 351 ASP A C 1
ATOM 2745 O O . ASP A 1 351 ? -25.424 2.926 0.685 1.00 88.62 351 ASP A O 1
ATOM 2749 N N . PRO A 1 352 ? -24.632 4.973 0.219 1.00 88.88 352 PRO A N 1
ATOM 2750 C CA . PRO A 1 352 ? -25.614 5.680 1.037 1.00 88.88 352 PRO A CA 1
ATOM 2751 C C . PRO A 1 352 ? -27.083 5.309 0.772 1.00 88.88 352 PRO A C 1
ATOM 2753 O O . PRO A 1 352 ? -27.885 5.434 1.696 1.00 88.88 352 PRO A O 1
ATOM 2756 N N . ALA A 1 353 ? -27.441 4.855 -0.434 1.00 87.62 353 ALA A N 1
ATOM 2757 C CA . ALA A 1 353 ? -28.798 4.426 -0.785 1.00 87.62 353 ALA A CA 1
ATOM 2758 C C . ALA A 1 353 ? -29.267 3.169 -0.024 1.00 87.62 353 ALA A C 1
ATOM 2760 O O . ALA A 1 353 ? -30.468 2.952 0.137 1.00 87.62 353 ALA A O 1
ATOM 2761 N N . VAL A 1 354 ? -28.331 2.366 0.494 1.00 87.62 354 VAL A N 1
ATOM 2762 C CA . VAL A 1 354 ? -28.616 1.165 1.298 1.00 87.62 354 VAL A CA 1
ATOM 2763 C C . VAL A 1 354 ? -29.056 1.529 2.723 1.00 87.62 354 VAL A C 1
ATOM 2765 O O . VAL A 1 354 ? -29.627 0.700 3.430 1.00 87.62 354 VAL A O 1
ATOM 2768 N N . ALA A 1 355 ? -28.826 2.762 3.184 1.00 87.69 355 ALA A N 1
ATOM 2769 C CA . ALA A 1 355 ? -29.236 3.202 4.515 1.00 87.69 355 ALA A CA 1
ATOM 2770 C C . ALA A 1 355 ? -30.654 3.803 4.516 1.00 87.69 355 ALA A C 1
ATOM 2772 O O . ALA A 1 355 ? -31.009 4.615 3.667 1.00 87.69 355 ALA A O 1
ATOM 2773 N N . ASP A 1 356 ? -31.460 3.448 5.521 1.00 86.25 356 ASP A N 1
ATOM 2774 C CA . ASP A 1 356 ? -32.779 4.051 5.747 1.00 86.25 356 ASP A CA 1
ATOM 2775 C C . ASP A 1 356 ? -32.630 5.540 6.110 1.00 86.25 356 ASP A C 1
ATOM 2777 O O . ASP A 1 356 ? -32.084 5.843 7.178 1.00 86.25 356 ASP A O 1
ATOM 2781 N N . PRO A 1 357 ? -33.163 6.480 5.302 1.00 78.94 357 PRO A N 1
ATOM 2782 C CA . PRO A 1 357 ? -33.025 7.914 5.543 1.00 78.94 357 PRO A CA 1
ATOM 2783 C C . PRO A 1 357 ? -33.710 8.374 6.838 1.00 78.94 357 PRO A C 1
ATOM 2785 O O . PRO A 1 357 ? -33.400 9.448 7.353 1.00 78.94 357 PRO A O 1
ATOM 2788 N N . LYS A 1 358 ? -34.630 7.577 7.406 1.00 77.81 358 LYS A N 1
ATOM 2789 C CA . LYS A 1 358 ? -35.271 7.870 8.700 1.00 77.81 358 LYS A CA 1
ATOM 2790 C C . LYS A 1 358 ? -34.381 7.525 9.897 1.00 77.81 358 LYS A C 1
ATOM 2792 O O . LYS A 1 358 ? -34.724 7.872 11.031 1.00 77.81 358 LYS A O 1
ATOM 2797 N N . ARG A 1 359 ? -33.253 6.838 9.693 1.00 78.19 359 ARG A N 1
ATOM 2798 C CA . ARG A 1 359 ? -32.315 6.449 10.753 1.00 78.19 359 ARG A CA 1
ATOM 2799 C C . ARG A 1 359 ? -30.949 7.096 10.543 1.00 78.19 359 ARG A C 1
ATOM 2801 O O . ARG A 1 359 ? -30.507 7.320 9.431 1.00 78.19 359 ARG A O 1
ATOM 2808 N N . LYS A 1 360 ? -30.251 7.389 11.651 1.00 71.75 360 LYS A N 1
ATOM 2809 C CA . LYS A 1 360 ? -28.931 8.050 11.604 1.00 71.75 360 LYS A CA 1
ATOM 2810 C C . LYS A 1 360 ? -27.867 7.165 10.938 1.00 71.75 360 LYS A C 1
ATOM 2812 O O . LYS A 1 360 ? -27.022 7.695 10.232 1.00 71.75 360 LYS A O 1
ATOM 2817 N N . ASN A 1 361 ? -27.877 5.856 11.210 1.00 86.31 361 ASN A N 1
ATOM 2818 C CA . ASN A 1 361 ? -26.900 4.880 10.716 1.00 86.31 361 ASN A CA 1
ATOM 2819 C C . ASN A 1 361 ? -27.537 3.478 10.620 1.00 86.31 361 ASN A C 1
ATOM 2821 O O . ASN A 1 361 ? -28.547 3.213 11.283 1.00 86.31 361 ASN A O 1
ATOM 2825 N N . ILE A 1 362 ? -26.876 2.568 9.898 1.00 92.06 362 ILE A N 1
ATOM 2826 C CA . ILE A 1 362 ? -27.130 1.125 9.973 1.00 92.06 362 ILE A CA 1
ATOM 2827 C C . ILE A 1 362 ? -26.543 0.602 11.288 1.00 92.06 362 ILE A C 1
ATOM 2829 O O . ILE A 1 362 ? -25.408 0.941 11.638 1.00 92.06 362 ILE A O 1
ATOM 2833 N N . SER A 1 363 ? -27.301 -0.213 12.023 1.00 93.12 363 SER A N 1
ATOM 2834 C CA . SER A 1 363 ? -26.851 -0.789 13.292 1.00 93.12 363 SER A CA 1
ATOM 2835 C C . SER A 1 363 ? -27.195 -2.268 13.414 1.00 93.12 363 SER A C 1
ATOM 2837 O O . SER A 1 363 ? -28.357 -2.633 13.232 1.00 93.12 363 SER A O 1
ATOM 2839 N N . LEU A 1 364 ? -26.219 -3.086 13.801 1.00 93.38 364 LEU A N 1
ATOM 2840 C CA . LEU A 1 364 ? -26.398 -4.496 14.138 1.00 93.38 364 LEU A CA 1
ATOM 2841 C C . LEU A 1 364 ? -26.343 -4.668 15.657 1.00 93.38 364 LEU A C 1
ATOM 2843 O O . LEU A 1 364 ? -25.400 -4.209 16.301 1.00 93.38 364 LEU A O 1
ATOM 2847 N N . ALA A 1 365 ? -2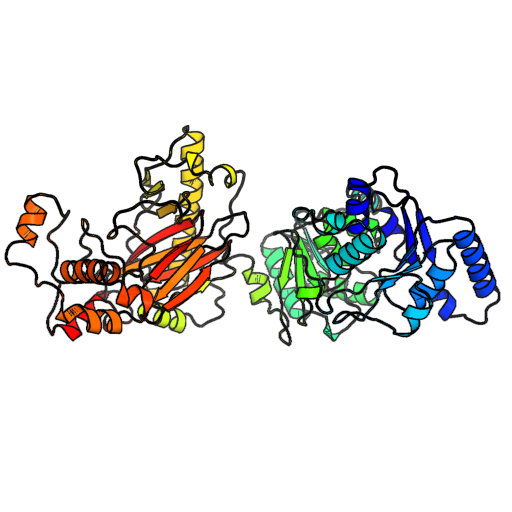7.348 -5.314 16.242 1.00 91.06 365 ALA A N 1
ATOM 2848 C CA . ALA A 1 365 ? -27.347 -5.630 17.666 1.00 91.06 365 ALA A CA 1
ATOM 2849 C C . ALA A 1 365 ? -26.199 -6.602 18.039 1.00 91.06 365 ALA A C 1
ATOM 2851 O O . ALA A 1 365 ? -25.689 -7.318 17.176 1.00 91.06 365 ALA A O 1
ATOM 2852 N N . PRO A 1 366 ? -25.784 -6.646 19.318 1.00 86.12 366 PRO A N 1
ATOM 2853 C CA . PRO A 1 366 ? -24.744 -7.565 19.779 1.00 86.12 366 PRO A CA 1
ATOM 2854 C C . PRO A 1 366 ? -25.034 -9.027 19.420 1.00 86.12 366 PRO A C 1
ATOM 2856 O O . PRO A 1 366 ? -26.199 -9.424 19.341 1.00 86.12 366 PRO A O 1
ATOM 2859 N N . ASN A 1 367 ? -23.973 -9.820 19.259 1.00 78.44 367 ASN A N 1
ATOM 2860 C CA . ASN A 1 367 ? -24.025 -11.270 19.047 1.00 78.44 367 ASN A CA 1
ATOM 2861 C C . ASN A 1 367 ? -24.883 -11.674 17.833 1.00 78.44 367 ASN A C 1
ATOM 2863 O O . ASN A 1 367 ? -25.644 -12.637 17.891 1.00 78.44 367 ASN A O 1
ATOM 2867 N N . GLY A 1 368 ? -24.801 -10.901 16.743 1.00 72.62 368 GLY A N 1
ATOM 2868 C CA . GLY A 1 368 ? -25.542 -11.184 15.509 1.00 72.62 368 GLY A CA 1
ATOM 2869 C C . GLY A 1 368 ? -27.059 -10.970 15.600 1.00 72.62 368 GLY A C 1
ATOM 2870 O O . GLY A 1 368 ? -27.801 -11.543 14.802 1.00 72.62 368 GLY A O 1
ATOM 2871 N N . GLY A 1 369 ? -27.533 -10.156 16.551 1.00 85.38 369 GLY A N 1
ATOM 2872 C CA . GLY A 1 369 ? -28.957 -9.881 16.772 1.00 85.38 369 GLY A CA 1
ATOM 2873 C C . GLY A 1 369 ? -29.651 -9.095 15.643 1.00 85.38 369 GLY A C 1
ATOM 2874 O O . GLY A 1 369 ? -29.297 -9.172 14.469 1.00 85.38 369 GLY A O 1
ATOM 2875 N N . ALA A 1 370 ? -30.696 -8.327 15.960 1.00 89.12 370 ALA A N 1
ATOM 2876 C CA . ALA A 1 370 ? -31.449 -7.584 14.945 1.00 89.12 370 ALA A CA 1
ATOM 2877 C C . ALA A 1 370 ? -30.582 -6.552 14.188 1.00 89.12 370 ALA A C 1
ATOM 2879 O O . ALA A 1 370 ? -29.815 -5.800 14.793 1.00 89.12 370 ALA A O 1
ATOM 2880 N N . LEU A 1 371 ? -30.741 -6.506 12.861 1.00 91.38 371 LEU A N 1
ATOM 2881 C CA . LEU A 1 371 ? -30.175 -5.477 11.989 1.00 91.38 371 LEU A CA 1
ATOM 2882 C C . LEU A 1 371 ? -31.230 -4.389 11.780 1.00 91.38 371 LEU A C 1
ATOM 2884 O O . LEU A 1 371 ? -32.404 -4.681 11.551 1.00 91.38 371 LEU A O 1
ATOM 2888 N N . HIS A 1 372 ? -30.818 -3.132 11.865 1.00 91.62 372 HIS A N 1
ATOM 2889 C CA . HIS A 1 372 ? -31.701 -1.987 11.706 1.00 91.62 372 HIS A CA 1
ATOM 2890 C C . HIS A 1 372 ? -31.101 -0.952 10.759 1.00 91.62 372 HIS A C 1
ATOM 2892 O O . HIS A 1 372 ? -29.893 -0.728 10.767 1.00 91.62 372 HIS A O 1
ATOM 2898 N N . GLY A 1 373 ? -31.969 -0.254 10.023 1.00 88.44 373 GLY A N 1
ATOM 2899 C CA . GLY A 1 373 ? -31.589 0.889 9.188 1.00 88.44 373 GLY A CA 1
ATOM 2900 C C . GLY A 1 373 ? -31.033 0.538 7.816 1.00 88.44 373 GLY A C 1
ATOM 2901 O O . GLY A 1 373 ? -30.390 1.394 7.224 1.00 88.44 373 GLY A O 1
ATOM 2902 N N . VAL A 1 374 ? -31.282 -0.679 7.329 1.00 89.25 374 VAL A N 1
ATOM 2903 C CA . VAL A 1 374 ? -30.933 -1.116 5.971 1.00 89.25 374 VAL A CA 1
ATOM 2904 C C . VAL A 1 374 ? -32.186 -1.114 5.101 1.00 89.25 374 VAL A C 1
ATOM 2906 O O . VAL A 1 374 ? -33.208 -1.675 5.500 1.00 89.25 374 VAL A O 1
ATOM 2909 N N . LEU A 1 375 ? -32.093 -0.495 3.930 1.00 85.62 375 LEU A N 1
ATOM 2910 C CA . LEU A 1 375 ? -33.032 -0.618 2.823 1.00 85.62 375 LEU A CA 1
ATOM 2911 C C . LEU A 1 375 ? -32.497 -1.649 1.826 1.00 85.62 375 LEU A C 1
ATOM 2913 O O . LEU A 1 375 ? -31.288 -1.801 1.669 1.00 85.62 375 LEU A O 1
ATOM 2917 N N . GLY A 1 376 ? -33.400 -2.352 1.150 1.00 81.38 376 GLY A N 1
ATOM 2918 C CA . GLY A 1 376 ? -33.049 -3.355 0.147 1.00 81.38 376 GLY A CA 1
ATOM 2919 C C . GLY A 1 376 ? -33.737 -4.694 0.384 1.00 81.38 376 GLY A C 1
ATOM 2920 O O . GLY A 1 376 ? -34.421 -4.904 1.393 1.00 81.38 376 GLY A O 1
ATOM 2921 N N . ASP A 1 377 ? -33.558 -5.587 -0.583 1.00 85.69 377 ASP A N 1
ATOM 2922 C CA . ASP A 1 377 ? -34.086 -6.944 -0.560 1.00 85.69 377 ASP A CA 1
ATOM 2923 C C . ASP A 1 377 ? -33.411 -7.817 0.516 1.00 85.69 377 ASP A C 1
ATOM 2925 O O . ASP A 1 377 ? -32.455 -7.419 1.191 1.00 85.69 377 ASP A O 1
ATOM 2929 N N . ALA A 1 378 ? -33.929 -9.034 0.704 1.00 86.94 378 ALA A N 1
ATOM 2930 C CA . ALA A 1 378 ? -33.398 -9.967 1.698 1.00 86.94 378 ALA A CA 1
ATOM 2931 C C . ALA A 1 378 ? -31.908 -10.285 1.465 1.00 86.94 378 ALA A C 1
ATOM 2933 O O . ALA A 1 378 ? -31.166 -10.489 2.428 1.00 86.94 378 ALA A O 1
ATOM 2934 N N . VAL A 1 379 ? -31.460 -10.271 0.205 1.00 86.94 379 VAL A N 1
ATOM 2935 C CA . VAL A 1 379 ? -30.062 -10.506 -0.178 1.00 86.94 379 VAL A CA 1
ATOM 2936 C C . VAL A 1 379 ? -29.171 -9.373 0.327 1.00 86.94 379 VAL A C 1
ATOM 2938 O O . VAL A 1 379 ? -28.201 -9.634 1.038 1.00 86.94 379 VAL A O 1
ATOM 2941 N N . THR A 1 380 ? -29.539 -8.119 0.057 1.00 87.25 380 THR A N 1
ATOM 2942 C CA . THR A 1 380 ? -28.803 -6.930 0.514 1.00 87.25 380 THR A CA 1
ATOM 2943 C C . THR A 1 380 ? -28.739 -6.876 2.037 1.00 87.25 380 THR A C 1
ATOM 2945 O O . THR A 1 380 ? -27.670 -6.677 2.616 1.00 87.25 380 THR A O 1
ATOM 2948 N N . GLN A 1 381 ? -29.862 -7.123 2.718 1.00 89.88 381 GLN A N 1
ATOM 2949 C CA . GLN A 1 381 ? -29.897 -7.146 4.182 1.00 89.88 381 GLN A CA 1
ATOM 2950 C C . GLN A 1 381 ? -29.008 -8.250 4.767 1.00 89.88 381 GLN A C 1
ATOM 2952 O O . GLN A 1 381 ? -28.325 -8.024 5.769 1.00 89.88 381 GLN A O 1
ATOM 2957 N N . SER A 1 382 ? -28.990 -9.431 4.143 1.00 89.19 382 SER A N 1
ATOM 2958 C CA . SER A 1 382 ? -28.121 -10.538 4.548 1.00 89.19 382 SER A CA 1
ATOM 2959 C C . SER A 1 382 ? -26.642 -10.214 4.324 1.00 89.19 382 SER A C 1
ATOM 2961 O O . SER A 1 382 ? -25.814 -10.479 5.194 1.00 89.19 382 SER A O 1
ATOM 2963 N N . ALA A 1 383 ? -26.303 -9.581 3.201 1.00 89.69 383 ALA A N 1
ATOM 2964 C CA . ALA A 1 383 ? -24.932 -9.198 2.886 1.00 89.69 383 ALA A CA 1
ATOM 2965 C C . ALA A 1 383 ? -24.410 -8.107 3.842 1.00 89.69 383 ALA A C 1
ATOM 2967 O O . ALA A 1 383 ? -23.334 -8.252 4.421 1.00 89.69 383 ALA A O 1
ATOM 2968 N N . VAL A 1 384 ? -25.212 -7.070 4.127 1.00 92.00 384 VAL A N 1
ATOM 2969 C CA . VAL A 1 384 ? -24.866 -6.051 5.138 1.00 92.00 384 VAL A CA 1
ATOM 2970 C C . VAL A 1 384 ? -24.724 -6.680 6.526 1.00 92.00 384 VAL A C 1
ATOM 2972 O O . VAL A 1 384 ? -23.802 -6.345 7.271 1.00 92.00 384 VAL A O 1
ATOM 2975 N N . ARG A 1 385 ? -25.602 -7.624 6.889 1.00 93.44 385 ARG A N 1
ATOM 2976 C CA . ARG A 1 385 ? -25.490 -8.369 8.150 1.00 93.44 385 ARG A CA 1
ATOM 2977 C C . ARG A 1 385 ? -24.171 -9.128 8.245 1.00 93.44 385 ARG A C 1
ATOM 2979 O O . ARG A 1 385 ? -23.562 -9.088 9.312 1.00 93.44 385 ARG A O 1
ATOM 2986 N N . ALA A 1 386 ? -23.751 -9.812 7.183 1.00 89.44 386 ALA A N 1
ATOM 2987 C CA . ALA A 1 386 ? -22.503 -10.570 7.157 1.00 89.44 386 ALA A CA 1
ATOM 2988 C C . ALA A 1 386 ? -21.291 -9.643 7.340 1.00 89.44 386 ALA A C 1
ATOM 2990 O O . ALA A 1 386 ? -20.492 -9.864 8.251 1.00 89.44 386 ALA A O 1
ATOM 2991 N N . LEU A 1 387 ? -21.238 -8.546 6.577 1.00 91.69 387 LEU A N 1
ATOM 2992 C CA . LEU A 1 387 ? -20.202 -7.514 6.664 1.00 91.69 387 LEU A CA 1
ATOM 2993 C C . LEU A 1 387 ? -20.061 -6.960 8.092 1.00 91.69 387 LEU A C 1
ATOM 2995 O O . LEU A 1 387 ? -18.976 -6.964 8.677 1.00 91.69 387 LEU A O 1
ATOM 2999 N N . VAL A 1 388 ? -21.172 -6.501 8.683 1.00 94.38 388 VAL A N 1
ATOM 3000 C CA . VAL A 1 388 ? -21.156 -5.892 10.023 1.00 94.38 388 VAL A CA 1
ATOM 3001 C C . VAL A 1 388 ? -20.888 -6.938 11.115 1.00 94.38 388 VAL A C 1
ATOM 3003 O O . VAL A 1 388 ? -20.189 -6.636 12.082 1.00 94.38 388 VAL A O 1
ATOM 3006 N N . SER A 1 389 ? -21.369 -8.177 10.957 1.00 91.62 389 SER A N 1
ATOM 3007 C CA . SER A 1 389 ? -21.056 -9.285 11.877 1.00 91.62 389 SER A CA 1
ATOM 3008 C C . SER A 1 389 ? -19.566 -9.633 11.866 1.00 91.62 389 SER A C 1
ATOM 3010 O O . SER A 1 389 ? -18.968 -9.774 12.932 1.00 91.62 389 SER A O 1
ATOM 3012 N N . ARG A 1 390 ? -18.938 -9.716 10.682 1.00 92.19 390 ARG A N 1
ATOM 3013 C CA . ARG A 1 390 ? -17.493 -9.971 10.549 1.00 92.19 390 ARG A CA 1
ATOM 3014 C C . ARG A 1 390 ? -16.685 -8.874 11.235 1.00 92.19 390 ARG A C 1
ATOM 3016 O O . ARG A 1 390 ? -15.743 -9.162 11.968 1.00 92.19 390 ARG A O 1
ATOM 3023 N N . TYR A 1 391 ? -17.101 -7.621 11.067 1.00 94.06 391 TYR A N 1
ATOM 3024 C CA . TYR A 1 391 ? -16.478 -6.502 11.764 1.00 94.06 391 TYR A CA 1
ATOM 3025 C C . TYR A 1 391 ? -16.625 -6.584 13.288 1.00 94.06 391 TYR A C 1
ATOM 3027 O O . TYR A 1 391 ? -15.650 -6.372 14.004 1.00 94.06 391 TYR A O 1
ATOM 3035 N N . GLN A 1 392 ? -17.815 -6.929 13.792 1.00 93.56 392 GLN A N 1
ATOM 3036 C CA . GLN A 1 392 ? -18.058 -7.108 15.227 1.00 93.56 392 GLN A CA 1
ATOM 3037 C C . GLN A 1 392 ? -17.117 -8.163 15.830 1.00 93.56 392 GLN A C 1
ATOM 3039 O O . GLN A 1 392 ? -16.526 -7.917 16.881 1.00 93.56 392 GLN A O 1
ATOM 3044 N N . LEU A 1 393 ? -16.940 -9.303 15.152 1.00 91.25 393 LEU A N 1
ATOM 3045 C CA . LEU A 1 393 ? -16.025 -10.371 15.574 1.00 91.25 393 LEU A CA 1
ATOM 3046 C C . LEU A 1 393 ? -14.565 -9.903 15.582 1.00 91.25 393 LEU A C 1
ATOM 3048 O O . LEU A 1 393 ? -13.862 -10.094 16.572 1.00 91.25 393 LEU A O 1
ATOM 3052 N N . ASN A 1 394 ? -14.132 -9.235 14.514 1.00 91.88 394 ASN A N 1
ATOM 3053 C CA . ASN A 1 394 ? -12.774 -8.714 14.386 1.00 91.88 394 ASN A CA 1
ATOM 3054 C C . ASN A 1 394 ? -12.458 -7.664 15.461 1.00 91.88 394 ASN A C 1
ATOM 3056 O O . ASN A 1 394 ? -11.436 -7.750 16.137 1.00 91.88 394 ASN A O 1
ATOM 3060 N N . ALA A 1 395 ? -13.358 -6.703 15.678 1.00 94.06 395 ALA A N 1
ATOM 3061 C CA . ALA A 1 395 ? -13.200 -5.693 16.719 1.00 94.06 395 ALA A CA 1
ATOM 3062 C C . ALA A 1 395 ? -13.174 -6.314 18.126 1.00 94.06 395 ALA A C 1
ATOM 3064 O O . ALA A 1 395 ? -12.422 -5.852 18.980 1.00 94.06 395 ALA A O 1
ATOM 3065 N N . HIS A 1 396 ? -13.961 -7.368 18.370 1.00 93.06 396 HIS A N 1
ATOM 3066 C CA . HIS A 1 396 ? -13.930 -8.103 19.636 1.00 93.06 396 HIS A CA 1
ATOM 3067 C C . HIS A 1 396 ? -12.582 -8.795 19.853 1.00 93.06 396 HIS A C 1
ATOM 3069 O O . HIS A 1 396 ? -11.979 -8.621 20.907 1.00 93.06 396 HIS A O 1
ATOM 3075 N N . ALA A 1 397 ? -12.078 -9.508 18.841 1.00 91.50 397 ALA A N 1
ATOM 3076 C CA . ALA A 1 397 ? -10.761 -10.137 18.893 1.00 91.50 397 ALA A CA 1
ATOM 3077 C C . ALA A 1 397 ? -9.647 -9.111 19.163 1.00 91.50 397 ALA A C 1
ATOM 3079 O O . ALA A 1 397 ? -8.724 -9.396 19.927 1.00 91.50 397 ALA A O 1
ATOM 3080 N N . LEU A 1 398 ? -9.769 -7.902 18.596 1.00 93.00 398 LEU A N 1
ATOM 3081 C CA . LEU A 1 398 ? -8.759 -6.856 18.754 1.00 93.00 398 LEU A CA 1
ATOM 3082 C C . LEU A 1 398 ? -8.729 -6.351 20.187 1.00 93.00 398 LEU A C 1
ATOM 3084 O O . LEU A 1 398 ? -7.656 -6.224 20.767 1.00 93.00 398 LEU A O 1
ATOM 3088 N N . ILE A 1 399 ? -9.899 -6.090 20.769 1.00 94.25 399 ILE A N 1
ATOM 3089 C CA . ILE A 1 399 ? -9.995 -5.654 22.161 1.00 94.25 399 ILE A CA 1
ATOM 3090 C C . ILE A 1 399 ? -9.547 -6.755 23.125 1.00 94.25 399 ILE A C 1
ATOM 3092 O O . ILE A 1 399 ? -8.815 -6.453 24.062 1.00 94.25 399 ILE A O 1
ATOM 3096 N N . ASP A 1 400 ? -9.902 -8.017 22.878 1.00 92.19 400 ASP A N 1
ATOM 3097 C CA . ASP A 1 400 ? -9.434 -9.151 23.685 1.00 92.19 400 ASP A CA 1
ATOM 3098 C C . ASP A 1 400 ? -7.906 -9.317 23.629 1.00 92.19 400 ASP A C 1
ATOM 3100 O O . ASP A 1 400 ? -7.284 -9.676 24.631 1.00 92.19 400 ASP A O 1
ATOM 3104 N N . GLY A 1 401 ? -7.296 -9.058 22.469 1.00 89.69 401 GLY A N 1
ATOM 3105 C CA . GLY A 1 401 ? -5.846 -9.089 22.288 1.00 89.69 401 GLY A CA 1
ATOM 3106 C C . GLY A 1 401 ? -5.131 -7.899 22.934 1.00 89.69 401 GLY A C 1
ATOM 3107 O O . GLY A 1 401 ? -4.091 -8.070 23.571 1.00 89.69 401 GLY A O 1
ATOM 3108 N N . LEU A 1 402 ? -5.692 -6.693 22.793 1.00 90.19 402 LEU A N 1
ATOM 3109 C CA . LEU A 1 402 ? -5.132 -5.465 23.360 1.00 90.19 402 LEU A CA 1
ATOM 3110 C C . LEU A 1 402 ? -5.289 -5.400 24.881 1.00 90.19 402 LEU A C 1
ATOM 3112 O O . LEU A 1 402 ? -4.371 -4.943 25.556 1.00 90.19 402 LEU A O 1
ATOM 3116 N N . PHE A 1 403 ? -6.430 -5.837 25.415 1.00 93.00 403 PHE A N 1
ATOM 3117 C CA . PHE A 1 403 ? -6.802 -5.687 26.825 1.00 93.00 403 PHE A CA 1
ATOM 3118 C C . PHE A 1 403 ? -7.382 -6.994 27.402 1.00 93.00 403 PHE A C 1
ATOM 3120 O O . PHE A 1 403 ? -8.559 -7.048 27.783 1.00 93.00 403 PHE A O 1
ATOM 3127 N N . PRO A 1 404 ? -6.587 -8.074 27.503 1.00 90.75 404 PRO A N 1
ATOM 3128 C CA . PRO A 1 404 ? -7.046 -9.343 28.067 1.00 90.75 404 PRO A CA 1
ATOM 3129 C C . PRO A 1 404 ? -7.541 -9.215 29.517 1.00 90.75 404 PRO A C 1
ATOM 3131 O O . PRO A 1 404 ? -8.359 -10.018 29.961 1.00 90.75 404 PRO A O 1
ATOM 3134 N N . GLU A 1 405 ? -7.114 -8.185 30.250 1.00 90.81 405 GLU A N 1
ATOM 3135 C CA . GLU A 1 405 ? -7.575 -7.840 31.599 1.00 90.81 405 GLU A CA 1
ATOM 3136 C C . GLU A 1 405 ? -9.080 -7.522 31.650 1.00 90.81 405 GLU A C 1
ATOM 3138 O O . GLU A 1 405 ? -9.720 -7.666 32.701 1.00 90.81 405 GLU A O 1
ATOM 3143 N N . TYR A 1 406 ? -9.653 -7.094 30.523 1.00 92.88 406 TYR A N 1
ATOM 3144 C CA . TYR A 1 406 ? -11.068 -6.758 30.378 1.00 92.88 406 TYR A CA 1
ATOM 3145 C C . TYR A 1 406 ? -11.900 -7.902 29.790 1.00 92.88 406 TYR A C 1
ATOM 3147 O O . TYR A 1 406 ? -13.131 -7.797 29.720 1.00 92.88 406 TYR A O 1
ATOM 3155 N N . LYS A 1 407 ? -11.264 -9.010 29.401 1.00 90.19 407 LYS A N 1
ATOM 3156 C CA . LYS A 1 407 ? -11.946 -10.165 28.819 1.00 90.19 407 LYS A CA 1
ATOM 3157 C C . LYS A 1 407 ? -13.024 -10.697 29.766 1.00 90.19 407 LYS A C 1
ATOM 3159 O O . LYS A 1 407 ? -12.797 -10.874 30.962 1.00 90.19 407 LYS A O 1
ATOM 3164 N N . GLY A 1 408 ? -14.228 -10.910 29.235 1.00 88.06 408 GLY A N 1
ATOM 3165 C CA . GLY A 1 408 ? -15.403 -11.336 30.009 1.00 88.06 408 GLY A CA 1
ATOM 3166 C C . GLY A 1 408 ? -16.040 -10.252 30.894 1.00 88.06 408 GLY A C 1
ATOM 3167 O O . GLY A 1 408 ? -17.083 -10.502 31.492 1.00 88.06 408 GLY A O 1
ATOM 3168 N N . LYS A 1 409 ? -15.459 -9.045 30.962 1.00 92.62 409 LYS A N 1
ATOM 3169 C CA . LYS A 1 409 ? -15.997 -7.894 31.714 1.00 92.62 409 LYS A CA 1
ATOM 3170 C C . LYS A 1 409 ? -16.660 -6.852 30.805 1.00 92.62 409 LYS A C 1
ATOM 3172 O O . LYS A 1 409 ? -17.368 -5.974 31.293 1.00 92.62 409 LYS A O 1
ATOM 3177 N N . LEU A 1 410 ? -16.426 -6.941 29.495 1.00 92.31 410 LEU A N 1
ATOM 3178 C CA . LEU A 1 410 ? -16.967 -6.031 28.488 1.00 92.31 410 LEU A CA 1
ATOM 3179 C C . LEU A 1 410 ? -18.397 -6.407 28.102 1.00 92.31 410 LEU A C 1
ATOM 3181 O O . LEU A 1 410 ? -18.682 -7.543 27.720 1.00 92.31 410 LEU A O 1
ATOM 3185 N N . ARG A 1 411 ? -19.292 -5.419 28.108 1.00 92.38 411 ARG A N 1
ATOM 3186 C CA . ARG A 1 411 ? -20.649 -5.551 27.576 1.00 92.38 411 ARG A CA 1
ATOM 3187 C C . ARG A 1 411 ? -20.702 -4.979 26.163 1.00 92.38 411 ARG A C 1
ATOM 3189 O O . ARG A 1 411 ? -20.574 -3.774 25.957 1.00 92.38 411 ARG A O 1
ATOM 3196 N N . VAL A 1 412 ? -20.910 -5.851 25.180 1.00 91.38 412 VAL A N 1
ATOM 3197 C CA . VAL A 1 412 ? -20.956 -5.479 23.759 1.00 91.38 412 VAL A CA 1
ATOM 3198 C C . VAL A 1 412 ? -22.192 -4.622 23.469 1.00 91.38 412 VAL A C 1
ATOM 3200 O O . VAL A 1 412 ? -23.308 -4.948 23.880 1.00 91.38 412 VAL A O 1
ATOM 3203 N N . ALA A 1 413 ? -21.997 -3.515 22.754 1.00 91.50 413 ALA A N 1
ATOM 3204 C CA . ALA A 1 413 ? -23.064 -2.653 22.257 1.00 91.50 413 ALA A CA 1
ATOM 3205 C C . ALA A 1 413 ? -23.275 -2.860 20.742 1.00 91.50 413 ALA A C 1
ATOM 3207 O O . ALA A 1 413 ? -22.475 -3.543 20.099 1.00 91.50 413 ALA A O 1
ATOM 3208 N N . PRO A 1 414 ? -24.348 -2.303 20.148 1.00 92.19 414 PRO A N 1
ATOM 3209 C CA . PRO A 1 414 ? -24.569 -2.421 18.713 1.00 92.19 414 PRO A CA 1
ATOM 3210 C C . PRO A 1 414 ? -23.396 -1.883 17.884 1.00 92.19 414 PRO A C 1
ATOM 3212 O O . PRO A 1 414 ? -22.839 -0.831 18.198 1.00 92.19 414 PRO A O 1
ATOM 3215 N N . THR A 1 415 ? -23.071 -2.586 16.806 1.00 95.38 415 THR A N 1
ATOM 3216 C CA . THR A 1 415 ? -22.095 -2.171 15.792 1.00 95.38 415 THR A CA 1
ATOM 3217 C C . THR A 1 415 ? -22.763 -1.209 14.820 1.00 95.38 415 THR A C 1
ATOM 3219 O O . THR A 1 415 ? -23.902 -1.450 14.417 1.00 95.38 415 THR A O 1
ATOM 3222 N N . SER A 1 416 ? -22.085 -0.139 14.414 1.00 94.62 416 SER A N 1
ATOM 3223 C CA . SER A 1 416 ? -22.609 0.848 13.469 1.00 94.62 416 SER A CA 1
ATOM 3224 C C . SER A 1 416 ? -21.840 0.824 12.150 1.00 94.62 416 SER A C 1
ATOM 3226 O O . SER A 1 416 ? -20.616 0.899 12.141 1.00 94.62 416 SER A O 1
ATOM 3228 N N . LEU A 1 417 ? -22.575 0.822 11.037 1.00 95.00 417 LEU A N 1
ATOM 3229 C CA . LEU A 1 417 ? -22.060 1.118 9.701 1.00 95.00 417 LEU A CA 1
ATOM 3230 C C . LEU A 1 417 ? -22.562 2.505 9.276 1.00 95.00 417 LEU A C 1
ATOM 3232 O O . LEU A 1 417 ? -23.767 2.770 9.251 1.00 95.00 417 LEU A O 1
ATOM 3236 N N . ARG A 1 418 ? -21.629 3.417 8.993 1.00 93.88 418 ARG A N 1
ATOM 3237 C CA . ARG A 1 418 ? -21.904 4.818 8.648 1.00 93.88 418 ARG A CA 1
ATOM 3238 C C . ARG A 1 418 ? -21.553 5.072 7.182 1.00 93.88 418 ARG A C 1
ATOM 3240 O O . ARG A 1 418 ? -20.380 5.249 6.860 1.00 93.88 418 ARG A O 1
ATOM 3247 N N . LEU A 1 419 ? -22.570 5.125 6.320 1.00 91.56 419 LEU A N 1
ATOM 3248 C CA . LEU A 1 419 ? -22.400 5.273 4.865 1.00 91.56 419 LEU A CA 1
ATOM 3249 C C . LEU A 1 419 ? -22.411 6.732 4.383 1.00 91.56 419 LEU A C 1
ATOM 3251 O O . LEU A 1 419 ? -21.772 7.066 3.389 1.00 91.56 419 LEU A O 1
ATOM 3255 N N . HIS A 1 420 ? -23.091 7.624 5.105 1.00 88.81 420 HIS A N 1
ATOM 3256 C CA . HIS A 1 420 ? -23.194 9.030 4.716 1.00 88.81 420 HIS A CA 1
ATOM 3257 C C . HIS A 1 420 ? -21.938 9.831 5.058 1.00 88.81 420 HIS A C 1
ATOM 3259 O O . HIS A 1 420 ? -21.418 9.742 6.183 1.00 88.81 420 HIS A O 1
ATOM 3265 N N . ARG A 1 421 ? -21.552 10.693 4.113 1.00 88.81 421 ARG A N 1
ATOM 3266 C CA . ARG A 1 421 ? -20.520 11.721 4.262 1.00 88.81 421 ARG A CA 1
ATOM 3267 C C . ARG A 1 421 ? -20.804 12.623 5.470 1.00 88.81 421 ARG A C 1
ATOM 3269 O O . ARG A 1 421 ? -21.962 12.830 5.850 1.00 88.81 421 ARG A O 1
ATOM 3276 N N . VAL A 1 422 ? -19.754 13.082 6.145 1.00 85.38 422 VAL A N 1
ATOM 3277 C CA . VAL A 1 422 ? -19.876 13.863 7.388 1.00 85.38 422 VAL A CA 1
ATOM 3278 C C . VAL A 1 422 ? -20.264 15.308 7.090 1.00 85.38 422 VAL A C 1
ATOM 3280 O O . VAL A 1 422 ? -21.146 15.853 7.744 1.00 85.38 422 VAL A O 1
ATOM 3283 N N . GLU A 1 423 ? -19.670 15.881 6.056 1.00 83.19 423 GLU A N 1
ATOM 3284 C CA . GLU A 1 423 ? -19.737 17.291 5.675 1.00 83.19 423 GLU A CA 1
ATOM 3285 C C . GLU A 1 423 ? -21.137 17.721 5.231 1.00 83.19 423 GLU A C 1
ATOM 3287 O O . GLU A 1 423 ? -21.511 18.881 5.348 1.00 83.19 423 GLU A O 1
ATOM 3292 N N . THR A 1 424 ? -21.941 16.778 4.738 1.00 77.12 424 THR A N 1
ATOM 3293 C CA . THR A 1 424 ? -23.307 17.039 4.266 1.00 77.12 424 THR A CA 1
ATOM 3294 C C . THR A 1 424 ? -24.355 16.943 5.373 1.00 77.12 424 THR A C 1
ATOM 3296 O O . THR A 1 424 ? -25.548 17.052 5.096 1.00 77.12 424 THR A O 1
ATOM 3299 N N . ARG A 1 425 ? -23.958 16.680 6.624 1.00 76.44 425 ARG A N 1
ATOM 3300 C CA . ARG A 1 425 ? -24.902 16.475 7.729 1.00 76.44 425 ARG A CA 1
ATOM 3301 C C . ARG A 1 425 ? -25.388 17.812 8.270 1.00 76.44 425 ARG A C 1
ATOM 3303 O O . ARG A 1 425 ? -24.624 18.564 8.859 1.00 76.44 425 ARG A O 1
ATOM 3310 N N . GLN A 1 426 ? -26.688 18.058 8.156 1.00 70.69 426 GLN A N 1
ATOM 3311 C CA . GLN A 1 426 ? -27.346 19.158 8.855 1.00 70.69 426 GLN A CA 1
ATOM 3312 C C . GLN A 1 426 ? -27.952 18.635 10.159 1.00 70.69 426 GLN A C 1
ATOM 3314 O O . GLN A 1 426 ? -28.931 17.887 10.155 1.00 70.69 426 GLN A O 1
ATOM 3319 N N . THR A 1 427 ? -27.357 18.995 11.294 1.00 79.50 427 THR A N 1
ATOM 3320 C CA . THR A 1 427 ? -27.860 18.633 12.625 1.00 79.50 427 THR A CA 1
ATOM 3321 C C . THR A 1 427 ? -27.909 19.854 13.537 1.00 79.50 427 THR A C 1
ATOM 3323 O O . THR A 1 427 ? -27.290 20.883 13.276 1.00 79.50 427 THR A O 1
ATOM 3326 N N . SER A 1 428 ? -28.685 19.769 14.622 1.00 83.25 428 SER A N 1
ATOM 3327 C CA . SER A 1 428 ? -28.652 20.810 15.652 1.00 83.25 428 SER A CA 1
ATOM 3328 C C . SER A 1 428 ? -27.274 20.860 16.308 1.00 83.25 428 SER A C 1
ATOM 3330 O O . SER A 1 428 ? -26.611 19.832 16.415 1.00 83.25 428 SER A O 1
ATOM 3332 N N . TRP A 1 429 ? -26.874 22.017 16.837 1.00 80.50 429 TRP A N 1
ATOM 3333 C CA . TRP A 1 429 ? -25.542 22.202 17.428 1.00 80.50 429 TRP A CA 1
ATOM 3334 C C . TRP A 1 429 ? -25.190 21.182 18.530 1.00 80.50 429 TRP A C 1
ATOM 3336 O O . TRP A 1 429 ? -24.029 20.823 18.687 1.00 80.50 429 TRP A O 1
ATOM 3346 N N . ARG A 1 430 ? -26.182 20.655 19.267 1.00 81.44 430 ARG A N 1
ATOM 3347 C CA . ARG A 1 430 ? -25.978 19.576 20.259 1.00 81.44 430 ARG A CA 1
ATOM 3348 C C . ARG A 1 430 ? -25.640 18.232 19.605 1.00 81.44 430 ARG A C 1
ATOM 3350 O O . ARG A 1 430 ? -24.887 17.434 20.149 1.00 81.44 430 ARG A O 1
ATOM 3357 N N . LYS A 1 431 ? -26.197 17.969 18.423 1.00 81.12 431 LYS A N 1
ATOM 3358 C CA . LYS A 1 431 ? -25.992 16.751 17.620 1.00 81.12 431 LYS A CA 1
ATOM 3359 C C . LYS A 1 431 ? -24.922 16.928 16.534 1.00 81.12 431 LYS A C 1
ATOM 3361 O O . LYS A 1 431 ? -24.779 16.055 15.679 1.00 81.12 431 LYS A O 1
ATOM 3366 N N . ASP A 1 432 ? -24.242 18.068 16.521 1.00 84.56 432 ASP A N 1
ATOM 3367 C CA . ASP A 1 432 ? -23.165 18.384 15.595 1.00 84.56 432 ASP A CA 1
ATOM 3368 C C . ASP A 1 432 ? -21.878 17.741 16.113 1.00 84.56 432 ASP A C 1
ATOM 3370 O O . ASP A 1 432 ? -21.340 18.135 17.149 1.00 84.56 432 ASP A O 1
ATOM 3374 N N . ASP A 1 433 ? -21.442 16.683 15.434 1.00 86.31 433 ASP A N 1
ATOM 3375 C CA . ASP A 1 433 ? -20.269 15.896 15.819 1.00 86.31 433 ASP A CA 1
ATOM 3376 C C . ASP A 1 433 ? -18.963 16.527 15.272 1.00 86.31 433 ASP A C 1
ATOM 3378 O O . ASP A 1 433 ? -17.878 16.022 15.556 1.00 86.31 433 ASP A O 1
ATOM 3382 N N . SER A 1 434 ? -19.043 17.647 14.529 1.00 87.56 434 SER A N 1
ATOM 3383 C CA . SER A 1 434 ? -17.877 18.438 14.085 1.00 87.56 434 SER A CA 1
ATOM 3384 C C . SER A 1 434 ? -17.295 19.334 15.183 1.00 87.56 434 SER A C 1
ATOM 3386 O O . SER A 1 434 ? -16.191 19.871 15.051 1.00 87.56 434 SER A O 1
ATOM 3388 N N . ARG A 1 435 ? -18.019 19.472 16.296 1.00 91.62 435 ARG A N 1
ATOM 3389 C CA . ARG A 1 435 ? -17.598 20.203 17.492 1.00 91.62 435 ARG A CA 1
ATOM 3390 C C . ARG A 1 435 ? -16.956 19.245 18.486 1.00 91.62 435 ARG A C 1
ATOM 3392 O O . ARG A 1 435 ? -17.484 18.157 18.706 1.00 91.62 435 ARG A O 1
ATOM 3399 N N . LEU A 1 436 ? -15.844 19.656 19.095 1.00 93.50 436 LEU A N 1
ATOM 3400 C CA . LEU A 1 436 ? -15.146 18.885 20.126 1.00 93.50 436 LEU A CA 1
ATOM 3401 C C . LEU A 1 436 ? -16.103 18.555 21.266 1.00 93.50 436 LEU A C 1
ATOM 3403 O O . LEU A 1 436 ? -16.763 19.450 21.798 1.00 93.50 436 LEU A O 1
ATOM 3407 N N . HIS A 1 437 ? -16.172 17.27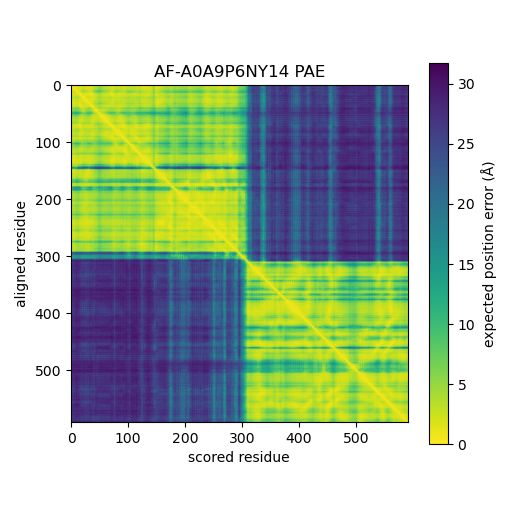5 21.610 1.00 94.81 437 HIS A N 1
ATOM 3408 C CA . HIS A 1 437 ? -17.000 16.751 22.684 1.00 94.81 437 HIS A CA 1
ATOM 3409 C C . HIS A 1 437 ? -16.416 15.451 23.239 1.00 94.81 437 HIS A C 1
ATOM 3411 O O . HIS A 1 437 ? -15.538 14.829 22.640 1.00 94.81 437 HIS A O 1
ATOM 3417 N N . VAL A 1 438 ? -16.952 15.038 24.380 1.00 93.88 438 VAL A N 1
ATOM 3418 C CA . VAL A 1 438 ? -16.871 13.665 24.880 1.00 93.88 438 VAL A CA 1
ATOM 3419 C C . VAL A 1 438 ? -18.252 13.034 24.796 1.00 93.88 438 VAL A C 1
ATOM 3421 O O . VAL A 1 438 ? -19.261 13.731 24.912 1.00 93.88 438 VAL A O 1
ATOM 3424 N N . ASP A 1 439 ? -18.319 11.731 24.558 1.00 91.44 439 ASP A N 1
ATOM 3425 C CA . ASP A 1 439 ? -19.598 11.052 24.394 1.00 91.44 439 ASP A CA 1
ATOM 3426 C C . ASP A 1 439 ? -20.405 11.033 25.696 1.00 91.44 439 ASP A C 1
ATOM 3428 O O . ASP A 1 439 ? -19.952 10.556 26.735 1.00 91.44 439 ASP A O 1
ATOM 3432 N N . ALA A 1 440 ? -21.655 11.483 25.602 1.00 88.38 440 ALA A N 1
ATOM 3433 C CA . ALA A 1 440 ? -22.654 11.369 26.653 1.00 88.38 440 ALA A CA 1
ATOM 3434 C C . ALA A 1 440 ? -24.014 11.030 26.030 1.00 88.38 440 ALA A C 1
ATOM 3436 O O . ALA A 1 440 ? -24.422 11.608 25.018 1.00 88.38 440 ALA A O 1
ATOM 3437 N N . PHE A 1 441 ? -24.748 10.089 26.627 1.00 81.69 441 PHE A N 1
ATOM 3438 C CA . PHE A 1 441 ? -26.036 9.649 26.091 1.00 81.69 441 PHE A CA 1
ATOM 3439 C C . PHE A 1 441 ? -27.210 10.299 26.841 1.00 81.69 441 PHE A C 1
ATOM 3441 O O . PHE A 1 441 ? -27.499 9.920 27.976 1.00 81.69 441 PHE A O 1
ATOM 3448 N N . PRO A 1 442 ? -27.990 11.198 26.209 1.00 76.44 442 PRO A N 1
ATOM 3449 C CA . PRO A 1 442 ? -29.052 11.932 26.905 1.00 76.44 442 PRO A CA 1
ATOM 3450 C C . PRO A 1 442 ? -30.204 11.038 27.386 1.00 76.44 442 PRO A C 1
ATOM 3452 O O . PRO A 1 442 ? -30.809 11.317 28.423 1.00 76.44 442 PRO A O 1
ATOM 3455 N N . SER A 1 443 ? -30.512 9.973 26.635 1.00 75.06 443 SER A N 1
ATOM 3456 C CA . SER A 1 443 ? -31.644 9.065 26.878 1.00 75.06 443 SER A CA 1
ATOM 3457 C C . SER A 1 443 ? -31.252 7.736 27.532 1.00 75.06 443 SER A C 1
ATOM 3459 O O . SER A 1 443 ? -32.131 6.974 27.948 1.00 75.06 443 SER A O 1
ATOM 3461 N N . ARG A 1 444 ? -29.948 7.439 27.627 1.00 81.06 444 ARG A N 1
ATOM 3462 C CA . ARG A 1 444 ? -29.407 6.183 28.170 1.00 81.06 444 ARG A CA 1
ATOM 3463 C C . ARG A 1 444 ? -28.286 6.484 29.173 1.00 81.06 444 ARG A C 1
ATOM 3465 O O . ARG A 1 444 ? -27.126 6.409 28.785 1.00 81.06 444 ARG A O 1
ATOM 3472 N N . PRO A 1 445 ? -28.636 6.841 30.422 1.00 83.25 445 PRO A N 1
ATOM 3473 C CA . PRO A 1 445 ? -27.659 7.009 31.496 1.00 83.25 445 PRO A CA 1
ATOM 3474 C C . PRO A 1 445 ? -26.771 5.762 31.617 1.00 83.25 445 PRO A C 1
ATOM 3476 O O . PRO A 1 445 ? -27.289 4.645 31.532 1.00 83.25 445 PRO A O 1
ATOM 3479 N N . ASN A 1 446 ? -25.463 5.959 31.773 1.00 84.50 446 ASN A N 1
ATOM 3480 C CA . ASN A 1 446 ? -24.458 4.898 31.780 1.00 84.50 446 ASN A CA 1
ATOM 3481 C C . ASN A 1 446 ? -23.829 4.673 33.165 1.00 84.50 446 ASN A C 1
ATOM 3483 O O . ASN A 1 446 ? -23.031 3.755 33.305 1.00 84.50 446 ASN A O 1
ATOM 3487 N N . TYR A 1 447 ? -24.182 5.475 34.183 1.00 87.38 447 TYR A N 1
ATOM 3488 C CA . TYR A 1 447 ? -23.742 5.290 35.579 1.00 87.38 447 TYR A CA 1
ATOM 3489 C C . TYR A 1 447 ? -22.223 5.103 35.725 1.00 87.38 447 TYR A C 1
ATOM 3491 O O . TYR A 1 447 ? -21.750 4.247 36.470 1.00 87.38 447 TYR A O 1
ATOM 3499 N N . GLY A 1 448 ? -21.449 5.867 34.956 1.00 87.50 448 GLY A N 1
ATOM 3500 C CA . GLY A 1 448 ? -19.992 5.796 34.970 1.00 87.50 448 GLY A CA 1
ATOM 3501 C C . GLY A 1 448 ? -19.376 4.715 34.087 1.00 87.50 448 GLY A C 1
ATOM 3502 O O . GLY A 1 448 ? -18.172 4.782 33.871 1.00 87.50 448 GLY A O 1
ATOM 3503 N N . GLU A 1 449 ? -20.134 3.748 33.547 1.00 92.56 449 GLU A N 1
ATOM 3504 C CA . GLU A 1 449 ? -19.565 2.748 32.631 1.00 92.56 449 GLU A CA 1
ATOM 3505 C C . GLU A 1 449 ? -18.829 3.436 31.472 1.00 92.56 449 GLU A C 1
ATOM 3507 O O . GLU A 1 449 ? -19.323 4.388 30.861 1.00 92.56 449 GLU A O 1
ATOM 3512 N N . ARG A 1 450 ? -17.639 2.931 31.158 1.00 95.31 450 ARG A N 1
ATOM 3513 C CA . ARG A 1 450 ? -16.782 3.490 30.121 1.00 95.31 450 ARG A CA 1
ATOM 3514 C C . ARG A 1 450 ? -17.310 3.169 28.735 1.00 95.31 450 ARG A C 1
ATOM 3516 O O . ARG A 1 450 ? -17.862 2.088 28.528 1.00 95.31 450 ARG A O 1
ATOM 3523 N N . ILE A 1 451 ? -17.078 4.065 27.778 1.00 95.25 451 ILE A N 1
ATOM 3524 C CA . ILE A 1 451 ? -17.459 3.878 26.370 1.00 95.25 451 ILE A CA 1
ATOM 3525 C C . ILE A 1 451 ? -16.195 3.634 25.542 1.00 95.25 451 ILE A C 1
ATOM 3527 O O . ILE A 1 451 ? -15.557 4.574 25.076 1.00 95.25 451 ILE A O 1
ATOM 3531 N N . LEU A 1 452 ? -15.823 2.367 25.359 1.00 96.50 452 LEU A N 1
ATOM 3532 C CA . LEU A 1 452 ? -14.692 1.968 24.518 1.00 96.50 452 LEU A CA 1
ATOM 3533 C C . LEU A 1 452 ? -15.165 1.769 23.079 1.00 96.50 452 LEU A C 1
ATOM 3535 O O . LEU A 1 452 ? -16.125 1.036 22.841 1.00 96.50 452 LEU A O 1
ATOM 3539 N N . ARG A 1 453 ? -14.489 2.383 22.109 1.00 97.19 453 ARG A N 1
ATOM 3540 C CA . ARG A 1 453 ? -14.841 2.255 20.693 1.00 97.19 453 ARG A CA 1
ATOM 3541 C C . ARG A 1 453 ? -13.663 1.841 19.834 1.00 97.19 453 ARG A C 1
ATOM 3543 O O . ARG A 1 453 ? -12.563 2.362 19.989 1.00 97.19 453 ARG A O 1
ATOM 3550 N N . VAL A 1 454 ? -13.943 0.943 18.896 1.00 97.12 454 VAL A N 1
ATOM 3551 C CA . VAL A 1 454 ? -13.070 0.585 17.776 1.00 97.12 454 VAL A CA 1
ATOM 3552 C C . VAL A 1 454 ? -13.675 1.190 16.521 1.00 97.12 454 VAL A C 1
ATOM 3554 O O . VAL A 1 454 ? -14.859 0.991 16.250 1.00 97.12 454 VAL A O 1
ATOM 3557 N N . PHE A 1 455 ? -12.872 1.929 15.770 1.00 97.06 455 PHE A N 1
ATOM 3558 C CA . PHE A 1 455 ? -13.277 2.581 14.535 1.00 97.06 455 PHE A CA 1
ATOM 3559 C C . PHE A 1 455 ? -12.430 2.094 13.372 1.00 97.06 455 PHE A C 1
ATOM 3561 O O . PHE A 1 455 ? -11.246 1.794 13.533 1.00 97.06 455 PHE A O 1
ATOM 3568 N N . THR A 1 456 ? -13.019 2.056 12.181 1.00 95.69 456 THR A N 1
ATOM 3569 C CA . THR A 1 456 ? -12.300 1.686 10.960 1.00 95.69 456 THR A CA 1
ATOM 3570 C C . THR A 1 456 ? -12.762 2.519 9.785 1.00 95.69 456 THR A C 1
ATOM 3572 O O . THR A 1 456 ? -13.961 2.599 9.503 1.00 95.69 456 THR A O 1
ATOM 3575 N N . ASN A 1 457 ? -11.797 3.115 9.086 1.00 94.19 457 ASN A N 1
ATOM 3576 C CA . ASN A 1 457 ? -12.047 3.765 7.810 1.00 94.19 457 ASN A CA 1
ATOM 3577 C C . ASN A 1 457 ? -12.080 2.697 6.705 1.00 94.19 457 ASN A C 1
ATOM 3579 O O . ASN A 1 457 ? -11.049 2.108 6.385 1.00 94.19 457 ASN A O 1
ATOM 3583 N N . VAL A 1 458 ? -13.263 2.448 6.140 1.00 91.19 458 VAL A N 1
ATOM 3584 C CA . VAL A 1 458 ? -13.484 1.447 5.076 1.00 91.19 458 VAL A CA 1
ATOM 3585 C C . VAL A 1 458 ? -13.726 2.089 3.710 1.00 91.19 458 VAL A C 1
ATOM 3587 O O . VAL A 1 458 ? -14.289 1.468 2.813 1.00 91.19 458 VAL A O 1
ATOM 3590 N N . ASN A 1 459 ? -13.324 3.347 3.549 1.00 87.25 459 ASN A N 1
ATOM 3591 C CA . ASN A 1 459 ? -13.389 4.040 2.271 1.00 87.25 459 ASN A CA 1
ATOM 3592 C C . ASN A 1 459 ? -12.476 3.362 1.231 1.00 87.25 459 ASN A C 1
ATOM 3594 O O . ASN A 1 459 ? -11.392 2.891 1.567 1.00 87.25 459 ASN A O 1
ATOM 3598 N N . LEU A 1 460 ? -12.906 3.307 -0.031 1.00 77.56 460 LEU A N 1
ATOM 3599 C CA . LEU A 1 460 ? -12.140 2.690 -1.123 1.00 77.56 460 LEU A CA 1
ATOM 3600 C C . LEU A 1 460 ? -11.362 3.720 -1.964 1.00 77.56 460 LEU A C 1
ATOM 3602 O O . LEU A 1 460 ? -10.409 3.357 -2.645 1.00 77.56 460 LEU A O 1
ATOM 3606 N N . CYS A 1 461 ? -11.733 5.001 -1.902 1.00 60.94 461 CYS A N 1
ATOM 3607 C CA . CYS A 1 461 ? -11.287 6.059 -2.814 1.00 60.94 461 CYS A CA 1
ATOM 3608 C C . CYS A 1 461 ? -10.162 6.941 -2.235 1.00 60.94 461 CYS A C 1
ATOM 3610 O O . CYS A 1 461 ? -10.104 8.136 -2.515 1.00 60.94 461 CYS A O 1
ATOM 3612 N N . SER A 1 462 ? -9.271 6.381 -1.409 1.00 68.50 462 SER A N 1
ATOM 3613 C CA . SER A 1 462 ? -8.146 7.098 -0.768 1.00 68.50 462 SER A CA 1
ATOM 3614 C C . SER A 1 462 ? -8.531 8.277 0.157 1.00 68.50 462 SER A C 1
ATOM 3616 O O . SER A 1 462 ? -7.655 9.027 0.586 1.00 68.50 462 SER A O 1
ATOM 3618 N N . GLU A 1 463 ? -9.806 8.439 0.531 1.00 83.94 463 GLU A N 1
ATOM 3619 C CA . GLU A 1 463 ? -10.259 9.554 1.376 1.00 83.94 463 GLU A CA 1
ATOM 3620 C C . GLU A 1 463 ? -10.035 9.283 2.883 1.00 83.94 463 GLU A C 1
ATOM 3622 O O . GLU A 1 463 ? -10.547 8.297 3.432 1.00 83.94 463 GLU A O 1
ATOM 3627 N N . PRO A 1 464 ? -9.302 10.151 3.606 1.00 88.44 464 PRO A N 1
ATOM 3628 C CA . PRO A 1 464 ? -9.117 9.996 5.041 1.00 88.44 464 PRO A CA 1
ATOM 3629 C C . PRO A 1 464 ? -10.369 10.400 5.831 1.00 88.44 464 PRO A C 1
ATOM 3631 O O . PRO A 1 464 ? -11.098 11.326 5.479 1.00 88.44 464 PRO A O 1
ATOM 3634 N N . ARG A 1 465 ? -10.563 9.765 6.987 1.00 93.00 465 ARG A N 1
ATOM 3635 C CA . ARG A 1 465 ? -11.495 10.222 8.016 1.00 93.00 465 ARG A CA 1
ATOM 3636 C C . ARG A 1 465 ? -10.769 11.224 8.904 1.00 93.00 465 ARG A C 1
ATOM 3638 O O . ARG A 1 465 ? -9.888 10.839 9.666 1.00 93.00 465 ARG A O 1
ATOM 3645 N N . VAL A 1 466 ? -11.113 12.504 8.814 1.00 93.81 466 VAL A N 1
ATOM 3646 C CA . VAL A 1 466 ? -10.381 13.551 9.541 1.00 93.81 466 VAL A CA 1
ATOM 3647 C C . VAL A 1 466 ? -11.046 13.825 10.881 1.00 93.81 466 VAL A C 1
ATOM 3649 O O . VAL A 1 466 ? -12.222 14.195 10.940 1.00 93.81 466 VAL A O 1
ATOM 3652 N N . TRP A 1 467 ? -10.294 13.645 11.964 1.00 95.62 467 TRP A N 1
ATOM 3653 C CA . TRP A 1 467 ? -10.707 13.999 13.320 1.00 95.62 467 TRP A CA 1
ATOM 3654 C C . TRP A 1 467 ? -9.940 15.213 13.839 1.00 95.62 467 TRP A C 1
ATOM 3656 O O . TRP A 1 467 ? -8.817 15.474 13.418 1.00 95.62 467 TRP A O 1
ATOM 3666 N N . ARG A 1 468 ? -10.526 15.924 14.802 1.00 94.12 468 ARG A N 1
ATOM 3667 C CA . ARG A 1 468 ? -9.787 16.771 15.745 1.00 94.12 468 ARG A CA 1
ATOM 3668 C C . ARG A 1 468 ? -9.814 16.088 17.103 1.00 94.12 468 ARG A C 1
ATOM 3670 O O . ARG A 1 468 ? -10.890 15.723 17.570 1.00 94.12 468 ARG A O 1
ATOM 3677 N N . VAL A 1 469 ? -8.650 15.903 17.709 1.00 94.44 469 VAL A N 1
ATOM 3678 C CA . VAL A 1 469 ? -8.498 15.354 19.061 1.00 94.44 469 VAL A CA 1
ATOM 3679 C C . VAL A 1 469 ? -8.101 16.498 19.982 1.00 94.44 469 VAL A C 1
ATOM 3681 O O . VAL A 1 469 ? -7.120 17.183 19.706 1.00 94.44 469 VAL A O 1
ATOM 3684 N N . GLY A 1 470 ? -8.902 16.745 21.013 1.00 91.75 470 GLY A N 1
ATOM 3685 C CA . GLY A 1 470 ? -8.739 17.872 21.929 1.00 91.75 470 GLY A CA 1
ATOM 3686 C C . GLY A 1 470 ? -7.823 17.584 23.120 1.00 91.75 470 GLY A C 1
ATOM 3687 O O . GLY A 1 470 ? -7.151 16.554 23.193 1.00 91.75 470 GLY A O 1
ATOM 3688 N N . GLU A 1 471 ? -7.826 18.518 24.068 1.00 92.62 471 GLU A N 1
ATOM 3689 C CA . GLU A 1 471 ? -7.066 18.442 25.318 1.00 92.62 471 GLU A CA 1
ATOM 3690 C C . GLU A 1 471 ? -7.557 17.314 26.262 1.00 92.62 471 GLU A C 1
ATOM 3692 O O . GLU A 1 471 ? -8.658 16.779 26.073 1.00 92.62 471 GLU A O 1
ATOM 3697 N N . PRO A 1 472 ? -6.755 16.923 27.274 1.00 94.31 472 PRO A N 1
ATOM 3698 C CA . PRO A 1 472 ? -7.119 15.888 28.244 1.00 94.31 472 PRO A CA 1
ATOM 3699 C C . PRO A 1 472 ? -8.438 16.164 28.980 1.00 94.31 472 PRO A C 1
ATOM 3701 O O . PRO A 1 472 ? -8.759 17.303 29.317 1.00 94.31 472 PRO A O 1
ATOM 3704 N N . PHE A 1 473 ? -9.180 15.100 29.310 1.00 95.38 473 PHE A N 1
ATOM 3705 C CA . PHE A 1 473 ? -10.489 15.209 29.970 1.00 95.38 473 PHE A CA 1
ATOM 3706 C C . PHE A 1 473 ? -10.459 16.005 31.279 1.00 95.38 473 PHE A C 1
ATOM 3708 O O . PHE A 1 473 ? -11.379 16.766 31.556 1.00 95.38 473 PHE A O 1
ATOM 3715 N N . GLU A 1 474 ? -9.417 15.842 32.095 1.00 94.38 474 GLU A N 1
ATOM 3716 C CA . GLU A 1 474 ? -9.320 16.551 33.372 1.00 94.38 474 GLU A CA 1
ATOM 3717 C C . GLU A 1 474 ? -9.224 18.073 33.184 1.00 94.38 474 GLU A C 1
ATOM 3719 O O . GLU A 1 474 ? -9.840 18.819 33.945 1.00 94.38 474 GLU A O 1
ATOM 3724 N N . ASP A 1 475 ? -8.542 18.537 32.136 1.00 93.69 475 ASP A N 1
ATOM 3725 C CA . ASP A 1 475 ? -8.449 19.963 31.808 1.00 93.69 475 ASP A CA 1
ATOM 3726 C C . ASP A 1 475 ? -9.799 20.504 31.321 1.00 93.69 475 ASP A C 1
ATOM 3728 O O . ASP A 1 475 ? -10.234 21.585 31.735 1.00 93.69 475 ASP A O 1
ATOM 3732 N N . VAL A 1 476 ? -10.519 19.710 30.519 1.00 93.69 476 VAL A N 1
ATOM 3733 C CA . VAL A 1 476 ? -11.903 20.003 30.118 1.00 93.69 476 VAL A CA 1
ATOM 3734 C C . VAL A 1 476 ? -12.809 20.109 31.346 1.00 93.69 476 VAL A C 1
ATOM 3736 O O . VAL A 1 476 ? -13.541 21.091 31.494 1.00 93.69 476 VAL A O 1
ATOM 3739 N N . ALA A 1 477 ? -12.746 19.133 32.252 1.00 93.88 477 ALA A N 1
ATOM 3740 C CA . ALA A 1 477 ? -13.550 19.110 33.465 1.00 93.88 477 ALA A CA 1
ATOM 3741 C C . ALA A 1 477 ? -13.250 20.331 34.344 1.00 93.88 477 ALA A C 1
ATOM 3743 O O . ALA A 1 477 ? -14.171 21.070 34.677 1.00 93.88 477 ALA A O 1
ATOM 3744 N N . ARG A 1 478 ? -11.978 20.628 34.643 1.00 94.12 478 ARG A N 1
ATOM 3745 C CA . ARG A 1 478 ? -11.590 21.810 35.438 1.00 94.12 478 ARG A CA 1
ATOM 3746 C C . ARG A 1 478 ? -12.091 23.122 34.834 1.00 94.12 478 ARG A C 1
ATOM 3748 O O . ARG A 1 478 ? -12.487 24.016 35.578 1.00 94.12 478 ARG A O 1
ATOM 3755 N N . ARG A 1 479 ? -12.100 23.236 33.502 1.00 93.88 479 ARG A N 1
ATOM 3756 C CA . ARG A 1 479 ? -12.564 24.441 32.800 1.00 93.88 479 ARG A CA 1
ATOM 3757 C C . ARG A 1 479 ? -14.074 24.643 32.907 1.00 93.88 479 ARG A C 1
ATOM 3759 O O . ARG A 1 479 ? -14.514 25.766 33.133 1.00 93.88 479 ARG A O 1
ATOM 3766 N N . PHE A 1 480 ? -14.865 23.591 32.707 1.00 93.62 480 PHE A N 1
ATOM 3767 C CA . PHE A 1 480 ? -16.319 23.727 32.565 1.00 93.62 480 PHE A CA 1
ATOM 3768 C C . PHE A 1 480 ? -17.103 23.422 33.841 1.00 93.62 480 PHE A C 1
ATOM 3770 O O . PHE A 1 480 ? -18.138 24.056 34.054 1.00 93.62 480 PHE A O 1
ATOM 3777 N N . LEU A 1 481 ? -16.620 22.518 34.699 1.00 92.31 481 LEU A N 1
ATOM 3778 C CA . LEU A 1 481 ? -17.318 22.045 35.902 1.00 92.31 481 LEU A CA 1
ATOM 3779 C C . LEU A 1 481 ? -17.839 23.178 36.810 1.00 92.31 481 LEU A C 1
ATOM 3781 O O . LEU A 1 481 ? -18.998 23.084 37.215 1.00 92.31 481 LEU A O 1
ATOM 3785 N N . PRO A 1 482 ? -17.094 24.279 37.068 1.00 91.12 482 PRO A N 1
ATOM 3786 C CA . PRO A 1 482 ? -17.586 25.378 37.909 1.00 91.12 482 PRO A CA 1
ATOM 3787 C C . PRO A 1 482 ? -18.831 26.089 37.357 1.00 91.12 482 PRO A C 1
ATOM 3789 O O . PRO A 1 482 ? -19.569 26.716 38.111 1.00 91.12 482 PRO A O 1
ATOM 3792 N N . SER A 1 483 ? -19.057 26.006 36.043 1.00 88.62 483 SER A N 1
ATOM 3793 C CA . SER A 1 483 ? -20.155 26.683 35.341 1.00 88.62 483 SER A CA 1
ATOM 3794 C C . SER A 1 483 ? -21.360 25.782 35.055 1.00 88.62 483 SER A C 1
ATOM 3796 O O . SER A 1 483 ? -22.368 26.255 34.527 1.00 88.62 483 SER A O 1
ATOM 3798 N N . LEU A 1 484 ? -21.272 24.483 35.364 1.00 89.94 484 LEU A N 1
ATOM 3799 C CA . LEU A 1 484 ? -22.337 23.544 35.025 1.00 89.94 484 LEU A CA 1
ATOM 3800 C C . LEU A 1 484 ? -23.528 23.683 35.980 1.00 89.94 484 LEU A C 1
ATOM 3802 O O . LEU A 1 484 ? -23.351 23.870 37.186 1.00 89.94 484 LEU A O 1
ATOM 3806 N N . PRO A 1 485 ? -24.763 23.537 35.471 1.00 85.50 485 PRO A N 1
ATOM 3807 C CA . PRO A 1 485 ? -25.940 23.560 36.321 1.00 85.50 485 PRO A CA 1
ATOM 3808 C C . PRO A 1 485 ? -25.959 22.321 37.218 1.00 85.50 485 PRO A C 1
ATOM 3810 O O . PRO A 1 485 ? -25.820 21.193 36.742 1.00 85.50 485 PRO A O 1
ATOM 3813 N N . LYS A 1 486 ? -26.200 22.520 38.515 1.00 82.94 486 LYS A N 1
ATOM 3814 C CA . LYS A 1 486 ? -26.429 21.413 39.450 1.00 82.94 486 LYS A CA 1
ATOM 3815 C C . LYS A 1 486 ? -27.757 20.709 39.130 1.00 82.94 486 LYS A C 1
ATOM 3817 O O . LYS A 1 486 ? -28.706 21.370 38.694 1.00 82.94 486 LYS A O 1
ATOM 3822 N N . PRO A 1 487 ? -27.862 19.387 39.333 1.00 80.56 487 PRO A N 1
ATOM 3823 C CA . PRO A 1 487 ? -29.126 18.687 39.149 1.00 80.56 487 PRO A CA 1
ATOM 3824 C C . PRO A 1 487 ? -30.162 19.197 40.159 1.00 80.56 487 PRO A C 1
ATOM 3826 O O . PRO A 1 487 ? -29.935 19.181 41.367 1.00 80.56 487 PRO A O 1
ATOM 3829 N N . MET A 1 488 ? -31.322 19.647 39.675 1.00 81.12 488 MET A N 1
ATOM 3830 C CA . MET A 1 488 ? -32.419 20.046 40.562 1.00 81.12 488 MET A CA 1
ATOM 3831 C C . MET A 1 488 ? -33.007 18.817 41.281 1.00 81.12 488 MET A C 1
ATOM 3833 O O . MET A 1 488 ? -33.243 17.791 40.621 1.00 81.12 488 MET A O 1
ATOM 3837 N N . PRO A 1 489 ? -33.306 18.901 42.594 1.00 79.19 489 PRO A N 1
ATOM 3838 C CA . PRO A 1 489 ? -33.958 17.820 43.329 1.00 79.19 489 PRO A CA 1
ATOM 3839 C C . PRO A 1 489 ? -35.237 17.341 42.623 1.00 79.19 489 PRO A C 1
ATOM 3841 O O . PRO A 1 489 ? -36.057 18.141 42.183 1.00 79.19 489 PRO A O 1
ATOM 3844 N N . GLY A 1 490 ? -35.398 16.024 42.463 1.00 76.00 490 GLY A N 1
ATOM 3845 C CA . GLY A 1 490 ? -36.574 15.416 41.816 1.00 76.00 490 GLY A CA 1
ATOM 3846 C C . GLY A 1 490 ? -36.562 15.378 40.278 1.00 76.00 490 GLY A C 1
ATOM 3847 O O . GLY A 1 490 ? -37.284 14.570 39.692 1.00 76.00 490 GLY A O 1
ATOM 3848 N N . CYS A 1 491 ? -35.694 16.138 39.599 1.00 81.25 491 CYS A N 1
ATOM 3849 C CA . CYS A 1 491 ? -35.647 16.187 38.129 1.00 81.25 491 CYS A CA 1
ATOM 3850 C C . CYS A 1 491 ? -35.345 14.814 37.497 1.00 81.25 491 CYS A C 1
ATOM 3852 O O . CYS A 1 491 ? -36.029 14.377 36.573 1.00 81.25 491 CYS A O 1
ATOM 3854 N N . ALA A 1 492 ? -34.381 14.066 38.043 1.00 77.75 492 ALA A N 1
ATOM 3855 C CA . ALA A 1 492 ? -34.039 12.730 37.545 1.00 77.75 492 ALA A CA 1
ATOM 3856 C C . ALA A 1 492 ? -35.187 11.709 37.696 1.00 77.75 492 ALA A C 1
ATOM 3858 O O . ALA A 1 492 ? -35.304 10.785 36.888 1.00 77.75 492 ALA A O 1
ATOM 3859 N N . TRP A 1 493 ? -36.032 11.870 38.722 1.00 81.31 493 TRP A N 1
ATOM 3860 C CA . TRP A 1 493 ? -37.231 11.051 38.911 1.00 81.31 493 TRP A CA 1
ATOM 3861 C C . TRP A 1 493 ? -38.307 11.423 37.887 1.00 81.31 493 TRP A C 1
ATOM 3863 O O . TRP A 1 493 ? -38.847 10.535 37.229 1.00 81.31 493 TRP A O 1
ATOM 3873 N N . LEU A 1 494 ? -38.533 12.723 37.670 1.00 77.00 494 LEU A N 1
ATOM 3874 C CA . LEU A 1 494 ? -39.493 13.225 36.688 1.00 77.00 494 LEU A CA 1
ATOM 3875 C C . LEU A 1 494 ? -39.122 12.813 35.255 1.00 77.00 494 LEU A C 1
ATOM 3877 O O . LEU A 1 494 ? -39.975 12.341 34.511 1.00 77.00 494 LEU A O 1
ATOM 3881 N N . LEU A 1 495 ? -37.843 12.907 34.876 1.00 80.81 495 LEU A N 1
ATOM 3882 C CA . LEU A 1 495 ? -37.359 12.479 33.555 1.00 80.81 495 LEU A CA 1
ATOM 3883 C C . LEU A 1 495 ? -37.593 10.983 33.297 1.00 80.81 495 LEU A C 1
ATOM 3885 O O . LEU A 1 495 ? -37.946 10.601 32.178 1.00 80.81 495 LEU A O 1
ATOM 3889 N N . LYS A 1 496 ? -37.436 10.143 34.329 1.00 78.12 496 LYS A N 1
ATOM 3890 C CA . LYS A 1 496 ? -37.761 8.713 34.257 1.00 78.12 496 LYS A CA 1
ATOM 3891 C C . LYS A 1 496 ? -39.273 8.498 34.158 1.00 78.12 496 LYS A C 1
ATOM 3893 O O . LYS A 1 496 ? -39.710 7.704 33.328 1.00 78.12 496 LYS A O 1
ATOM 3898 N N . LEU A 1 497 ? -40.064 9.200 34.975 1.00 79.12 497 LEU A N 1
ATOM 3899 C CA . LEU A 1 497 ? -41.528 9.100 34.980 1.00 79.12 497 LEU A CA 1
ATOM 3900 C C . LEU A 1 497 ? -42.116 9.459 33.607 1.00 79.12 497 LEU A C 1
ATOM 3902 O O . LEU A 1 497 ? -42.940 8.722 33.074 1.00 79.12 497 LEU A O 1
ATOM 3906 N N . LEU A 1 498 ? -41.615 10.536 32.998 1.00 81.69 498 LEU A N 1
ATOM 3907 C CA . LEU A 1 498 ? -41.995 10.998 31.660 1.00 81.69 498 LEU A CA 1
ATOM 3908 C C . LEU A 1 498 ? -41.375 10.166 30.520 1.00 81.69 498 LEU A C 1
ATOM 3910 O O . LEU A 1 498 ? -41.547 10.506 29.353 1.00 81.69 498 LEU A O 1
ATOM 3914 N N . ARG A 1 499 ? -40.640 9.086 30.832 1.00 76.94 499 ARG A N 1
ATOM 3915 C CA . ARG A 1 499 ? -39.945 8.205 29.870 1.00 76.94 499 ARG A CA 1
ATOM 3916 C C . ARG A 1 499 ? -38.972 8.931 28.929 1.00 76.94 499 ARG A C 1
ATOM 3918 O O . ARG A 1 499 ? -38.635 8.411 27.865 1.00 76.94 499 ARG A O 1
ATOM 3925 N N . VAL A 1 500 ? -38.475 10.102 29.329 1.00 77.31 500 VAL A N 1
ATOM 3926 C CA . VAL A 1 500 ? -37.438 10.849 28.596 1.00 77.31 500 VAL A CA 1
ATOM 3927 C C . VAL A 1 500 ? -36.091 10.128 28.708 1.00 77.31 500 VAL A C 1
ATOM 3929 O O . VAL A 1 500 ? -35.330 10.054 27.740 1.00 77.31 500 VAL A O 1
ATOM 3932 N N . THR A 1 501 ? -35.807 9.543 29.874 1.00 76.56 501 THR A N 1
ATOM 3933 C CA . THR A 1 501 ? -34.659 8.658 30.101 1.00 76.56 501 THR A CA 1
ATOM 3934 C C . THR A 1 501 ? -35.126 7.232 30.377 1.00 76.56 501 THR A C 1
ATOM 3936 O O . THR A 1 501 ? -36.142 7.014 31.036 1.00 76.56 501 THR A O 1
ATOM 3939 N N . LYS A 1 502 ? -34.372 6.232 29.897 1.00 74.06 502 LYS A N 1
ATOM 3940 C CA . LYS A 1 502 ? -34.704 4.814 30.143 1.00 74.06 502 LYS A CA 1
ATOM 3941 C C . LYS A 1 502 ? -34.583 4.414 31.618 1.00 74.06 502 LYS A C 1
ATOM 3943 O O . LYS A 1 502 ? -35.299 3.532 32.082 1.00 74.06 502 LYS A O 1
ATOM 3948 N N . THR A 1 503 ? -33.677 5.057 32.344 1.00 81.00 503 THR A N 1
ATOM 3949 C CA . THR A 1 503 ? -33.419 4.853 33.773 1.00 81.00 503 THR A CA 1
ATOM 3950 C C . THR A 1 503 ? -33.274 6.209 34.474 1.00 81.00 503 THR A C 1
ATOM 3952 O O . THR A 1 503 ? -33.333 7.260 33.830 1.00 81.00 503 THR A O 1
ATOM 3955 N N . ARG A 1 504 ? -33.140 6.216 35.808 1.00 83.19 504 ARG A N 1
ATOM 3956 C CA . ARG A 1 504 ? -32.950 7.456 36.580 1.00 83.19 504 ARG A CA 1
ATOM 3957 C C . ARG A 1 504 ? -31.546 7.997 36.316 1.00 83.19 504 ARG A C 1
ATOM 3959 O O . ARG A 1 504 ? -30.584 7.306 36.614 1.00 83.19 504 ARG A O 1
ATOM 3966 N N . ARG A 1 505 ? -31.421 9.215 35.798 1.00 85.75 505 ARG A N 1
ATOM 3967 C CA . ARG A 1 505 ? -30.113 9.834 35.535 1.00 85.75 505 ARG A CA 1
ATOM 3968 C C . ARG A 1 505 ? -29.302 9.982 36.837 1.00 85.75 505 ARG A C 1
ATOM 3970 O O . ARG A 1 505 ? -29.856 10.499 37.808 1.00 85.75 505 ARG A O 1
ATOM 3977 N N . SER A 1 506 ? -28.051 9.511 36.852 1.00 89.38 506 SER A N 1
ATOM 3978 C CA . SER A 1 506 ? -27.111 9.749 37.961 1.00 89.38 506 SER A CA 1
ATOM 3979 C C . SER A 1 506 ? -26.570 11.182 37.927 1.00 89.38 506 SER A C 1
ATOM 3981 O O . SER A 1 506 ? -26.766 11.899 36.940 1.00 89.38 506 SER A O 1
ATOM 3983 N N . GLU A 1 507 ? -25.888 11.611 38.988 1.00 89.06 507 GLU A N 1
ATOM 3984 C CA . GLU A 1 507 ? -25.214 12.911 38.982 1.00 89.06 507 GLU A CA 1
ATOM 3985 C C . GLU A 1 507 ? -24.059 12.924 37.977 1.00 89.06 507 GLU A C 1
ATOM 3987 O O . GLU A 1 507 ? -23.930 13.876 37.207 1.00 89.06 507 GLU A O 1
ATOM 3992 N N . TYR A 1 508 ? -23.316 11.819 37.872 1.00 91.62 508 TYR A N 1
ATOM 3993 C CA . TYR A 1 508 ? -22.309 11.624 36.829 1.00 91.62 508 TYR A CA 1
ATOM 3994 C C . TYR A 1 508 ? -22.877 11.845 35.416 1.00 91.62 508 TYR A C 1
ATOM 3996 O O . TYR A 1 508 ? -22.337 12.631 34.639 1.00 91.62 508 TYR A O 1
ATOM 4004 N N . ASP A 1 509 ? -23.998 11.197 35.081 1.00 89.81 509 ASP A N 1
ATOM 4005 C CA . ASP A 1 509 ? -24.611 11.307 33.750 1.00 89.81 509 ASP A CA 1
ATOM 4006 C C . ASP A 1 509 ? -25.126 12.725 33.466 1.00 89.81 509 ASP A C 1
ATOM 4008 O O . ASP A 1 509 ? -25.137 13.180 32.320 1.00 89.81 509 ASP A O 1
ATOM 4012 N N . HIS A 1 510 ? -25.575 13.428 34.510 1.00 90.44 510 HIS A N 1
ATOM 4013 C CA . HIS A 1 510 ? -25.955 14.835 34.427 1.00 90.44 510 HIS A CA 1
ATOM 4014 C C . HIS A 1 510 ? -24.739 15.706 34.099 1.00 90.44 510 HIS A C 1
ATOM 4016 O O . HIS A 1 510 ? -24.779 16.449 33.119 1.00 90.44 510 HIS A O 1
ATOM 4022 N N . LEU A 1 511 ? -23.643 15.561 34.845 1.00 92.44 511 LEU A N 1
ATOM 4023 C CA . LEU A 1 511 ? -22.406 16.306 34.608 1.00 92.44 511 LEU A CA 1
ATOM 4024 C C . LEU A 1 511 ? -21.822 16.021 33.221 1.00 92.44 511 LEU A C 1
ATOM 4026 O O . LEU A 1 511 ? -21.528 16.965 32.495 1.00 92.44 511 LEU A O 1
ATOM 4030 N N . MET A 1 512 ? -21.728 14.756 32.803 1.00 93.75 512 MET A N 1
ATOM 4031 C CA . MET A 1 512 ? -21.217 14.383 31.477 1.00 93.75 512 MET A CA 1
ATOM 4032 C C . MET A 1 512 ? -22.048 14.972 30.335 1.00 93.75 512 MET A C 1
ATOM 4034 O O . MET A 1 512 ? -21.490 15.484 29.365 1.00 93.75 512 MET A O 1
ATOM 4038 N N . LEU A 1 513 ? -23.381 14.951 30.447 1.00 91.75 513 LEU A N 1
ATOM 4039 C CA . LEU A 1 513 ? -24.257 15.549 29.437 1.00 91.75 513 LEU A CA 1
ATOM 4040 C C . LEU A 1 513 ? -24.082 17.072 29.366 1.00 91.75 513 LEU A C 1
ATOM 4042 O O . LEU A 1 513 ? -24.049 17.644 28.277 1.00 91.75 513 LEU A O 1
ATOM 4046 N N . HIS A 1 514 ? -23.955 17.727 30.519 1.00 92.06 514 HIS A N 1
ATOM 4047 C CA . HIS A 1 514 ? -23.745 19.169 30.579 1.00 92.06 514 HIS A CA 1
ATOM 4048 C C . HIS A 1 514 ? -22.333 19.582 30.143 1.00 92.06 514 HIS A C 1
ATOM 4050 O O . HIS A 1 514 ? -22.205 20.623 29.506 1.00 92.06 514 HIS A O 1
ATOM 4056 N N . LEU A 1 515 ? -21.305 18.763 30.388 1.00 93.19 515 LEU A N 1
ATOM 4057 C CA . LEU A 1 515 ? -19.966 18.935 29.816 1.00 93.19 515 LEU A CA 1
ATOM 4058 C C . LEU A 1 515 ? -20.013 18.844 28.292 1.00 93.19 515 LEU A C 1
ATOM 4060 O O . LEU A 1 515 ? -19.556 19.763 27.618 1.00 93.19 515 LEU A O 1
ATOM 4064 N N . HIS A 1 516 ? -20.623 17.785 27.752 1.00 92.81 516 HIS A N 1
ATOM 4065 C CA . HIS A 1 516 ? -20.814 17.614 26.312 1.00 92.81 516 HIS A CA 1
ATOM 4066 C C . HIS A 1 516 ? -21.478 18.851 25.682 1.00 92.81 516 HIS A C 1
ATOM 4068 O O . HIS A 1 516 ? -20.971 19.410 24.706 1.00 92.81 516 HIS A O 1
ATOM 4074 N N . ASP A 1 517 ? -22.591 19.316 26.254 1.00 92.25 517 ASP A N 1
ATOM 4075 C CA . ASP A 1 517 ? -23.311 20.481 25.739 1.00 92.25 517 ASP A CA 1
ATOM 4076 C C . ASP A 1 517 ? -22.505 21.783 25.909 1.00 92.25 517 ASP A C 1
ATOM 4078 O O . ASP A 1 517 ? -22.469 22.597 24.987 1.00 92.25 517 ASP A O 1
ATOM 4082 N N . ALA A 1 518 ? -21.816 21.984 27.037 1.00 92.25 518 ALA A N 1
ATOM 4083 C CA . ALA A 1 518 ? -21.003 23.177 27.281 1.00 92.25 518 ALA A CA 1
ATOM 4084 C C . ALA A 1 518 ? -19.811 23.274 26.316 1.00 92.25 518 ALA A C 1
ATOM 4086 O O . ALA A 1 518 ? -19.569 24.343 25.747 1.00 92.25 518 ALA A O 1
ATOM 4087 N N . MET A 1 519 ? -19.123 22.155 26.060 1.00 93.88 519 MET A N 1
ATOM 4088 C CA . MET A 1 519 ? -18.041 22.080 25.076 1.00 93.88 519 MET A CA 1
ATOM 4089 C C . MET A 1 519 ? -18.538 22.474 23.683 1.00 93.88 519 MET A C 1
ATOM 4091 O O . MET A 1 519 ? -17.913 23.299 23.016 1.00 93.88 519 MET A O 1
ATOM 4095 N N . LYS A 1 520 ? -19.683 21.930 23.241 1.00 92.44 520 LYS A N 1
ATOM 4096 C CA . LYS A 1 520 ? -20.251 22.235 21.915 1.00 92.44 520 LYS A CA 1
ATOM 4097 C C . LYS A 1 520 ? -20.807 23.657 21.805 1.00 92.44 520 LYS A C 1
ATOM 4099 O O . LYS A 1 520 ? -20.805 24.220 20.707 1.00 92.44 520 LYS A O 1
ATOM 4104 N N . ALA A 1 521 ? -21.305 24.234 22.897 1.00 91.75 521 ALA A N 1
ATOM 4105 C CA . ALA A 1 521 ? -21.866 25.584 22.910 1.00 91.75 521 ALA A CA 1
ATOM 4106 C C . ALA A 1 521 ? -20.785 26.678 22.886 1.00 91.75 521 ALA A C 1
ATOM 4108 O O . ALA A 1 521 ? -20.993 27.732 22.286 1.00 91.75 521 ALA A O 1
ATOM 4109 N N . ASN A 1 522 ? -19.634 26.441 23.521 1.00 92.44 522 ASN A N 1
ATOM 4110 C CA . ASN A 1 522 ? -18.588 27.447 23.665 1.00 92.44 522 ASN A CA 1
ATOM 4111 C C . ASN A 1 522 ? -17.720 27.558 22.395 1.00 92.44 522 ASN A C 1
ATOM 4113 O O . ASN A 1 522 ? -16.775 26.798 22.197 1.00 92.44 522 ASN A O 1
ATOM 4117 N N . LEU A 1 523 ? -18.020 28.532 21.531 1.00 91.12 523 LEU A N 1
ATOM 4118 C CA . LEU A 1 523 ? -17.273 28.755 20.284 1.00 91.12 523 LEU A CA 1
ATOM 4119 C C . LEU A 1 523 ? -15.817 29.183 20.515 1.00 91.12 523 LEU A C 1
ATOM 4121 O O . LEU A 1 523 ? -14.950 28.789 19.739 1.00 91.12 523 LEU A O 1
ATOM 4125 N N . GLY A 1 524 ? -15.541 29.933 21.588 1.00 90.75 524 GLY A N 1
ATOM 4126 C CA . GLY A 1 524 ? -14.175 30.307 21.958 1.00 90.75 524 GLY A CA 1
ATOM 4127 C C . GLY A 1 524 ? -13.330 29.070 22.252 1.00 90.75 524 GLY A C 1
ATOM 4128 O O . GLY A 1 524 ? -12.261 28.904 21.677 1.00 90.75 524 GLY A O 1
ATOM 4129 N N . TYR A 1 525 ? -13.870 28.139 23.043 1.00 91.62 525 TYR A N 1
ATOM 4130 C CA . TYR A 1 525 ? -13.255 26.838 23.306 1.00 91.62 525 TYR A CA 1
ATOM 4131 C C . TYR A 1 525 ? -13.003 26.046 22.016 1.00 91.62 525 TYR A C 1
ATOM 4133 O O . TYR A 1 525 ? -11.905 25.546 21.803 1.00 91.62 525 TYR A O 1
ATOM 4141 N N . GLN A 1 526 ? -13.990 25.971 21.118 1.00 92.25 526 GLN A N 1
ATOM 4142 C CA . GLN A 1 526 ? -13.854 25.233 19.855 1.00 92.25 526 GLN A CA 1
ATOM 4143 C C . GLN A 1 526 ? -12.726 25.767 18.954 1.00 92.25 526 GLN A C 1
ATOM 4145 O O . GLN A 1 526 ? -12.160 24.997 18.172 1.00 92.25 526 GLN A O 1
ATOM 4150 N N . GLN A 1 527 ? -12.417 27.064 19.054 1.00 88.69 527 GLN A N 1
ATOM 4151 C CA . GLN A 1 527 ? -11.384 27.738 18.267 1.00 88.69 527 GLN A CA 1
ATOM 4152 C C . GLN A 1 527 ? -10.000 27.694 18.927 1.00 88.69 527 GLN A C 1
ATOM 4154 O O . GLN A 1 527 ? -9.018 27.462 18.229 1.00 88.69 527 GLN A O 1
ATOM 4159 N N . SER A 1 528 ? -9.908 27.923 20.241 1.00 89.94 528 SER A N 1
ATOM 4160 C CA . SER A 1 528 ? -8.627 28.148 20.928 1.00 89.94 528 SER A CA 1
ATOM 4161 C C . SER A 1 528 ? -8.139 26.989 21.794 1.00 89.94 528 SER A C 1
ATOM 4163 O O . SER A 1 528 ? -6.979 27.001 22.207 1.00 89.94 528 SER A O 1
ATOM 4165 N N . ALA A 1 529 ? -8.980 25.989 22.084 1.00 91.69 529 ALA A N 1
ATOM 4166 C CA . ALA A 1 529 ? -8.554 24.848 22.888 1.00 91.69 529 ALA A CA 1
ATOM 4167 C C . ALA A 1 529 ? -7.424 24.070 22.187 1.00 91.69 529 ALA A C 1
ATOM 4169 O O . ALA A 1 529 ? -7.480 23.903 20.959 1.00 91.69 529 ALA A O 1
ATOM 4170 N N . PRO A 1 530 ? -6.434 23.550 22.944 1.00 92.88 530 PRO A N 1
ATOM 4171 C CA . PRO A 1 530 ? -5.413 22.667 22.399 1.00 92.88 530 PRO A CA 1
ATOM 4172 C C . PRO A 1 530 ? -6.065 21.483 21.688 1.00 92.88 530 PRO A C 1
ATOM 4174 O O . PRO A 1 530 ? -6.855 20.743 22.276 1.00 92.88 530 PRO A O 1
ATOM 4177 N N . GLN A 1 531 ? -5.758 21.325 20.405 1.00 93.31 531 GLN A N 1
ATOM 4178 C CA . GLN A 1 531 ? -6.326 20.273 19.577 1.00 93.31 531 GLN A CA 1
ATOM 4179 C C . GLN A 1 531 ? -5.391 19.930 18.420 1.00 93.31 531 GLN A C 1
ATOM 4181 O O . GLN A 1 531 ? -4.655 20.783 17.924 1.00 93.31 531 GLN A O 1
ATOM 4186 N N . GLN A 1 532 ? -5.450 18.683 17.970 1.00 92.00 532 GLN A N 1
ATOM 4187 C CA . GLN A 1 532 ? -4.679 18.185 16.842 1.00 92.00 532 GLN A CA 1
ATOM 4188 C C . GLN A 1 532 ? -5.614 17.620 15.778 1.00 92.00 532 GLN A C 1
ATOM 4190 O O . GLN A 1 532 ? -6.477 16.793 16.073 1.00 92.00 532 GLN A O 1
ATOM 4195 N N . THR A 1 533 ? -5.413 18.032 14.528 1.00 93.12 533 THR A N 1
ATOM 4196 C CA . THR A 1 533 ? -6.069 17.410 13.377 1.00 93.12 533 THR A CA 1
ATOM 4197 C C . THR A 1 533 ? -5.358 16.107 13.033 1.00 93.12 533 THR A C 1
ATOM 4199 O O . THR A 1 533 ? -4.158 16.102 12.763 1.00 93.12 533 THR A O 1
ATOM 4202 N N . VAL A 1 534 ? -6.102 15.005 13.031 1.00 91.25 534 VAL A N 1
ATOM 4203 C CA . VAL A 1 534 ? -5.600 13.657 12.765 1.00 91.25 534 VAL A CA 1
ATOM 4204 C C . VAL A 1 534 ? -6.362 13.075 11.571 1.00 91.25 534 VAL A C 1
ATOM 4206 O O . VAL A 1 534 ? -7.546 12.750 11.700 1.00 91.25 534 VAL A O 1
ATOM 4209 N N . PRO A 1 535 ? -5.726 12.963 10.391 1.00 91.44 535 PRO A N 1
ATOM 4210 C CA . PRO A 1 535 ? -6.302 12.249 9.262 1.00 91.44 535 PRO A CA 1
ATOM 4211 C C . PRO A 1 535 ? -6.088 10.741 9.441 1.00 91.44 535 PRO A C 1
ATOM 4213 O O . PRO A 1 535 ? -4.950 10.284 9.478 1.00 91.44 535 PRO A O 1
ATOM 4216 N N . PHE A 1 536 ? -7.171 9.967 9.521 1.00 90.00 536 PHE A N 1
ATOM 4217 C CA . PHE A 1 536 ? -7.131 8.502 9.527 1.00 90.00 536 PHE A CA 1
ATOM 4218 C C . PHE A 1 536 ? -7.307 7.970 8.096 1.00 90.00 536 PHE A C 1
ATOM 4220 O O . PHE A 1 536 ? -8.425 8.018 7.567 1.00 90.00 536 PHE A O 1
ATOM 4227 N N . PRO A 1 537 ? -6.245 7.480 7.429 1.00 86.06 537 PRO A N 1
ATOM 4228 C CA . PRO A 1 537 ? -6.319 7.028 6.040 1.00 86.06 537 PRO A CA 1
ATOM 4229 C C . PRO A 1 537 ? -7.236 5.809 5.868 1.00 86.06 537 PRO A C 1
ATOM 4231 O O . PRO A 1 537 ? -7.522 5.111 6.848 1.00 86.06 537 PRO A O 1
ATOM 4234 N N . PRO A 1 538 ? -7.689 5.510 4.642 1.00 85.69 538 PRO A N 1
ATOM 4235 C CA . PRO A 1 538 ? -8.387 4.262 4.351 1.00 85.69 538 PRO A CA 1
ATOM 4236 C C . PRO A 1 538 ? -7.639 3.018 4.814 1.00 85.69 538 PRO A C 1
ATOM 4238 O O . PRO A 1 538 ? -6.422 2.916 4.670 1.00 85.69 538 PRO A O 1
ATOM 4241 N N . GLY A 1 539 ? -8.378 2.064 5.378 1.00 84.56 539 GLY A N 1
ATOM 4242 C CA . GLY A 1 539 ? -7.823 0.820 5.903 1.00 84.56 539 GLY A CA 1
ATOM 4243 C C . GLY A 1 539 ? -7.163 0.943 7.280 1.00 84.56 539 GLY A C 1
ATOM 4244 O O . GLY A 1 539 ? -6.676 -0.059 7.792 1.00 84.56 539 GLY A O 1
ATOM 4245 N N . SER A 1 540 ? -7.162 2.125 7.900 1.00 89.31 540 SER A N 1
ATOM 4246 C CA . SER A 1 540 ? -6.676 2.292 9.271 1.00 89.31 540 SER A CA 1
ATOM 4247 C C . SER A 1 540 ? -7.747 1.997 10.323 1.00 89.31 540 SER A C 1
ATOM 4249 O O . SER A 1 540 ? -8.951 2.185 10.099 1.00 89.31 540 SER A O 1
ATOM 4251 N N . VAL A 1 541 ? -7.288 1.565 11.500 1.00 93.56 541 VAL A N 1
ATOM 4252 C CA . VAL A 1 541 ? -8.109 1.346 12.697 1.00 93.56 541 VAL A CA 1
ATOM 4253 C C . VAL A 1 541 ? -7.623 2.249 13.816 1.00 93.56 541 VAL A C 1
ATOM 4255 O O . VAL A 1 541 ? -6.424 2.473 13.976 1.00 93.56 541 VAL A O 1
ATOM 4258 N N . TRP A 1 542 ? -8.545 2.747 14.629 1.00 95.19 542 TRP A N 1
ATOM 4259 C CA . TRP A 1 542 ? -8.190 3.413 15.875 1.00 95.19 542 TRP A CA 1
ATOM 4260 C C . TRP A 1 542 ? -9.139 3.030 17.004 1.00 95.19 542 TRP A C 1
ATOM 4262 O O . TRP A 1 542 ? -10.302 2.688 16.778 1.00 95.19 542 TRP A O 1
ATOM 4272 N N . VAL A 1 543 ? -8.615 3.058 18.227 1.00 95.94 543 VAL A N 1
ATOM 4273 C CA . VAL A 1 543 ? -9.315 2.646 19.445 1.00 95.94 543 VAL A CA 1
ATOM 4274 C C . VAL A 1 543 ? -9.182 3.742 20.491 1.00 95.94 543 VAL A C 1
ATOM 4276 O O . VAL A 1 543 ? -8.082 4.234 20.739 1.00 95.94 543 VAL A O 1
ATOM 4279 N N . CYS A 1 544 ? -10.289 4.134 21.114 1.00 96.31 544 CYS A N 1
ATOM 4280 C CA . CYS A 1 544 ? -10.265 5.085 22.223 1.00 96.31 544 CYS A CA 1
ATOM 4281 C C . CYS A 1 544 ? -11.468 4.919 23.152 1.00 96.31 544 CYS A C 1
ATOM 4283 O O . CYS A 1 544 ? -12.496 4.343 22.783 1.00 96.31 544 CYS A O 1
ATOM 4285 N N . PHE A 1 545 ? -11.342 5.470 24.356 1.00 96.50 545 PHE A N 1
ATOM 4286 C CA . PHE A 1 545 ? -12.472 5.690 25.245 1.00 96.50 545 PHE A CA 1
ATOM 4287 C C . PHE A 1 545 ? -13.135 7.028 24.910 1.00 96.50 545 PHE A C 1
ATOM 4289 O O . PHE A 1 545 ? -12.646 8.091 25.289 1.00 96.50 545 PHE A O 1
ATOM 4296 N N . SER A 1 546 ? -14.238 6.995 24.166 1.00 94.88 546 SER A N 1
ATOM 4297 C CA . SER A 1 546 ? -14.846 8.200 23.592 1.00 94.88 546 SER A CA 1
ATOM 4298 C C . SER A 1 546 ? -15.583 9.076 24.613 1.00 94.88 546 SER A C 1
ATOM 4300 O O . SER A 1 546 ? -15.889 10.231 24.324 1.00 94.88 546 SER A O 1
ATOM 4302 N N . ASP A 1 547 ? -15.822 8.561 25.820 1.00 94.19 547 ASP A N 1
ATOM 4303 C CA . ASP A 1 547 ? -16.308 9.303 26.991 1.00 94.19 547 ASP A CA 1
ATOM 4304 C C . ASP A 1 547 ? -15.213 10.128 27.694 1.00 94.19 547 ASP A C 1
ATOM 4306 O O . ASP A 1 547 ? -15.517 10.954 28.548 1.00 94.19 547 ASP A O 1
ATOM 4310 N N . GLN A 1 548 ? -13.942 9.919 27.346 1.00 95.19 548 GLN A N 1
ATOM 4311 C CA . GLN A 1 548 ? -12.791 10.612 27.933 1.00 95.19 548 GLN A CA 1
ATOM 4312 C C . GLN A 1 548 ? -11.984 11.365 26.874 1.00 95.19 548 GLN A C 1
ATOM 4314 O O . GLN A 1 548 ? -11.556 12.495 27.097 1.00 95.19 548 GLN A O 1
ATOM 4319 N N . THR A 1 549 ? -11.776 10.767 25.703 1.00 94.56 549 THR A N 1
ATOM 4320 C CA . THR A 1 549 ? -11.088 11.418 24.590 1.00 94.56 549 THR A CA 1
ATOM 4321 C C . THR A 1 549 ? -11.970 12.520 24.004 1.00 94.56 549 THR A C 1
ATOM 4323 O O . THR A 1 549 ? -12.997 12.236 23.387 1.00 94.56 549 THR A O 1
ATOM 4326 N N . SER A 1 550 ? -11.548 13.780 24.143 1.00 94.50 550 SER A N 1
ATOM 4327 C CA . SER A 1 550 ? -12.172 14.910 23.447 1.00 94.50 550 SER A CA 1
ATOM 4328 C C . SER A 1 550 ? -11.966 14.756 21.940 1.00 94.50 550 SER A C 1
ATOM 4330 O O . SER A 1 550 ? -10.827 14.693 21.473 1.00 94.50 550 SER A O 1
ATOM 4332 N N . HIS A 1 551 ? -13.050 14.654 21.174 1.00 95.56 551 HIS A N 1
ATOM 4333 C CA . HIS A 1 551 ? -12.979 14.375 19.744 1.00 95.56 551 HIS A CA 1
ATOM 4334 C C . HIS A 1 551 ? -14.050 15.115 18.935 1.00 95.56 551 HIS A C 1
ATOM 4336 O O . HIS A 1 551 ? -15.107 15.495 19.436 1.00 95.56 551 HIS A O 1
ATOM 4342 N N . ALA A 1 552 ? -13.751 15.335 17.658 1.00 93.88 552 ALA A N 1
ATOM 4343 C CA . ALA A 1 552 ? -14.656 15.878 16.654 1.00 93.88 552 ALA A CA 1
ATOM 4344 C C . ALA A 1 552 ? -14.349 15.265 15.290 1.00 93.88 552 ALA A C 1
ATOM 4346 O O . ALA A 1 552 ? -13.188 15.007 14.982 1.00 93.88 552 ALA A O 1
ATOM 4347 N N . VAL A 1 553 ? -15.364 15.077 14.450 1.00 93.25 553 VAL A N 1
ATOM 4348 C CA . VAL A 1 553 ? -15.202 14.557 13.087 1.00 93.25 553 VAL A CA 1
ATOM 4349 C C . VAL A 1 553 ? -15.447 15.659 12.058 1.00 93.25 553 VAL A C 1
ATOM 4351 O O . VAL A 1 553 ? -16.520 16.253 12.025 1.00 93.25 553 VAL A O 1
ATOM 4354 N N . MET A 1 554 ? -14.451 15.927 11.216 1.00 91.88 554 MET A N 1
ATOM 4355 C CA . MET A 1 554 ? -14.468 17.043 10.262 1.00 91.88 554 MET A CA 1
ATOM 4356 C C . MET A 1 554 ? -14.913 16.614 8.869 1.00 91.88 554 MET A C 1
ATOM 4358 O O . MET A 1 554 ? -15.695 17.316 8.236 1.00 91.88 554 MET A O 1
ATOM 4362 N N . SER A 1 555 ? -14.431 15.463 8.404 1.00 92.31 555 SER A N 1
ATOM 4363 C CA . SER A 1 555 ? -14.723 14.952 7.065 1.00 92.31 555 SER A CA 1
ATOM 4364 C C . SER A 1 555 ? -14.590 13.434 6.982 1.00 92.31 555 SER A C 1
ATOM 4366 O O . SER A 1 555 ? -14.075 12.779 7.901 1.00 92.31 555 SER A O 1
ATOM 4368 N N . GLY A 1 556 ? -15.070 12.885 5.869 1.00 90.50 556 GLY A N 1
ATOM 4369 C CA . GLY A 1 556 ? -14.856 11.507 5.456 1.00 90.50 556 GLY A CA 1
ATOM 4370 C C . GLY A 1 556 ? -16.142 10.696 5.343 1.00 90.50 556 GLY A C 1
ATOM 4371 O O . GLY A 1 556 ? -17.143 10.929 6.033 1.00 90.50 556 GLY A O 1
ATOM 4372 N N . GLN A 1 557 ? -16.090 9.676 4.495 1.00 91.38 557 GLN A N 1
ATOM 4373 C CA . GLN A 1 557 ? -17.198 8.773 4.198 1.00 91.38 557 GLN A CA 1
ATOM 4374 C C . GLN A 1 557 ? -16.825 7.312 4.490 1.00 91.38 557 GLN A C 1
ATOM 4376 O O . GLN A 1 557 ? -15.647 6.980 4.535 1.00 91.38 557 GLN A O 1
ATOM 4381 N N . PHE A 1 558 ? -17.832 6.459 4.713 1.00 92.38 558 PHE A N 1
ATOM 4382 C CA . PHE A 1 558 ? -17.708 5.009 4.941 1.00 92.38 558 PHE A CA 1
ATOM 4383 C C . PHE A 1 558 ? -16.867 4.615 6.163 1.00 92.38 558 PHE A C 1
ATOM 4385 O O . PHE A 1 558 ? -15.643 4.518 6.131 1.00 92.38 558 PHE A O 1
ATOM 4392 N N . MET A 1 559 ? -17.546 4.352 7.279 1.00 94.44 559 MET A N 1
ATOM 4393 C CA . MET A 1 559 ? -16.886 3.970 8.528 1.00 94.44 559 MET A CA 1
ATOM 4394 C C . MET A 1 559 ? -17.658 2.879 9.256 1.00 94.44 559 MET A C 1
ATOM 4396 O O . MET A 1 559 ? -18.884 2.951 9.367 1.00 94.44 559 MET A O 1
ATOM 4400 N N . LEU A 1 560 ? -16.920 1.919 9.803 1.00 95.75 560 LEU A N 1
ATOM 4401 C CA . LEU A 1 560 ? -17.422 0.939 10.759 1.00 95.75 560 LEU A CA 1
ATOM 4402 C C . LEU A 1 560 ? -17.006 1.334 12.177 1.00 95.75 560 LEU A C 1
ATOM 4404 O O . LEU A 1 560 ? -15.938 1.909 12.392 1.00 95.75 560 LEU A O 1
ATOM 4408 N N . GLU A 1 561 ? -17.880 1.056 13.136 1.00 96.19 561 GLU A N 1
ATOM 4409 C CA . GLU A 1 561 ? -17.661 1.343 14.549 1.00 96.19 561 GLU A CA 1
ATOM 4410 C C . GLU A 1 561 ? -18.242 0.227 15.419 1.00 96.19 561 GLU A C 1
ATOM 4412 O O . GLU A 1 561 ? -19.410 -0.138 15.276 1.00 96.19 561 GLU A O 1
ATOM 4417 N N . GLN A 1 562 ? -17.449 -0.263 16.368 1.00 96.81 562 GLN A N 1
ATOM 4418 C CA . GLN A 1 562 ? -17.889 -1.168 17.422 1.00 96.81 562 GLN A CA 1
ATOM 4419 C C . GLN A 1 562 ? -17.756 -0.478 18.782 1.00 96.81 562 GLN A C 1
ATOM 4421 O O . GLN A 1 562 ? -16.671 -0.031 19.143 1.00 96.81 562 GLN A O 1
ATOM 4426 N N . THR A 1 563 ? -18.845 -0.438 19.556 1.00 95.31 563 THR A N 1
ATOM 4427 C CA . THR A 1 563 ? -18.850 0.078 20.936 1.00 95.31 563 THR A CA 1
ATOM 4428 C C . THR A 1 563 ? -18.840 -1.077 21.953 1.00 95.31 563 THR A C 1
ATOM 4430 O O . THR A 1 563 ? -19.567 -2.064 21.801 1.00 95.31 563 THR A O 1
ATOM 4433 N N . PHE A 1 564 ? -18.068 -0.929 23.026 1.00 95.38 564 PHE A N 1
ATOM 4434 C CA . PHE A 1 564 ? -18.057 -1.779 24.213 1.00 95.38 564 PHE A CA 1
ATOM 4435 C C . PHE A 1 564 ? -18.266 -0.924 25.463 1.00 95.38 564 PHE A C 1
ATOM 4437 O O . PHE A 1 564 ? -17.749 0.190 25.557 1.00 95.38 564 PHE A O 1
ATOM 4444 N N . PHE A 1 565 ? -19.000 -1.459 26.434 1.00 94.88 565 PHE A N 1
ATOM 4445 C CA . PHE A 1 565 ? -19.125 -0.867 27.759 1.00 94.88 565 PHE A CA 1
ATOM 4446 C C . PHE A 1 565 ? -18.243 -1.613 28.754 1.00 94.88 565 PHE A C 1
ATOM 4448 O O . PHE A 1 565 ? -18.267 -2.844 28.793 1.00 94.88 565 PHE A O 1
ATOM 4455 N N . LEU A 1 566 ? -17.479 -0.871 29.555 1.00 95.12 566 LEU A N 1
ATOM 4456 C CA . LEU A 1 566 ? -16.610 -1.425 30.593 1.00 95.12 566 LEU A CA 1
ATOM 4457 C C . LEU A 1 566 ? -16.963 -0.800 31.951 1.00 95.12 566 LEU A C 1
ATOM 4459 O O . LEU A 1 566 ? -16.863 0.420 32.095 1.00 95.12 566 LEU A O 1
ATOM 4463 N N . PRO A 1 567 ? -17.342 -1.589 32.969 1.00 94.44 567 PRO A N 1
ATOM 4464 C CA . PRO A 1 567 ? -17.525 -1.068 34.320 1.00 94.44 567 PRO A CA 1
ATOM 4465 C C . PRO A 1 567 ? -16.232 -0.441 34.861 1.00 94.44 567 PRO A C 1
ATOM 4467 O O . PRO A 1 567 ? -15.168 -1.046 34.761 1.00 94.44 567 PRO A O 1
ATOM 4470 N N . VAL A 1 568 ? -16.311 0.732 35.498 1.00 92.69 568 VAL A N 1
ATOM 4471 C CA . VAL A 1 568 ? -15.126 1.452 36.027 1.00 92.69 568 VAL A CA 1
ATOM 4472 C C . VAL A 1 568 ? -14.329 0.598 37.009 1.00 92.69 568 VAL A C 1
ATOM 4474 O O . VAL A 1 568 ? -13.110 0.531 36.924 1.00 92.69 568 VAL A O 1
ATOM 4477 N N . ARG A 1 569 ? -15.018 -0.161 37.868 1.00 90.88 569 ARG A N 1
ATOM 4478 C CA . ARG A 1 569 ? -14.409 -1.129 38.801 1.00 90.88 569 ARG A CA 1
ATOM 4479 C C . ARG A 1 569 ? -13.586 -2.239 38.132 1.00 90.88 569 ARG A C 1
ATOM 4481 O O . ARG A 1 569 ? -12.896 -2.982 38.814 1.00 90.88 569 ARG A O 1
ATOM 4488 N N . SER A 1 570 ? -13.740 -2.424 36.824 1.00 92.38 570 SER A N 1
ATOM 4489 C CA . SER A 1 570 ? -13.040 -3.435 36.031 1.00 92.38 570 SER A CA 1
ATOM 4490 C C . SER A 1 570 ? -11.829 -2.879 35.281 1.00 92.38 570 SER A C 1
ATOM 4492 O O . SER A 1 570 ? -11.098 -3.674 34.692 1.00 92.38 570 SER A O 1
ATOM 4494 N N . MET A 1 571 ? -11.623 -1.557 35.304 1.00 92.56 571 MET A N 1
ATOM 4495 C CA . MET A 1 571 ? -10.422 -0.913 34.778 1.00 92.56 571 MET A CA 1
ATOM 4496 C C . MET A 1 571 ? -9.183 -1.289 35.594 1.00 92.56 571 MET A C 1
ATOM 4498 O O . MET A 1 571 ? -9.285 -1.603 36.780 1.00 92.56 571 MET A O 1
ATOM 4502 N N . ALA A 1 572 ? -8.011 -1.217 34.967 1.00 89.75 572 ALA A N 1
ATOM 4503 C CA . ALA A 1 572 ? -6.740 -1.370 35.660 1.00 89.75 572 ALA A CA 1
ATOM 4504 C C . ALA A 1 572 ? -6.452 -0.146 36.541 1.00 89.75 572 ALA A C 1
ATOM 4506 O O . ALA A 1 572 ? -5.943 -0.302 37.650 1.00 89.75 572 ALA A O 1
ATOM 4507 N N . ARG A 1 573 ? -6.829 1.057 36.081 1.00 90.88 573 ARG A N 1
ATOM 4508 C CA . ARG A 1 573 ? -6.735 2.308 36.850 1.00 90.88 573 ARG A CA 1
ATOM 4509 C C . ARG A 1 573 ? -8.059 3.085 36.857 1.00 90.88 573 ARG A C 1
ATOM 4511 O O . ARG A 1 573 ? -8.268 3.989 36.041 1.00 90.88 573 ARG A O 1
ATOM 4518 N N . PRO A 1 574 ? -8.989 2.726 37.760 1.00 91.00 574 PRO A N 1
ATOM 4519 C CA . PRO A 1 574 ? -10.303 3.366 37.863 1.00 91.00 574 PRO A CA 1
ATOM 4520 C C . PRO A 1 574 ? -10.255 4.879 38.137 1.00 91.00 574 PRO A C 1
ATOM 4522 O O . PRO A 1 574 ? -11.162 5.607 37.742 1.00 91.00 574 PRO A O 1
ATOM 4525 N N . ASP A 1 575 ? -9.192 5.365 38.777 1.00 89.75 575 ASP A N 1
ATOM 4526 C CA . ASP A 1 575 ? -8.955 6.771 39.119 1.00 89.75 575 ASP A CA 1
ATOM 4527 C C . ASP A 1 575 ? -8.733 7.675 37.894 1.00 89.75 575 ASP A C 1
ATOM 4529 O O . ASP A 1 575 ? 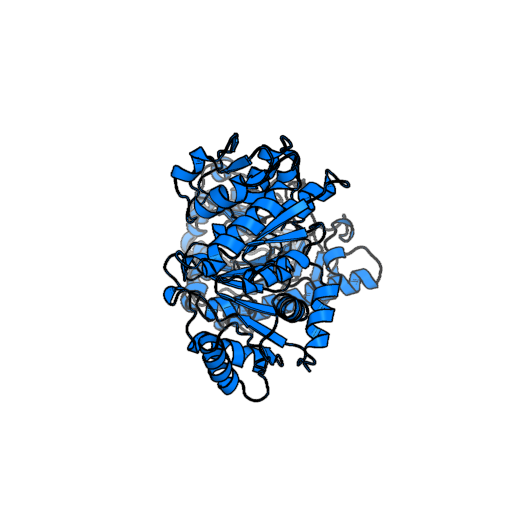-8.984 8.879 37.962 1.00 89.75 575 ASP A O 1
ATOM 4533 N N . HIS A 1 576 ? -8.324 7.102 36.758 1.00 91.25 576 HIS A N 1
ATOM 4534 C CA . HIS A 1 576 ? -8.215 7.822 35.488 1.00 91.25 576 HIS A CA 1
ATOM 4535 C C . HIS A 1 576 ? -9.532 7.877 34.700 1.00 91.25 576 HIS A C 1
ATOM 4537 O O . HIS A 1 576 ? -9.611 8.586 33.697 1.00 91.25 576 HIS A O 1
ATOM 4543 N N . ALA A 1 577 ? -10.577 7.157 35.118 1.00 94.00 577 ALA A N 1
ATOM 4544 C CA . ALA A 1 577 ? -11.881 7.244 34.470 1.00 94.00 577 ALA A CA 1
ATOM 4545 C C . ALA A 1 577 ? -12.497 8.645 34.636 1.00 94.00 577 ALA A C 1
ATOM 4547 O O . ALA A 1 577 ? -12.304 9.270 35.680 1.00 94.00 577 ALA A O 1
ATOM 4548 N N . PRO A 1 578 ? -13.341 9.110 33.692 1.00 94.75 578 PRO A N 1
ATOM 4549 C CA . PRO A 1 578 ? -14.134 10.322 33.877 1.00 94.75 578 PRO A CA 1
ATOM 4550 C C . PRO A 1 578 ? -14.898 10.351 35.204 1.00 94.75 578 PRO A C 1
ATOM 4552 O O . PRO A 1 578 ? -14.967 11.401 35.831 1.00 94.75 578 PRO A O 1
ATOM 4555 N N . LEU A 1 579 ? -15.423 9.204 35.661 1.00 94.50 579 LEU A N 1
ATOM 4556 C CA . LEU A 1 579 ? -16.072 9.089 36.969 1.00 94.50 579 LEU A CA 1
ATOM 4557 C C . LEU A 1 579 ? -15.102 9.433 38.110 1.00 94.50 579 LEU A C 1
ATOM 4559 O O . LEU A 1 579 ? -15.379 10.361 38.860 1.00 94.50 579 LEU A O 1
ATOM 4563 N N . GLY A 1 580 ? -13.950 8.759 38.192 1.00 92.06 580 GLY A N 1
ATOM 4564 C CA . GLY A 1 580 ? -12.961 8.999 39.250 1.00 92.06 580 GLY A CA 1
ATOM 4565 C C . GLY A 1 580 ? -12.380 10.417 39.223 1.00 92.06 580 GLY A C 1
ATOM 4566 O O . GLY A 1 580 ? -12.188 11.031 40.271 1.00 92.06 580 GLY A O 1
ATOM 4567 N N . ILE A 1 581 ? -12.171 10.981 38.029 1.00 93.44 581 ILE A N 1
ATOM 4568 C CA . ILE A 1 581 ? -11.735 12.375 37.863 1.00 93.44 581 ILE A CA 1
ATOM 4569 C C . ILE A 1 581 ? -12.802 13.336 38.394 1.00 93.44 581 ILE A C 1
ATOM 4571 O O . ILE A 1 581 ? -12.475 14.254 39.144 1.00 93.44 581 ILE A O 1
ATOM 4575 N N . LEU A 1 582 ? -14.071 13.141 38.025 1.00 93.81 582 LEU A N 1
ATOM 4576 C CA . LEU A 1 582 ? -15.152 14.017 38.469 1.00 93.81 582 LEU A CA 1
ATOM 4577 C C . LEU A 1 582 ? -15.395 13.898 39.975 1.00 93.81 582 LEU A C 1
ATOM 4579 O O . LEU A 1 582 ? -15.466 14.933 40.622 1.00 93.81 582 LEU A O 1
ATOM 4583 N N . GLU A 1 583 ? -15.430 12.690 40.542 1.00 94.12 583 GLU A N 1
ATOM 4584 C CA . GLU A 1 583 ? -15.575 12.470 41.992 1.00 94.12 583 GLU A CA 1
ATOM 4585 C C . GLU A 1 583 ? -14.445 13.135 42.786 1.00 94.12 583 GLU A C 1
ATOM 4587 O O . GLU A 1 583 ? -14.681 13.752 43.826 1.00 94.12 583 GLU A O 1
ATOM 4592 N N . ARG A 1 584 ? -13.211 13.087 42.266 1.00 94.31 584 ARG A N 1
ATOM 4593 C CA . ARG A 1 584 ? -12.066 13.787 42.861 1.00 94.31 584 ARG A CA 1
ATOM 4594 C C . ARG A 1 584 ? -12.217 15.307 42.802 1.00 94.31 584 ARG A C 1
ATOM 4596 O O . ARG A 1 584 ? -11.851 15.985 43.757 1.00 94.31 584 ARG A O 1
ATOM 4603 N N . LEU A 1 585 ? -12.727 15.849 41.695 1.00 92.88 585 LEU A N 1
ATOM 4604 C CA . LEU A 1 585 ? -12.929 17.293 41.528 1.00 92.88 585 LEU A CA 1
ATOM 4605 C C . LEU A 1 585 ? -14.144 17.822 42.310 1.00 92.88 585 LEU A C 1
ATOM 4607 O O . LEU A 1 585 ? -14.130 18.978 42.728 1.00 92.88 585 LEU A O 1
ATOM 4611 N N . THR A 1 586 ? -15.187 17.011 42.511 1.00 91.06 586 THR A N 1
ATOM 4612 C CA . THR A 1 586 ? -16.406 17.388 43.250 1.00 91.06 586 THR A CA 1
ATOM 4613 C C . THR A 1 586 ? -16.357 17.033 44.738 1.00 91.06 586 THR A C 1
ATOM 4615 O O . THR A 1 586 ? -17.160 17.560 45.510 1.00 91.06 586 THR A O 1
ATOM 4618 N N . GLY A 1 587 ? -15.448 16.146 45.152 1.00 91.94 587 GLY A N 1
ATOM 4619 C CA . GLY A 1 587 ? -15.237 15.742 46.544 1.00 91.94 587 GLY A CA 1
ATOM 4620 C C . GLY A 1 587 ? -16.263 14.749 47.107 1.00 91.94 587 GLY A C 1
ATOM 4621 O O . GLY A 1 587 ? -16.354 14.617 48.325 1.00 91.94 587 GLY A O 1
ATOM 4622 N N . HIS A 1 588 ? -17.059 14.079 46.265 1.00 91.44 588 HIS A N 1
ATOM 4623 C CA . HIS A 1 588 ? -18.053 13.080 46.686 1.00 91.44 588 HIS A CA 1
ATOM 4624 C C . HIS A 1 588 ? -18.383 12.088 45.558 1.00 91.44 588 HIS A C 1
ATOM 4626 O O . HIS A 1 588 ? -18.084 12.349 44.395 1.00 91.44 588 HIS A O 1
ATOM 4632 N N . ALA A 1 589 ? -19.008 10.957 45.907 1.00 91.19 589 ALA A N 1
ATOM 4633 C CA . ALA A 1 589 ? -19.414 9.923 44.951 1.00 91.19 589 ALA A CA 1
ATOM 4634 C C . ALA A 1 589 ? -20.582 10.383 44.061 1.00 91.19 589 ALA A C 1
ATOM 4636 O O . ALA A 1 589 ? -21.532 10.991 44.558 1.00 91.19 589 ALA A O 1
ATOM 4637 N N . LEU A 1 590 ? -20.527 10.072 42.761 1.00 89.06 590 LEU A N 1
ATOM 4638 C CA . LEU A 1 590 ? -21.465 10.598 41.750 1.00 89.06 590 LEU A CA 1
ATOM 4639 C C . LEU A 1 590 ? -22.467 9.562 41.198 1.00 89.06 590 LEU A C 1
ATOM 4641 O O . LEU A 1 590 ? -23.339 9.923 40.390 1.00 89.06 590 LEU A O 1
ATOM 4645 N N . VAL A 1 591 ? -22.335 8.290 41.593 1.00 87.25 591 VAL A N 1
ATOM 4646 C CA . VAL A 1 591 ? -23.154 7.149 41.132 1.00 87.25 591 VAL A CA 1
ATOM 4647 C C . VAL A 1 591 ? -23.743 6.371 42.296 1.00 87.25 591 VAL A C 1
ATOM 4649 O O . VAL A 1 591 ? -22.996 6.085 43.256 1.00 87.25 591 VAL A O 1
#

Nearest PDB structures (foldseek):
  5yvz-assembly1_A  TM=9.670E-01  e=8.528E-38  Methylacidiphilum infernorum V4
  5yka-assembly1_A  TM=9.682E-01  e=3.203E-37  Methylacidiphilum infernorum V4
  6a2e-assembly1_A  TM=9.720E-01  e=1.136E-36  Methylacidiphilum infernorum V4
  5yw0-assembly1_A  TM=9.661E-01  e=4.026E-36  Methylacidiphilum infernorum V4
  3tov-assembly2_B  TM=7.249E-01  e=3.085E-10  Veillonella parvula DSM 2008

Solvent-accessible surface area (backbone atoms only — not comparable to full-atom values): 32109 Å² total; per-residue (Å²): 90,43,53,54,41,42,48,41,75,78,38,75,85,64,83,37,71,43,80,39,51,57,95,48,35,65,52,48,66,33,26,57,70,52,78,37,60,43,69,42,57,63,77,61,37,67,76,40,75,84,40,68,66,41,55,50,51,51,51,51,49,44,51,58,47,41,70,50,80,42,88,65,37,76,43,84,68,38,32,46,74,57,40,57,61,56,64,46,36,42,46,54,34,30,30,54,53,58,64,39,70,97,52,73,56,42,79,76,28,57,80,62,36,78,44,65,44,77,61,72,42,86,52,34,55,68,56,50,46,25,46,49,49,14,60,72,71,72,38,65,63,60,56,61,76,74,83,70,81,46,40,39,67,44,61,67,61,13,41,51,45,28,58,73,66,69,70,89,73,66,82,51,24,32,37,44,38,70,66,56,100,44,78,84,48,48,72,60,66,69,50,54,49,56,51,50,48,55,42,41,77,71,64,32,24,40,35,28,70,48,91,48,72,72,42,39,56,50,29,52,60,56,31,64,75,48,47,91,43,34,44,67,64,76,87,60,53,65,37,22,47,50,19,55,52,70,72,33,68,28,37,42,16,29,84,31,75,68,42,54,48,33,38,60,70,57,38,41,24,41,39,38,25,44,39,71,47,49,82,37,73,46,60,80,78,39,92,44,32,43,74,38,47,38,71,82,39,59,58,48,63,63,61,70,54,42,71,58,38,57,44,49,44,85,81,64,96,60,63,55,70,58,54,47,53,38,33,54,70,32,36,75,47,76,36,75,56,42,49,74,86,81,55,94,74,46,70,73,66,75,36,53,80,38,41,32,86,92,41,96,45,27,34,33,35,49,93,76,47,65,74,42,35,69,45,72,55,74,66,54,49,50,51,53,48,50,57,53,43,53,49,48,52,42,52,50,36,28,47,43,39,56,39,56,84,42,56,94,58,57,45,71,40,52,31,36,44,38,50,63,52,49,73,78,62,87,61,57,68,86,70,38,53,63,39,45,28,35,63,55,56,88,44,54,59,54,71,56,42,38,43,36,36,41,38,33,30,64,30,87,82,74,49,37,39,27,30,38,39,45,51,59,46,68,59,52,45,69,70,46,56,86,76,53,83,77,84,61,89,64,49,40,57,50,36,32,73,72,60,62,18,82,49,67,53,36,59,46,39,49,52,44,42,49,48,26,47,49,44,45,67,36,63,66,54,68,72,70,52,64,63,44,82,45,72,39,45,42,29,16,27,38,38,32,29,40,48,34,25,26,34,17,48,65,37,39,48,31,35,43,36,39,40,32,34,35,50,44,93,59,48,95,60,41,66,56,34,62,51,38,45,48,26,66,76,71,73,48,88,43,113

Secondary structure (DSSP, 8-state):
-HHHHHHHHH-TT--EEEEEEGGGHHHHTTBTTEEEEEEE-HHHHHHSTT-HHHHHHHHHHHHHHTTSEEEEEEESS--HHHHHHHTTSEEEEEEESS--TTS---GGGGGT-SEEE---SS--HHHHHHHHHHHHHT-THHHH--S-----B-HHHHHHHHHHTT----SSEEEEE---SSGGGPPPHHHHHHHHHHHHHTT-EEE---SSHHHHHHHHHHHHTTGGGEE-PPPPPHHHHHHHHHT-SEEEEESSHHHHHHHHTT-SEEEE-SSTTHHHH---S-TTEEEE-BTTBPPPHHHHHHTS--TT--S-SS-HHHHHHHHHTTPPEEETT------TTGGGG--GGGB-TTSSSEEE-GGG--EESB-S-HHHHHHHHHHHHHHHHHHHHHHHHH-GGGTTT-EEEEEEEE-S-STT----GGG-TTS-B----SSS--TT-EEEEEEEE--SSS--EEEEEES-HHHHHHHHGGGSPPPPTTHHHHHHHTTSSSSPPPHHHHHHHHHHHHHHH-HHHHHHS-EEEEEE-TT-EEEEETTTS-EEEEE---EEEEEEEE-GGGSS-GGGSHHHHHHHHHTS---

Sequence (591 aa):
MPVIADIRRRYPDVVIDWLVEESFVELVELVDGVRRAVPFSLRRWRKRPLAVSTWREVRQFRRALAAERYDLVIDCQGLVKSAWVASWARGSLVGLGNRTDGAGYEWPVRFFYRTRVPIESRVHVVERSRQLVACALGDPSLATDGQDIDFGIDRRRSAIELARAGLNLPVPYVVFVHATSREDKQWPQACWIELGQALVRRGASIVLPWGNDAERATSERLAQQFGAAALVPPRLSLPAVTGLIDGAAATVGVDTGLVHIAAALKRPTVELYNFATAWRTGGYWSPSIVNLGTAGASPSLADVKLESADWHARHLSVPREQLLAAAETGKVLYFPNLRFAIEGGEQALLDPAVADPKRKNISLAPNGGALHGVLGDAVTQSAVRALVSRYQLNAHALIDGLFPEYKGKLRVAPTSLRLHRVETRQTSWRKDDSRLHVDAFPSRPNYGERILRVFTNVNLCSEPRVWRVGEPFEDVARRFLPSLPKPMPGCAWLLKLLRVTKTRRSEYDHLMLHLHDAMKANLGYQQSAPQQTVPFPPGSVWVCFSDQTSHAVMSGQFMLEQTFFLPVRSMARPDHAPLGILERLTGHALV

pLDDT: mean 88.34, std 9.19, range [40.94, 98.06]

Radius of gyration: 30.66 Å; Cα contacts (8 Å, |Δi|>4): 1102; chains: 1; bounding box: 82×60×89 Å

Mean predicted aligned error: 15.21 Å

Foldseek 3Di:
DLLQVLCCVVPVPDAAEAEDAPQCQVVVVQFPRHPYDQHDHVVVCVVPVPDPVSVVSVVVSLCVQQVDADQEQEDLQQDLVRLVSSLSHHYQYEYAQDAAPPGDHDVVSVVSHPYHDYDDNQAASVLSSQCRVCVRVVHNVSSVPDQARARRGNLVQLLVQLVVLVDPDDPAEEEEAQDDPDPLQGDDLVLLLVVQCVVVVVVYAYEQEDADPVSLVSLVVSQVSSPPSYDDRDHGRPSNLLNVLLRHQEYEHEPDDSLLSNLNSLHQGEYWYCAQCCSHRNRPNHPSGHYADYHRDTGDSLNVVCLAQDLLQPRDPDDLVVVQVCQLQWHKFKFQRNFDDDDDPCVVLLAPVQFAPVDQFWKAFPPLHDTDGGDDDPVSSVSVSVSQVVVQVSNVSNCCNSCVLCVPQKDWGIKTKFNDKLQPDDDDLLPAQQFWAFDADQAEADQQWWKKKKKAAADPPFAWFKKKWFDWQLVLCVVCVVPFDFDDPCPQVVCVVVSVHVHRHWQLSSSRSRSRVVRSPDPVCRPPTHIDIDTRTHRMMMMHRRNTTTMGTDTDGIMIMIIIIGDLVSRPDSCSGSQNSVCVVVVHHTD